Protein AF-A0A1F9MF76-F1 (afdb_monomer_lite)

Secondary structure (DSSP, 8-state):
---------------TT---------B-TT--B------------------S-----SS----SSSSSS-TTT-SSTTS--TT---SSSSSS-TTT--S--TT----SSSSSS-TTT-SSTTS--TT---SS-SSS-TTT-SSTTSSSS-TTT-SSTTS--TT---SSSSSS-TTTGGG--SS-------------S--S----------------------------S-S-S---TT-SS-TTTTPPP--HHHHEEEEE-----SSSEEPP-STT--PEEEES-EEEE-TTTSS-EEEEEESSS-EEEE---STT---S-EEEEEEEEEEE-TT-SS-EEEES-SSSSEEEEEETTTTEEEEEEEETTEEEEEEEE---TTS-EEEEEEE-SSEEEEEETTEEEEEEE--SPBP--SSPEEESS-TTS-B-EEEEEEEEEESS----

pLDDT: mean 73.62, std 24.61, range [24.95, 98.44]

Sequence (448 aa):
MYSTLFVLISLLVVVGCGDDRVPNDYFDRNGYASTVDTTPQGSTIADANGNGQGTTDNGAGSDRDGDGIVDSLDNCPATANPGQEDEDEDGVGDVCDSEGDDTDKTDRDGDGVFDDRDNCPGIMNPTQADNDHDGLGDVCDDDDDQDGIKDEDDNCPFVANPEQADRDGNGVGDACEENGNGNGNGNGNGNGNGCEPGDPNDECNDYNGYPDNGCDWGTPCVIDPCTATDPCDVVDPCDADDPCAGETPFDAEAHLKLYYRFNEGSGTVARDSSAAGNNGTIVNGQWWDCPEFGDRTILNFDGDTSFVKVENSESLRIRSEMTLEFNLRMKGFGDSNYPKILSKNDAYGYVVYYNVAQRMLYFKMVIGERIVEAPIGDIAMDRWASIAITYDGEYVRSYLNGMRTAQVAATGSIAINDEPLYIGGQEGETAFQGHIDEVRIYDAALVY

Radius of gyration: 29.01 Å; chains: 1; bounding box: 69×84×67 Å

Foldseek 3Di:
DDDDDAEDQPPPQPFLVDDPPQDPCDDFQHNDRDDDDDDDDDDDDDDDDPPPDDDDDDDDFDQACPLPDGLVQALDRNFRDVVQDDPPPPSHHPRNPPPDDPDFPDQPCPQPDGCVQALDSHFRDVPSAQLCPPSHHPRPDQQRNPLPDGPVRAQDSRFRDVVRADPPPPSHHPRCCVVPDPDDDDDDDDDDDDDDDDDPPDDDDDDDDDDDDDDDDDDDDDDDDDPDPDQAPDDDPPDPPRPNVDDGTDDQLVQWQFWFQQQPQDDFWTFGPGPNGQIWGWDPWHWDQDPVNPRGIFTFAAFPATKTWGADDPSVQFKAKKKKKKKWAAQDNRPDQWAWQKDQDQPFAKTWTAHNVVQWIKIWFCFPNDIDIWTQGHDDHRGMKIKMWIGAQFWIWIYISRHTRDITGDHHITGHDRGIMMGQHDHPGTGTGGTMGTIIMGSHGDHD

Structure (mmCIF, N/CA/C/O backbone):
data_AF-A0A1F9MF76-F1
#
_entry.id   AF-A0A1F9MF76-F1
#
loop_
_atom_site.group_PDB
_atom_site.id
_atom_site.type_symbol
_atom_site.label_atom_id
_atom_site.label_alt_id
_atom_site.label_comp_id
_atom_site.label_asym_id
_atom_site.label_entity_id
_atom_site.label_seq_id
_atom_site.pdbx_PDB_ins_code
_atom_site.Cartn_x
_atom_site.Cartn_y
_atom_site.Cartn_z
_atom_site.occupancy
_atom_site.B_iso_or_equiv
_atom_site.auth_seq_id
_atom_site.auth_comp_id
_atom_site.auth_asym_id
_atom_site.auth_atom_id
_atom_site.pdbx_PDB_model_num
ATOM 1 N N . MET A 1 1 ? 3.627 -17.129 -27.763 1.00 29.03 1 MET A N 1
ATOM 2 C CA . MET A 1 1 ? 2.417 -16.721 -27.031 1.00 29.03 1 MET A CA 1
ATOM 3 C C . MET A 1 1 ? 2.757 -16.989 -25.589 1.00 29.03 1 MET A C 1
ATOM 5 O O . MET A 1 1 ? 3.210 -18.093 -25.320 1.00 29.03 1 MET A O 1
ATOM 9 N N . TYR A 1 2 ? 2.733 -15.958 -24.755 1.00 27.45 2 TYR A N 1
ATOM 10 C CA . TYR A 1 2 ? 2.965 -16.110 -23.324 1.00 27.45 2 TYR A CA 1
ATOM 11 C C . TYR A 1 2 ? 1.608 -16.443 -22.703 1.00 27.45 2 TYR A C 1
ATOM 13 O O . TYR A 1 2 ? 0.645 -15.741 -23.008 1.00 27.45 2 TYR A O 1
ATOM 21 N N . SER A 1 3 ? 1.524 -17.520 -21.920 1.00 28.27 3 SER A N 1
ATOM 22 C CA . SER A 1 3 ? 0.393 -17.719 -21.010 1.00 28.27 3 SER A CA 1
ATOM 23 C C . SER A 1 3 ? 0.679 -16.907 -19.760 1.00 28.27 3 SER A C 1
ATOM 25 O O . SER A 1 3 ? 1.703 -17.119 -19.114 1.00 28.27 3 SER A O 1
ATOM 27 N N . THR A 1 4 ? -0.204 -15.971 -19.443 1.00 31.27 4 THR A N 1
ATOM 28 C CA . THR A 1 4 ? -0.255 -15.333 -18.129 1.00 31.27 4 THR A CA 1
ATOM 29 C C . THR A 1 4 ? -0.964 -16.288 -17.181 1.00 31.27 4 THR A C 1
ATOM 31 O O . THR A 1 4 ? -2.177 -16.457 -17.282 1.00 31.27 4 THR A O 1
ATOM 34 N N . LEU A 1 5 ? -0.195 -16.937 -16.308 1.00 29.52 5 LEU A N 1
ATOM 35 C CA . LEU A 1 5 ? -0.731 -17.727 -15.205 1.00 29.52 5 LEU A CA 1
ATOM 36 C C . LEU A 1 5 ? -1.331 -16.758 -14.175 1.00 29.52 5 LEU A C 1
ATOM 38 O O . LEU A 1 5 ? -0.657 -15.810 -13.771 1.00 29.52 5 LEU A O 1
ATOM 42 N N . PHE A 1 6 ? -2.583 -16.973 -13.782 1.00 28.75 6 PHE A N 1
ATOM 43 C CA . PHE A 1 6 ? -3.202 -16.230 -12.685 1.00 28.75 6 PHE A CA 1
ATOM 44 C C . PHE A 1 6 ? -2.808 -16.873 -11.351 1.00 28.75 6 PHE A C 1
ATOM 46 O O . PHE A 1 6 ? -2.659 -18.089 -11.268 1.00 28.75 6 PHE A O 1
ATOM 53 N N . VAL A 1 7 ? -2.630 -16.053 -10.316 1.00 28.48 7 VAL A N 1
ATOM 54 C CA . VAL A 1 7 ? -2.410 -16.495 -8.933 1.00 28.48 7 VAL A CA 1
ATOM 55 C C . VAL A 1 7 ? -3.235 -15.572 -8.045 1.00 28.48 7 VAL A C 1
ATOM 57 O O . VAL A 1 7 ? -2.991 -14.369 -8.022 1.00 28.48 7 VAL A O 1
ATOM 60 N N . LEU A 1 8 ? -4.219 -16.114 -7.334 1.00 27.62 8 LEU A N 1
ATOM 61 C CA . LEU A 1 8 ? -4.975 -15.364 -6.334 1.00 27.62 8 LEU A CA 1
ATOM 62 C C . LEU A 1 8 ? -4.219 -15.423 -5.006 1.00 27.62 8 LEU A C 1
ATOM 64 O O . LEU A 1 8 ? -4.336 -16.392 -4.260 1.00 27.62 8 LEU A O 1
ATOM 68 N N . ILE A 1 9 ? -3.439 -14.386 -4.691 1.00 36.00 9 ILE A N 1
ATOM 69 C CA . ILE A 1 9 ? -3.000 -14.182 -3.308 1.00 36.00 9 ILE A CA 1
ATOM 70 C C . ILE A 1 9 ? -4.192 -13.605 -2.551 1.00 36.00 9 ILE A C 1
ATOM 72 O O . ILE A 1 9 ? -4.501 -12.421 -2.692 1.00 36.00 9 ILE A O 1
ATOM 76 N N . SER A 1 10 ? -4.849 -14.430 -1.729 1.00 33.12 10 SER A N 1
ATOM 77 C CA . SER A 1 10 ? -5.844 -13.952 -0.768 1.00 33.12 10 SER A CA 1
ATOM 78 C C . SER A 1 10 ? -5.235 -12.823 0.055 1.00 33.12 10 SER A C 1
ATOM 80 O O . SER A 1 10 ? -4.335 -13.051 0.869 1.00 33.12 10 SER A O 1
ATOM 82 N N . LEU A 1 11 ? -5.714 -11.594 -0.155 1.00 38.41 11 LEU A N 1
ATOM 83 C CA . LEU A 1 11 ? -5.221 -10.445 0.586 1.00 38.41 11 LEU A CA 1
ATOM 84 C C . LEU A 1 11 ? -5.765 -10.506 2.012 1.00 38.41 11 LEU A C 1
ATOM 86 O O . LEU A 1 11 ? -6.773 -9.883 2.348 1.00 38.41 11 LEU A O 1
ATOM 90 N N . LEU A 1 12 ? -5.062 -11.255 2.863 1.00 37.03 12 LEU A N 1
ATOM 91 C CA . LEU A 1 12 ? -5.223 -11.181 4.303 1.00 37.03 12 LEU A CA 1
ATOM 92 C C . LEU A 1 12 ? -5.088 -9.703 4.675 1.00 37.03 12 LEU A C 1
ATOM 94 O O . LEU A 1 12 ? -4.021 -9.111 4.498 1.00 37.03 12 LEU A O 1
ATOM 98 N N . VAL A 1 13 ? -6.180 -9.082 5.126 1.00 36.00 13 VAL A N 1
ATOM 99 C CA . VAL A 1 13 ? -6.192 -7.647 5.416 1.00 36.00 13 VAL A CA 1
ATOM 100 C C . VAL A 1 13 ? -5.372 -7.420 6.679 1.00 36.00 13 VAL A C 1
ATOM 102 O O . VAL A 1 13 ? -5.901 -7.368 7.791 1.00 36.00 13 VAL A O 1
ATOM 105 N N . VAL A 1 14 ? -4.058 -7.264 6.511 1.00 42.12 14 VAL A N 1
ATOM 106 C CA . VAL A 1 14 ? -3.148 -6.845 7.573 1.00 42.12 14 VAL A CA 1
ATOM 107 C C . VAL A 1 14 ? -3.403 -5.363 7.838 1.00 42.12 14 VAL A C 1
ATOM 109 O O . VAL A 1 14 ? -2.626 -4.484 7.484 1.00 42.12 14 VAL A O 1
ATOM 112 N N . VAL A 1 15 ? -4.537 -5.068 8.480 1.00 45.22 15 VAL A N 1
ATOM 113 C CA . VAL A 1 15 ? -4.753 -3.818 9.211 1.00 45.22 15 VAL A CA 1
ATOM 114 C C . VAL A 1 15 ? -3.495 -3.608 10.054 1.00 45.22 15 VAL A C 1
ATOM 116 O O . VAL A 1 15 ? -3.107 -4.527 10.764 1.00 45.22 15 VAL A O 1
ATOM 119 N N . GLY A 1 16 ? -2.819 -2.462 9.942 1.00 47.19 16 GLY A N 1
ATOM 120 C CA . GLY A 1 16 ? -1.383 -2.325 10.258 1.00 47.19 16 GLY A CA 1
ATOM 121 C C . GLY A 1 16 ? -0.932 -2.414 11.727 1.00 47.19 16 GLY A C 1
ATOM 122 O O . GLY A 1 16 ? 0.019 -1.739 12.093 1.00 47.19 16 GLY A O 1
ATOM 123 N N . CYS A 1 17 ? -1.604 -3.207 12.561 1.00 53.19 17 CYS A N 1
ATOM 124 C CA . CYS A 1 17 ? -1.045 -3.835 13.765 1.00 53.19 17 CYS A CA 1
ATOM 125 C C . CYS A 1 17 ? -1.517 -5.312 13.914 1.00 53.19 17 CYS A C 1
ATOM 127 O O . CYS A 1 17 ? -1.553 -5.832 15.028 1.00 53.19 17 CYS A O 1
ATOM 129 N N . GLY A 1 18 ? -1.937 -5.958 12.816 1.00 38.31 18 GLY A N 1
ATOM 130 C CA . GLY A 1 18 ? -2.496 -7.315 12.751 1.00 38.31 18 GLY A CA 1
ATOM 131 C C . GLY A 1 18 ? -1.475 -8.446 12.936 1.00 38.31 18 GLY A C 1
ATOM 132 O O . GLY A 1 18 ? -0.286 -8.195 13.131 1.00 38.31 18 GLY A O 1
ATOM 133 N N . ASP A 1 19 ? -1.975 -9.688 12.932 1.00 39.00 19 ASP A N 1
ATOM 134 C CA . ASP A 1 19 ? -1.323 -10.852 13.553 1.00 39.00 19 ASP A CA 1
ATOM 135 C C . ASP A 1 19 ? 0.058 -11.233 12.968 1.00 39.00 19 ASP A C 1
ATOM 137 O O . ASP A 1 19 ? 0.243 -11.353 11.761 1.00 39.00 19 ASP A O 1
ATOM 141 N N . ASP A 1 20 ? 1.014 -11.494 13.865 1.00 41.91 20 ASP A N 1
ATOM 142 C CA . ASP A 1 20 ? 2.403 -11.910 13.591 1.00 41.91 20 ASP A CA 1
ATOM 143 C C . ASP A 1 20 ? 2.523 -13.463 13.521 1.00 41.91 20 ASP A C 1
ATOM 145 O O . ASP A 1 20 ? 3.618 -14.013 13.383 1.00 41.91 20 ASP A O 1
ATOM 149 N N . ARG A 1 21 ? 1.400 -14.196 13.661 1.00 34.53 21 ARG A N 1
ATOM 150 C CA . ARG A 1 21 ? 1.319 -15.674 13.764 1.00 34.53 21 ARG A CA 1
ATOM 151 C C . ARG A 1 21 ? 1.344 -16.463 12.455 1.00 34.53 21 ARG A C 1
ATOM 153 O O . ARG A 1 21 ? 1.258 -17.688 12.518 1.00 34.53 21 ARG A O 1
ATOM 160 N N . VAL A 1 22 ? 1.505 -15.816 11.305 1.00 30.41 22 VAL A N 1
ATOM 161 C CA . VAL A 1 22 ? 1.849 -16.511 10.056 1.00 30.41 22 VAL A CA 1
ATOM 162 C C . VAL A 1 22 ? 3.340 -16.278 9.774 1.00 30.41 22 VAL A C 1
ATOM 164 O O . VAL A 1 22 ? 3.718 -15.223 9.257 1.00 30.41 22 VAL A O 1
ATOM 167 N N . PRO A 1 23 ? 4.235 -17.219 10.138 1.00 27.94 23 PRO A N 1
ATOM 168 C CA . PRO A 1 23 ? 5.548 -17.298 9.511 1.00 27.94 23 PRO A CA 1
ATOM 169 C C . PRO A 1 23 ? 5.361 -17.443 8.000 1.00 27.94 23 PRO A C 1
ATOM 171 O O . PRO A 1 23 ? 4.515 -18.218 7.568 1.00 27.94 23 PRO A O 1
ATOM 174 N N . ASN A 1 24 ? 6.181 -16.764 7.199 1.00 37.16 24 ASN A N 1
ATOM 175 C CA . ASN A 1 24 ? 6.155 -16.896 5.735 1.00 37.16 24 ASN A CA 1
ATOM 176 C C . ASN A 1 24 ? 6.827 -18.207 5.251 1.00 37.16 24 ASN A C 1
ATOM 178 O O . ASN A 1 24 ? 7.289 -18.294 4.116 1.00 37.16 24 ASN A O 1
ATOM 182 N N . ASP A 1 25 ? 6.948 -19.202 6.137 1.00 30.22 25 ASP A N 1
ATOM 183 C CA . ASP A 1 25 ? 7.501 -20.518 5.828 1.00 30.22 25 ASP A CA 1
ATOM 184 C C . ASP A 1 25 ? 6.447 -21.317 5.058 1.00 30.22 25 ASP A C 1
ATOM 186 O O . ASP A 1 25 ? 5.366 -21.584 5.577 1.00 30.22 25 ASP A O 1
ATOM 190 N N . TYR A 1 26 ? 6.806 -21.700 3.829 1.00 28.73 26 TYR A N 1
ATOM 191 C CA . TYR A 1 26 ? 5.921 -22.222 2.784 1.00 28.73 26 TYR A CA 1
ATOM 192 C C . TYR A 1 26 ? 4.753 -21.309 2.404 1.00 28.73 26 TYR A C 1
ATOM 194 O O . TYR A 1 26 ? 3.712 -21.313 3.049 1.00 28.73 26 TYR A O 1
ATOM 202 N N . PHE A 1 27 ? 4.868 -20.723 1.217 1.00 35.38 27 PHE A N 1
ATOM 203 C CA . PHE A 1 27 ? 3.741 -20.601 0.301 1.00 35.38 27 PHE A CA 1
ATOM 204 C C . PHE A 1 27 ? 4.084 -21.397 -0.961 1.00 35.38 27 PHE A C 1
ATOM 206 O O . PHE A 1 27 ? 5.203 -21.288 -1.469 1.00 35.38 27 PHE A O 1
ATOM 213 N N . ASP A 1 28 ? 3.169 -22.248 -1.425 1.00 32.97 28 ASP A N 1
ATOM 214 C CA . ASP A 1 28 ? 3.296 -22.898 -2.732 1.00 32.97 28 ASP A CA 1
ATOM 215 C C . ASP A 1 28 ? 2.668 -22.039 -3.847 1.00 32.97 28 ASP A C 1
ATOM 217 O O . ASP A 1 28 ? 2.376 -20.856 -3.654 1.00 32.97 28 ASP A O 1
ATOM 221 N N . ARG A 1 29 ? 2.506 -22.609 -5.049 1.00 30.95 29 ARG A N 1
ATOM 222 C CA . ARG A 1 29 ? 2.067 -21.862 -6.238 1.00 30.95 29 ARG A CA 1
ATOM 223 C C . ARG A 1 29 ? 0.645 -21.290 -6.110 1.00 30.95 29 ARG A C 1
ATOM 225 O O . ARG A 1 29 ? 0.324 -20.380 -6.870 1.00 30.95 29 ARG A O 1
ATOM 232 N N . ASN A 1 30 ? -0.151 -21.782 -5.155 1.00 28.70 30 ASN A N 1
ATOM 233 C CA . ASN A 1 30 ? -1.567 -21.452 -4.992 1.00 28.70 30 ASN A CA 1
ATOM 234 C C . ASN A 1 30 ? -1.847 -20.644 -3.708 1.00 28.70 30 ASN A C 1
ATOM 236 O O . ASN A 1 30 ? -3.002 -20.461 -3.342 1.00 28.70 30 ASN A O 1
ATOM 240 N N . GLY A 1 31 ? -0.814 -20.148 -3.015 1.00 32.88 31 GLY A N 1
ATOM 241 C CA . GLY A 1 31 ? -1.001 -19.238 -1.878 1.00 32.88 31 GLY A CA 1
ATOM 242 C C . GLY A 1 31 ? -1.385 -19.904 -0.549 1.00 32.88 31 GLY A C 1
ATOM 243 O O . GLY A 1 31 ? -1.778 -19.200 0.381 1.00 32.88 31 GLY A O 1
ATOM 244 N N . TYR A 1 32 ? -1.212 -21.222 -0.404 1.00 28.27 32 TYR A N 1
ATOM 245 C CA . TYR A 1 32 ? -1.445 -21.923 0.864 1.00 28.27 32 TYR A CA 1
ATOM 246 C C . TYR A 1 32 ? -0.208 -21.955 1.772 1.00 28.27 32 TYR A C 1
ATOM 248 O O . TYR A 1 32 ? 0.886 -22.330 1.347 1.00 28.27 32 TYR A O 1
ATOM 256 N N . ALA A 1 33 ? -0.410 -21.627 3.053 1.00 30.03 33 ALA A N 1
ATOM 257 C CA . ALA A 1 33 ? 0.610 -21.722 4.095 1.00 30.03 33 ALA A CA 1
ATOM 258 C C . ALA A 1 33 ? 0.851 -23.189 4.505 1.00 30.03 33 ALA A C 1
ATOM 260 O O . ALA A 1 33 ? -0.052 -23.823 5.056 1.00 30.03 33 ALA A O 1
ATOM 261 N N . SER A 1 34 ? 2.051 -23.745 4.278 1.00 32.12 34 SER A N 1
ATOM 262 C CA . SER A 1 34 ? 2.337 -25.163 4.593 1.00 32.12 34 SER A CA 1
ATOM 263 C C . SER A 1 34 ? 3.125 -25.382 5.893 1.00 32.12 34 SER A C 1
ATOM 265 O O . SER A 1 34 ? 4.095 -24.704 6.224 1.00 32.12 34 SER A O 1
ATOM 267 N N . THR A 1 35 ? 2.715 -26.395 6.652 1.00 30.61 35 THR A N 1
ATOM 268 C CA . THR A 1 35 ? 3.091 -26.597 8.055 1.00 30.61 35 THR A CA 1
ATOM 269 C C . THR A 1 35 ? 4.246 -27.589 8.236 1.00 30.61 35 THR A C 1
ATOM 271 O O . THR A 1 35 ? 4.080 -28.683 8.777 1.00 30.61 35 THR A O 1
ATOM 274 N N . VAL A 1 36 ? 5.462 -27.206 7.828 1.00 32.38 36 VAL A N 1
ATOM 275 C CA . VAL A 1 36 ? 6.665 -28.049 8.007 1.00 32.38 36 VAL A CA 1
ATOM 276 C C . VAL A 1 36 ? 7.448 -27.685 9.277 1.00 32.38 36 VAL A C 1
ATOM 278 O O . VAL A 1 36 ? 8.369 -26.870 9.267 1.00 32.38 36 VAL A O 1
ATOM 281 N N . ASP A 1 37 ? 7.106 -28.358 10.381 1.00 29.17 37 ASP A N 1
ATOM 282 C CA . ASP A 1 37 ? 7.894 -28.364 11.624 1.00 29.17 37 ASP A CA 1
ATOM 283 C C . ASP A 1 37 ? 9.338 -28.852 11.382 1.00 29.17 37 ASP A C 1
ATOM 285 O O . ASP A 1 37 ? 9.584 -29.883 10.749 1.00 29.17 37 ASP A O 1
ATOM 289 N N . THR A 1 38 ? 10.318 -28.129 11.930 1.00 32.50 38 THR A N 1
ATOM 290 C CA . THR A 1 38 ? 11.750 -28.383 11.723 1.00 32.50 38 THR A CA 1
ATOM 291 C C . THR A 1 38 ? 12.409 -29.084 12.914 1.00 32.50 38 THR A C 1
ATOM 293 O O . THR A 1 38 ? 13.320 -28.554 13.556 1.00 32.50 38 THR A O 1
ATOM 296 N N . THR A 1 39 ? 12.041 -30.348 13.163 1.00 24.95 39 THR A N 1
ATOM 297 C CA . THR A 1 39 ? 12.814 -31.237 14.057 1.00 24.95 39 THR A CA 1
ATOM 298 C C . THR A 1 39 ? 13.365 -32.496 13.349 1.00 24.95 39 THR A C 1
ATOM 300 O O . THR A 1 39 ? 12.726 -33.043 12.452 1.00 24.95 39 THR A O 1
ATOM 303 N N . PRO A 1 40 ? 14.606 -32.950 13.658 1.00 39.41 40 PRO A N 1
ATOM 304 C CA . PRO A 1 40 ? 15.328 -33.894 12.797 1.00 39.41 40 PRO A CA 1
ATOM 305 C C . PRO A 1 40 ? 15.291 -35.367 13.249 1.00 39.41 40 PRO A C 1
ATOM 307 O O . PRO A 1 40 ? 15.199 -35.675 14.433 1.00 39.41 40 PRO A O 1
ATOM 310 N N . GLN A 1 41 ? 15.616 -36.246 12.288 1.00 27.52 41 GLN A N 1
ATOM 311 C CA . GLN A 1 41 ? 15.763 -37.714 12.376 1.00 27.52 41 GLN A CA 1
ATOM 312 C C . GLN A 1 41 ? 14.444 -38.495 12.341 1.00 27.52 41 GLN A C 1
ATOM 314 O O . GLN A 1 41 ? 13.706 -38.571 13.314 1.00 27.52 41 GLN A O 1
ATOM 319 N N . GLY A 1 42 ? 14.194 -39.159 11.210 1.00 36.62 42 GLY A N 1
ATOM 320 C CA . GLY A 1 42 ? 13.019 -40.006 11.042 1.00 36.62 42 GLY A CA 1
ATOM 321 C C . GLY A 1 42 ? 13.152 -41.377 11.706 1.00 36.62 42 GLY A C 1
ATOM 322 O O . GLY A 1 42 ? 14.211 -42.009 11.688 1.00 36.62 42 GLY A O 1
ATOM 323 N N . SER A 1 43 ? 12.019 -41.881 12.184 1.00 30.95 43 SER A N 1
ATOM 324 C CA . SER A 1 43 ? 11.770 -43.307 12.381 1.00 30.95 43 SER A CA 1
ATOM 325 C C . SER A 1 43 ? 10.394 -43.636 11.812 1.00 30.95 43 SER A C 1
ATOM 327 O O . SER A 1 43 ? 9.391 -43.101 12.272 1.00 30.95 43 SER A O 1
ATOM 329 N N . THR A 1 44 ? 10.344 -44.517 10.818 1.00 39.34 44 THR A N 1
ATOM 330 C CA . THR A 1 44 ? 9.096 -44.996 10.216 1.00 39.34 44 THR A CA 1
ATOM 331 C C . THR A 1 44 ? 8.251 -45.783 11.213 1.00 39.34 44 THR A C 1
ATOM 333 O O . THR A 1 44 ? 8.755 -46.740 11.808 1.00 39.34 44 THR A O 1
ATOM 336 N N . ILE A 1 45 ? 6.952 -45.501 11.263 1.00 26.73 45 ILE A N 1
ATOM 337 C CA . ILE A 1 45 ? 5.936 -46.530 11.495 1.00 26.73 45 ILE A CA 1
ATOM 338 C C . ILE A 1 45 ? 4.956 -46.439 10.330 1.00 26.73 45 ILE A C 1
ATOM 340 O O . ILE A 1 45 ? 4.388 -45.383 10.079 1.00 26.73 45 ILE A O 1
ATOM 344 N N . ALA A 1 46 ? 4.798 -47.544 9.612 1.00 31.45 46 ALA A N 1
ATOM 345 C CA . ALA A 1 46 ? 3.744 -47.736 8.634 1.00 31.45 46 ALA A CA 1
ATOM 346 C C . ALA A 1 46 ? 3.013 -49.019 9.019 1.00 31.45 46 ALA A C 1
ATOM 348 O O . ALA A 1 46 ? 3.665 -50.053 9.164 1.00 31.45 46 ALA A O 1
ATOM 349 N N . ASP A 1 47 ? 1.698 -48.930 9.198 1.00 29.98 47 ASP A N 1
ATOM 350 C CA . ASP A 1 47 ? 0.757 -50.048 9.103 1.00 29.98 47 ASP A CA 1
ATOM 351 C C . ASP A 1 47 ? -0.676 -49.471 9.047 1.00 29.98 47 ASP A C 1
ATOM 353 O O . ASP A 1 47 ? -0.910 -48.408 9.616 1.00 29.98 47 ASP A O 1
ATOM 357 N N . ALA A 1 48 ? -1.696 -50.122 8.486 1.00 34.22 48 ALA A N 1
ATOM 358 C CA . ALA A 1 48 ? -1.803 -50.749 7.160 1.00 34.22 48 ALA A CA 1
ATOM 359 C C . ALA A 1 48 ? -3.235 -51.288 7.017 1.00 34.22 48 ALA A C 1
ATOM 361 O O . ALA A 1 48 ? -3.507 -52.466 7.259 1.00 34.22 48 ALA A O 1
ATOM 362 N N . ASN A 1 49 ? -4.169 -50.447 6.589 1.00 31.23 49 ASN A N 1
ATOM 363 C CA . ASN A 1 49 ? -5.529 -50.886 6.306 1.00 31.23 49 ASN A CA 1
ATOM 364 C C . ASN A 1 49 ? -6.065 -50.135 5.087 1.00 31.23 49 ASN A C 1
ATOM 366 O O . ASN A 1 49 ? -6.393 -48.959 5.141 1.00 31.23 49 ASN A O 1
ATOM 370 N N . GLY A 1 50 ? -6.108 -50.848 3.956 1.00 40.31 50 GLY A N 1
ATOM 371 C CA . GLY A 1 50 ? -6.538 -50.341 2.649 1.00 40.31 50 GLY A CA 1
ATOM 372 C C . GLY A 1 50 ? -8.054 -50.189 2.512 1.00 40.31 50 GLY A C 1
ATOM 373 O O . GLY A 1 50 ? -8.610 -50.555 1.480 1.00 40.31 50 GLY A O 1
ATOM 374 N N . ASN A 1 51 ? -8.726 -49.693 3.551 1.00 37.88 51 ASN A N 1
ATOM 375 C CA . ASN A 1 51 ? -10.053 -49.104 3.430 1.00 37.88 51 ASN A CA 1
ATOM 376 C C . ASN A 1 51 ? -9.863 -47.605 3.155 1.00 37.88 51 ASN A C 1
ATOM 378 O O . ASN A 1 51 ? -9.203 -46.924 3.932 1.00 37.88 51 ASN A O 1
ATOM 382 N N . GLY A 1 52 ? -10.405 -47.105 2.040 1.00 46.47 52 GLY A N 1
ATOM 383 C CA . GLY A 1 52 ? -10.177 -45.743 1.531 1.00 46.47 52 GLY A CA 1
ATOM 384 C C . GLY A 1 52 ? -10.874 -44.630 2.320 1.00 46.47 52 GLY A C 1
ATOM 385 O O . GLY A 1 52 ? -11.582 -43.828 1.730 1.00 46.47 52 GLY A O 1
ATOM 386 N N . GLN A 1 53 ? -10.704 -44.610 3.642 1.00 51.94 53 GLN A N 1
ATOM 387 C CA . GLN A 1 53 ? -11.114 -43.536 4.543 1.00 51.94 53 GLN A CA 1
ATOM 388 C C . GLN A 1 53 ? -10.061 -43.407 5.655 1.00 51.94 53 GLN A C 1
ATOM 390 O O . GLN A 1 53 ? -10.194 -44.022 6.713 1.00 51.94 53 GLN A O 1
ATOM 395 N N . GLY A 1 54 ? -9.010 -42.625 5.394 1.00 35.56 54 GLY A N 1
ATOM 396 C CA . GLY A 1 54 ? -8.234 -41.954 6.440 1.00 35.56 54 GLY A CA 1
ATOM 397 C C . GLY A 1 54 ? -8.804 -40.543 6.586 1.00 35.56 54 GLY A C 1
ATOM 398 O O . GLY A 1 54 ? -8.576 -39.714 5.720 1.00 35.56 54 GLY A O 1
ATOM 399 N N . THR A 1 55 ? -9.784 -40.324 7.462 1.00 32.81 55 THR A N 1
ATOM 400 C CA . THR A 1 55 ? -9.576 -39.916 8.866 1.00 32.81 55 THR A CA 1
ATOM 401 C C . THR A 1 55 ? -8.910 -38.545 9.020 1.00 32.81 55 THR A C 1
ATOM 403 O O . THR A 1 55 ? -7.717 -38.467 9.290 1.00 32.81 55 THR A O 1
ATOM 406 N N . THR A 1 56 ? -9.756 -37.514 8.926 1.00 37.62 56 THR A N 1
ATOM 407 C CA . THR A 1 56 ? -9.904 -36.412 9.902 1.00 37.62 56 THR A CA 1
ATOM 408 C C . THR A 1 56 ? -8.687 -35.589 10.342 1.00 37.62 56 THR A C 1
ATOM 410 O O . THR A 1 56 ? -7.787 -36.108 10.999 1.00 37.62 56 THR A O 1
ATOM 413 N N . ASP A 1 57 ? -8.865 -34.270 10.208 1.00 50.69 57 ASP A N 1
ATOM 414 C CA . ASP A 1 57 ? -8.227 -33.178 10.960 1.00 50.69 57 ASP A CA 1
ATOM 415 C C . ASP A 1 57 ? -6.729 -32.892 10.694 1.00 50.69 57 ASP A C 1
ATOM 417 O O . ASP A 1 57 ? -5.896 -33.782 10.561 1.00 50.69 57 ASP A O 1
ATOM 421 N N . ASN A 1 58 ? -6.292 -31.626 10.654 1.00 35.72 58 ASN A N 1
ATOM 422 C CA . ASN A 1 58 ? -6.885 -30.444 11.301 1.00 35.72 58 ASN A CA 1
ATOM 423 C C . ASN A 1 58 ? -6.964 -29.242 10.340 1.00 35.72 58 ASN A C 1
ATOM 425 O O . ASN A 1 58 ? -5.947 -28.877 9.756 1.00 35.72 58 ASN A O 1
ATOM 429 N N . GLY A 1 59 ? -8.133 -28.594 10.258 1.00 37.81 59 GLY A N 1
ATOM 430 C CA . GLY A 1 59 ? -8.378 -27.398 9.431 1.00 37.81 59 GLY A CA 1
ATOM 431 C C . GLY A 1 59 ? -9.542 -27.618 8.464 1.00 37.81 59 GLY A C 1
ATOM 432 O O . GLY A 1 59 ? -9.331 -28.076 7.348 1.00 37.81 59 GLY A O 1
ATOM 433 N N . ALA A 1 60 ? -10.771 -27.372 8.923 1.00 44.81 60 ALA A N 1
ATOM 434 C CA . ALA A 1 60 ? -11.981 -27.869 8.268 1.00 44.81 60 ALA A CA 1
ATOM 435 C C . ALA A 1 60 ? -12.749 -26.802 7.469 1.00 44.81 60 ALA A C 1
ATOM 437 O O . ALA A 1 60 ? -13.014 -25.713 7.973 1.00 44.81 60 ALA A O 1
ATOM 438 N N . GLY A 1 61 ? -13.195 -27.203 6.279 1.00 52.94 61 GLY A N 1
ATOM 439 C CA . GLY A 1 61 ? -14.356 -26.676 5.561 1.00 52.94 61 GLY A CA 1
ATOM 440 C C . GLY A 1 61 ? -15.230 -27.855 5.110 1.00 52.94 61 GLY A C 1
ATOM 441 O O . GLY A 1 61 ? -14.767 -29.000 5.118 1.00 52.94 61 GLY A O 1
ATOM 442 N N . SER A 1 62 ? -16.490 -27.596 4.764 1.00 78.44 62 SER A N 1
ATOM 443 C CA . SER A 1 62 ? -17.301 -28.553 3.996 1.00 78.44 62 SER A CA 1
ATOM 444 C C . SER A 1 62 ? -16.937 -28.439 2.513 1.00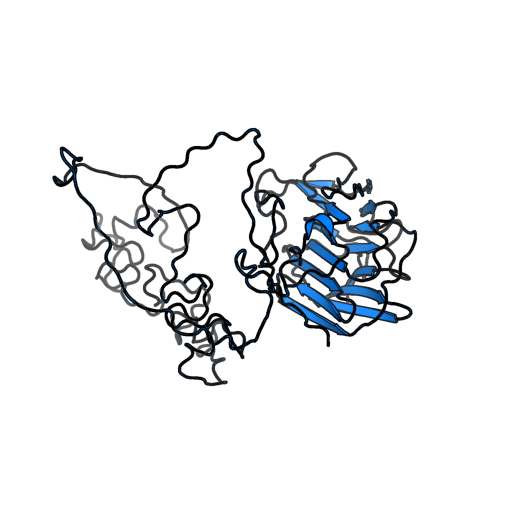 78.44 62 SER A C 1
ATOM 446 O O . SER A 1 62 ? -16.484 -27.383 2.097 1.00 78.44 62 SER A O 1
ATOM 448 N N . ASP A 1 63 ? -17.131 -29.510 1.750 1.00 81.88 63 ASP A N 1
ATOM 449 C CA . ASP A 1 63 ? -17.234 -29.522 0.285 1.00 81.88 63 ASP A CA 1
ATOM 450 C C . ASP A 1 63 ? -18.462 -30.403 -0.008 1.00 81.88 63 ASP A C 1
ATOM 452 O O . ASP A 1 63 ? -18.538 -31.552 0.458 1.00 81.88 63 ASP A O 1
ATOM 456 N N . ARG A 1 64 ? -19.490 -29.819 -0.636 1.00 87.69 64 ARG A N 1
ATOM 457 C CA . ARG A 1 64 ? -20.862 -30.355 -0.639 1.00 87.69 64 ARG A CA 1
ATOM 458 C C . ARG A 1 64 ? -21.230 -31.113 -1.906 1.00 87.69 64 ARG A C 1
ATOM 460 O O . ARG A 1 64 ? -22.009 -32.069 -1.830 1.00 87.69 64 ARG A O 1
ATOM 467 N N . ASP A 1 65 ? -20.711 -30.692 -3.051 1.00 79.50 65 ASP A N 1
ATOM 468 C CA . ASP A 1 65 ? -20.965 -31.312 -4.353 1.00 79.50 65 ASP A CA 1
ATOM 469 C C . ASP A 1 65 ? -19.731 -32.015 -4.948 1.00 79.50 65 ASP A C 1
ATOM 471 O O . ASP A 1 65 ? -19.899 -32.873 -5.824 1.00 79.50 65 ASP A O 1
ATOM 475 N N . GLY A 1 66 ? -18.539 -31.794 -4.381 1.00 85.56 66 GLY A N 1
ATOM 476 C CA . GLY A 1 66 ? -17.309 -32.506 -4.707 1.00 85.56 66 GLY A CA 1
ATOM 477 C C . GLY A 1 66 ? -16.538 -31.918 -5.884 1.00 85.56 66 GLY A C 1
ATOM 478 O O . GLY A 1 66 ? -15.880 -32.684 -6.596 1.00 85.56 66 GLY A O 1
ATOM 479 N N . ASP A 1 67 ? -16.656 -30.613 -6.136 1.00 83.50 67 ASP A N 1
ATOM 480 C CA . ASP A 1 67 ? -15.986 -29.938 -7.252 1.00 83.50 67 ASP A CA 1
ATOM 481 C C . ASP A 1 67 ? -14.499 -29.617 -6.980 1.00 83.50 67 ASP A C 1
ATOM 483 O O . ASP A 1 67 ? -13.689 -29.623 -7.913 1.00 83.50 67 ASP A O 1
ATOM 487 N N . GLY A 1 68 ? -14.129 -29.469 -5.702 1.00 79.56 68 GLY A N 1
ATOM 488 C CA . GLY A 1 68 ? -12.775 -29.179 -5.227 1.00 79.56 68 GLY A CA 1
ATOM 489 C C . GLY A 1 68 ? -12.641 -27.881 -4.421 1.00 79.56 68 GLY A C 1
ATOM 490 O O . GLY A 1 68 ? -11.627 -27.712 -3.736 1.00 79.56 68 GLY A O 1
ATOM 491 N N . ILE A 1 69 ? -13.635 -26.993 -4.462 1.00 76.94 69 ILE A N 1
ATOM 492 C CA . ILE A 1 69 ? -13.740 -25.811 -3.605 1.00 76.94 69 ILE A CA 1
ATOM 493 C C . ILE A 1 69 ? -14.550 -26.168 -2.344 1.00 76.94 69 ILE A C 1
ATOM 495 O O . ILE A 1 69 ? -15.377 -27.076 -2.333 1.00 76.94 69 ILE A O 1
ATOM 499 N N . VAL A 1 70 ? -14.269 -25.494 -1.227 1.00 84.38 70 VAL A N 1
ATOM 500 C CA . VAL A 1 70 ? -15.025 -25.674 0.025 1.00 84.38 70 VAL A CA 1
ATOM 501 C C . VAL A 1 70 ? -16.214 -24.714 0.085 1.00 84.38 70 VAL A C 1
ATOM 503 O O . VAL A 1 70 ? -16.059 -23.561 -0.302 1.00 84.38 70 VAL A O 1
ATOM 506 N N . ASP A 1 71 ? -17.342 -25.129 0.681 1.00 78.38 71 ASP A N 1
ATOM 507 C CA . ASP A 1 71 ? -18.615 -24.384 0.823 1.00 78.38 71 ASP A CA 1
ATOM 508 C C . ASP A 1 71 ? -18.473 -22.906 1.267 1.00 78.38 71 ASP A C 1
ATOM 510 O O . ASP A 1 71 ? -19.404 -22.121 1.115 1.00 78.38 71 ASP A O 1
ATOM 514 N N . SER A 1 72 ? -17.359 -22.542 1.913 1.00 79.19 72 SER A N 1
ATOM 515 C CA . SER A 1 72 ? -17.058 -21.204 2.442 1.00 79.19 72 SER A CA 1
ATOM 516 C C . SER A 1 72 ? -16.171 -20.332 1.539 1.00 79.19 72 SER A C 1
ATOM 518 O O . SER A 1 72 ? -15.810 -19.226 1.938 1.00 79.19 72 SER A O 1
ATOM 520 N N . LEU A 1 73 ? -15.730 -20.859 0.397 1.00 81.44 73 LEU A N 1
ATOM 521 C CA . LEU A 1 73 ? -14.921 -20.191 -0.634 1.00 81.44 73 LEU A CA 1
ATOM 522 C C . LEU A 1 73 ? -15.490 -20.401 -2.049 1.00 81.44 73 LEU A C 1
ATOM 524 O O . LEU A 1 73 ? -14.936 -19.863 -3.000 1.00 81.44 73 LEU A O 1
ATOM 528 N N . ASP A 1 74 ? -16.546 -21.203 -2.161 1.00 85.00 74 ASP A N 1
ATOM 529 C CA . ASP A 1 74 ? -17.236 -21.565 -3.390 1.00 85.00 74 ASP A CA 1
ATOM 530 C C . ASP A 1 74 ? -18.362 -20.558 -3.679 1.00 85.00 74 ASP A C 1
ATOM 532 O O . ASP A 1 74 ? -19.193 -20.301 -2.804 1.00 85.00 74 ASP A O 1
ATOM 536 N N . ASN A 1 75 ? -18.402 -19.988 -4.887 1.00 84.62 75 ASN A N 1
ATOM 537 C CA . ASN A 1 75 ? -19.494 -19.119 -5.332 1.00 84.62 75 ASN A CA 1
ATOM 538 C C . ASN A 1 75 ? -20.746 -19.888 -5.805 1.00 84.62 75 ASN A C 1
ATOM 540 O O . ASN A 1 75 ? -21.782 -19.266 -6.043 1.00 84.62 75 ASN A O 1
ATOM 544 N N . CYS A 1 76 ? -20.708 -21.228 -5.847 1.00 90.81 76 CYS A N 1
ATOM 545 C CA . CYS A 1 76 ? -21.873 -22.101 -6.010 1.00 90.81 76 CYS A CA 1
ATOM 546 C C . CYS A 1 76 ? -21.884 -23.358 -5.093 1.00 90.81 76 CYS A C 1
ATOM 548 O O . CYS A 1 76 ? -21.952 -24.458 -5.648 1.00 90.81 76 CYS A O 1
ATOM 550 N N . PRO A 1 77 ? -22.009 -23.242 -3.738 1.00 89.31 77 PRO A N 1
ATOM 551 C CA . PRO A 1 77 ? -21.908 -24.323 -2.712 1.00 89.31 77 PRO A CA 1
ATOM 552 C C . PRO A 1 77 ? -22.871 -25.533 -2.762 1.00 89.31 77 PRO A C 1
ATOM 554 O O . PRO A 1 77 ? -23.224 -26.105 -1.722 1.00 89.31 77 PRO A O 1
ATOM 557 N N . ALA A 1 78 ? -23.409 -25.876 -3.927 1.00 87.50 78 ALA A N 1
ATOM 558 C CA . ALA A 1 78 ? -24.233 -27.043 -4.230 1.00 87.50 78 ALA A CA 1
ATOM 559 C C . ALA A 1 78 ? -24.331 -27.347 -5.751 1.00 87.50 78 ALA A C 1
ATOM 561 O O . ALA A 1 78 ? -25.129 -28.215 -6.128 1.00 87.50 78 ALA A O 1
ATOM 562 N N . THR A 1 79 ? -23.629 -26.606 -6.627 1.00 87.69 79 THR A N 1
ATOM 563 C CA . THR A 1 79 ? -23.678 -26.745 -8.099 1.00 87.69 79 THR A CA 1
ATOM 564 C C . THR A 1 79 ? -22.301 -26.597 -8.779 1.00 87.69 79 THR A C 1
ATOM 566 O O . THR A 1 79 ? -22.185 -25.896 -9.779 1.00 87.69 79 THR A O 1
ATOM 569 N N . ALA A 1 80 ? -21.294 -27.310 -8.275 1.00 90.06 80 ALA A N 1
ATOM 570 C CA . ALA A 1 80 ? -20.026 -27.690 -8.910 1.00 90.06 80 ALA A CA 1
ATOM 571 C C . ALA A 1 80 ? -19.610 -26.908 -10.177 1.00 90.06 80 ALA A C 1
ATOM 573 O O . ALA A 1 80 ? -19.915 -27.308 -11.313 1.00 90.06 80 ALA A O 1
ATOM 574 N N . ASN A 1 81 ? -18.836 -25.845 -9.974 1.00 87.50 81 ASN A N 1
ATOM 575 C CA . ASN A 1 81 ? -18.239 -24.984 -10.989 1.00 87.50 81 ASN A CA 1
ATOM 576 C C . ASN A 1 81 ? -16.750 -24.696 -10.664 1.00 87.50 81 ASN A C 1
ATOM 578 O O . ASN A 1 81 ? -16.405 -23.578 -10.279 1.00 87.50 81 ASN A O 1
ATOM 582 N N . PRO A 1 82 ? -15.811 -25.634 -10.922 1.00 87.12 82 PRO A N 1
ATOM 583 C CA . PRO A 1 82 ? -14.410 -25.471 -10.504 1.00 87.12 82 PRO A CA 1
ATOM 584 C C . PRO A 1 82 ? -13.645 -24.309 -11.162 1.00 87.12 82 PRO A C 1
ATOM 586 O O . PRO A 1 82 ? -12.498 -24.047 -10.804 1.00 87.12 82 PRO A O 1
ATOM 589 N N . GLY A 1 83 ? -14.231 -23.654 -12.171 1.00 80.88 83 GLY A N 1
ATOM 590 C CA . GLY A 1 83 ? -13.706 -22.425 -12.772 1.00 80.88 83 GLY A CA 1
ATOM 591 C C . GLY A 1 83 ? -14.106 -21.147 -12.024 1.00 80.88 83 GLY A C 1
ATOM 592 O O . GLY A 1 83 ? -13.465 -20.118 -12.238 1.00 80.88 83 GLY A O 1
ATOM 593 N N . GLN A 1 84 ? -15.106 -21.230 -11.134 1.00 89.06 84 GLN A N 1
ATOM 594 C CA . GLN A 1 84 ? -15.648 -20.143 -10.309 1.00 89.06 84 GLN A CA 1
ATOM 595 C C . GLN A 1 84 ? -15.993 -18.888 -11.130 1.00 89.06 84 GLN A C 1
ATOM 597 O O . GLN A 1 84 ? -15.814 -17.763 -10.668 1.00 89.06 84 GLN A O 1
ATOM 602 N N . GLU A 1 85 ? -16.457 -19.074 -12.372 1.00 83.88 85 GLU A N 1
ATOM 603 C CA . GLU A 1 85 ? -16.834 -17.972 -13.256 1.00 83.88 85 GLU A CA 1
ATOM 604 C C . GLU A 1 85 ? -17.980 -17.126 -12.667 1.00 83.88 85 GLU A C 1
ATOM 606 O O . GLU A 1 85 ? -18.953 -17.674 -12.155 1.00 83.88 85 GLU A O 1
ATOM 611 N N . ASP A 1 86 ? -17.810 -15.805 -12.733 1.00 72.88 86 ASP A N 1
ATOM 612 C CA . ASP A 1 86 ? -18.651 -14.729 -12.187 1.00 72.88 86 ASP A CA 1
ATOM 613 C C . ASP A 1 86 ? -18.397 -13.510 -13.109 1.00 72.88 86 ASP A C 1
ATOM 615 O O . ASP A 1 86 ? -17.317 -12.906 -13.060 1.00 72.88 86 ASP A O 1
ATOM 619 N N . GLU A 1 87 ? -19.284 -13.245 -14.087 1.00 75.56 87 GLU A N 1
ATOM 620 C CA . GLU A 1 87 ? -19.054 -12.200 -15.115 1.00 75.56 87 GLU A CA 1
ATOM 621 C C . GLU A 1 87 ? -19.350 -10.757 -14.627 1.00 75.56 87 GLU A C 1
ATOM 623 O O . GLU A 1 87 ? -18.876 -9.807 -15.268 1.00 75.56 87 GLU A O 1
ATOM 628 N N . ASP A 1 88 ? -20.061 -10.545 -13.507 1.00 61.91 88 ASP A N 1
ATOM 629 C CA . ASP A 1 88 ? -20.423 -9.199 -13.011 1.00 61.91 88 ASP A CA 1
ATOM 630 C C . ASP A 1 88 ? -19.907 -8.798 -11.606 1.00 61.91 88 ASP A C 1
ATOM 632 O O . ASP A 1 88 ? -20.113 -7.649 -11.186 1.00 61.91 88 ASP A O 1
ATOM 636 N N . GLU A 1 89 ? -19.078 -9.653 -10.995 1.00 71.31 89 GLU A N 1
ATOM 637 C CA . GLU A 1 89 ? -18.318 -9.476 -9.746 1.00 71.31 89 GLU A CA 1
ATOM 638 C C . GLU A 1 89 ? -19.209 -9.360 -8.479 1.00 71.31 89 GLU A C 1
ATOM 640 O O . GLU A 1 89 ? -18.928 -8.533 -7.600 1.00 71.31 89 GLU A O 1
ATOM 645 N N . ASP A 1 90 ? -20.283 -10.162 -8.376 1.00 65.00 90 ASP A N 1
ATOM 646 C CA . ASP A 1 90 ? -21.244 -10.136 -7.249 1.00 65.00 90 ASP A CA 1
ATOM 647 C C . ASP A 1 90 ? -20.961 -11.159 -6.121 1.00 65.00 90 ASP A C 1
ATOM 649 O O . ASP A 1 90 ? -21.237 -10.865 -4.949 1.00 65.00 90 ASP A O 1
ATOM 653 N N . GLY A 1 91 ? -20.299 -12.283 -6.431 1.00 73.62 91 GLY A N 1
ATOM 654 C CA . GLY A 1 91 ? -19.986 -13.364 -5.490 1.00 73.62 91 GLY A CA 1
ATOM 655 C C . GLY A 1 91 ? -20.828 -14.644 -5.621 1.00 73.62 91 GLY A C 1
ATOM 656 O O . GLY A 1 91 ? -20.622 -15.564 -4.825 1.00 73.62 91 GLY A O 1
ATOM 657 N N . VAL A 1 92 ? -21.727 -14.734 -6.603 1.00 81.56 92 VAL A N 1
ATOM 658 C CA . VAL A 1 92 ? -22.460 -15.939 -7.025 1.00 81.56 92 VAL A CA 1
ATOM 659 C C . VAL A 1 92 ? -21.960 -16.365 -8.410 1.00 81.56 92 VAL A C 1
ATOM 661 O O . VAL A 1 92 ? -21.760 -15.539 -9.292 1.00 81.56 92 VAL A O 1
ATOM 664 N N . GLY A 1 93 ? -21.723 -17.660 -8.626 1.00 85.50 93 GLY A N 1
ATOM 665 C CA . GLY A 1 93 ? -21.153 -18.123 -9.897 1.00 85.50 93 GLY A CA 1
ATOM 666 C C . GLY A 1 93 ? -22.172 -18.273 -11.036 1.00 85.50 93 GLY A C 1
ATOM 667 O O . GLY A 1 93 ? -23.278 -18.772 -10.818 1.00 85.50 93 GLY A O 1
ATOM 668 N N . ASP A 1 94 ? -21.745 -17.995 -12.276 1.00 79.81 94 ASP A N 1
ATOM 669 C CA . ASP A 1 94 ? -22.472 -18.104 -13.566 1.00 79.81 94 ASP A CA 1
ATOM 670 C C . ASP A 1 94 ? -23.287 -19.413 -13.757 1.00 79.81 94 ASP A C 1
ATOM 672 O O . ASP A 1 94 ? -24.139 -19.529 -14.642 1.00 79.81 94 ASP A O 1
ATOM 676 N N . VAL A 1 95 ? -22.946 -20.463 -13.004 1.00 80.81 95 VAL A N 1
ATOM 677 C CA . VAL A 1 95 ? -23.496 -21.824 -13.115 1.00 80.81 95 VAL A CA 1
ATOM 678 C C . VAL A 1 95 ? -24.647 -22.074 -12.129 1.00 80.81 95 VAL A C 1
ATOM 680 O O . VAL A 1 95 ? -25.509 -22.917 -12.405 1.00 80.81 95 VAL A O 1
ATOM 683 N N . CYS A 1 96 ? -24.684 -21.350 -11.006 1.00 82.19 96 CYS A N 1
ATOM 684 C CA . CYS A 1 96 ? -25.765 -21.391 -10.019 1.00 82.19 96 CYS A CA 1
ATOM 685 C C . CYS A 1 96 ? -26.610 -20.112 -9.975 1.00 82.19 96 CYS A C 1
ATOM 687 O O . CYS A 1 96 ? -27.756 -20.198 -9.515 1.00 82.19 96 CYS A O 1
ATOM 689 N N . ASP A 1 97 ? -26.128 -18.988 -10.523 1.00 77.50 97 ASP A N 1
ATOM 690 C CA . ASP A 1 97 ? -27.024 -17.946 -11.019 1.00 77.50 97 ASP A CA 1
ATOM 691 C C . ASP A 1 97 ? -27.926 -18.564 -12.096 1.00 77.50 97 ASP A C 1
ATOM 693 O O . ASP A 1 97 ? -27.561 -18.816 -13.246 1.00 77.50 97 ASP A O 1
ATOM 697 N N . SER A 1 98 ? -29.143 -18.875 -11.668 1.00 60.38 98 SER A N 1
ATOM 698 C CA . SER A 1 98 ? -30.163 -19.506 -12.495 1.00 60.38 98 SER A CA 1
ATOM 699 C C . SER A 1 98 ? -31.207 -18.512 -13.008 1.00 60.38 98 SER A C 1
ATOM 701 O O . SER A 1 98 ? -32.148 -18.943 -13.682 1.00 60.38 98 SER A O 1
ATOM 703 N N . GLU A 1 99 ? -31.024 -17.210 -12.753 1.00 51.56 99 GLU A N 1
ATOM 704 C CA . GLU A 1 99 ? -31.882 -16.130 -13.257 1.00 51.56 99 GLU A CA 1
ATOM 705 C C . GLU A 1 99 ? -31.186 -15.291 -14.352 1.00 51.56 99 GLU A C 1
ATOM 707 O O . GLU A 1 99 ? -31.839 -14.995 -15.357 1.00 51.56 99 GLU A O 1
ATOM 712 N N . GLY A 1 100 ? -29.876 -15.013 -14.268 1.00 51.88 100 GLY A N 1
ATOM 713 C CA . GLY A 1 100 ? -29.075 -14.520 -15.401 1.00 51.88 100 GLY A CA 1
ATOM 714 C C . GLY A 1 100 ? -29.481 -13.147 -15.946 1.00 51.88 100 GLY A C 1
ATOM 715 O O . GLY A 1 100 ? -29.700 -13.013 -17.159 1.00 51.88 100 GLY A O 1
ATOM 716 N N . ASP A 1 101 ? -29.617 -12.135 -15.079 1.00 46.62 101 ASP A N 1
ATOM 717 C CA . ASP A 1 101 ? -30.133 -10.800 -15.431 1.00 46.62 101 ASP A CA 1
ATOM 718 C C . ASP A 1 101 ? -29.198 -9.646 -14.992 1.00 46.62 101 ASP A C 1
ATOM 720 O O . ASP A 1 101 ? -29.167 -9.252 -13.828 1.00 46.62 101 ASP A O 1
ATOM 724 N N . ASP A 1 102 ? -28.502 -9.058 -15.979 1.00 52.09 102 ASP A N 1
ATOM 725 C CA . ASP A 1 102 ? -27.703 -7.806 -15.972 1.00 52.09 102 ASP A CA 1
ATOM 726 C C . ASP A 1 102 ? -28.548 -6.564 -15.580 1.00 52.09 102 ASP A C 1
ATOM 728 O O . ASP A 1 102 ? -28.673 -5.592 -16.336 1.00 52.09 102 ASP A O 1
ATOM 732 N N . THR A 1 103 ? -29.195 -6.584 -14.406 1.00 50.81 103 THR A N 1
ATOM 733 C CA . THR A 1 103 ? -29.965 -5.444 -13.884 1.00 50.81 103 THR A CA 1
ATOM 734 C C . THR A 1 103 ? -29.973 -5.222 -12.369 1.00 50.81 103 THR A C 1
ATOM 736 O O . THR A 1 103 ? -30.242 -4.069 -11.999 1.00 50.81 103 THR A O 1
ATOM 739 N N . ASP A 1 104 ? -29.688 -6.193 -11.485 1.00 57.34 104 ASP A N 1
ATOM 740 C CA . ASP A 1 104 ? -29.894 -5.953 -10.043 1.00 57.34 104 ASP A CA 1
ATOM 741 C C . ASP A 1 104 ? -28.771 -5.151 -9.364 1.00 57.34 104 ASP A C 1
ATOM 743 O O . ASP A 1 104 ? -27.804 -5.648 -8.794 1.00 57.34 104 ASP A O 1
ATOM 747 N N . LYS A 1 105 ? -28.932 -3.830 -9.438 1.00 60.03 105 LYS A N 1
ATOM 748 C CA . LYS A 1 105 ? -28.361 -2.873 -8.486 1.00 60.03 105 LYS A CA 1
ATOM 749 C C . LYS A 1 105 ? -29.502 -2.043 -7.906 1.00 60.03 105 LYS A C 1
ATOM 751 O O . LYS A 1 105 ? -29.515 -0.811 -8.018 1.00 60.03 105 LYS A O 1
ATOM 756 N N . THR A 1 106 ? -30.511 -2.737 -7.374 1.00 72.19 106 THR A N 1
ATOM 757 C CA . THR A 1 106 ? -31.611 -2.130 -6.630 1.00 72.19 106 THR A CA 1
ATOM 758 C C . THR A 1 106 ? -31.286 -2.041 -5.138 1.00 72.19 106 THR A C 1
ATOM 760 O O . THR A 1 106 ? -31.028 -3.023 -4.463 1.00 72.19 106 THR A O 1
ATOM 763 N N . ASP A 1 107 ? -31.253 -0.797 -4.664 1.00 80.12 107 ASP A N 1
ATOM 764 C CA . ASP A 1 107 ? -31.389 -0.377 -3.267 1.00 80.12 107 ASP A CA 1
ATOM 765 C C . ASP A 1 107 ? -32.805 0.215 -3.198 1.00 80.12 107 ASP A C 1
ATOM 767 O O . ASP A 1 107 ? -33.057 1.317 -3.713 1.00 80.12 107 ASP A O 1
ATOM 771 N N . ARG A 1 108 ? -33.782 -0.588 -2.763 1.00 87.94 108 ARG A N 1
ATOM 772 C CA . ARG A 1 108 ? -35.213 -0.293 -2.963 1.00 87.94 108 ARG A CA 1
ATOM 773 C C . ARG A 1 108 ? -35.763 0.772 -2.030 1.00 87.94 108 ARG A C 1
ATOM 775 O O . ARG A 1 108 ? -36.727 1.453 -2.408 1.00 87.94 108 ARG A O 1
ATOM 782 N N . ASP A 1 109 ? -35.185 0.933 -0.847 1.00 81.75 109 ASP A N 1
ATOM 783 C CA . ASP A 1 109 ? -35.625 1.913 0.148 1.00 81.75 109 ASP A CA 1
ATOM 784 C C . ASP A 1 109 ? -34.600 3.022 0.458 1.00 81.75 109 ASP A C 1
ATOM 786 O O . ASP A 1 109 ? -35.009 4.103 0.904 1.00 81.75 109 ASP A O 1
ATOM 790 N N . GLY A 1 110 ? -33.333 2.855 0.065 1.00 85.44 110 GLY A N 1
ATOM 791 C CA . GLY A 1 110 ? -32.299 3.890 0.042 1.00 85.44 110 GLY A CA 1
ATOM 792 C C . GLY A 1 110 ? -31.319 3.843 1.215 1.00 85.44 110 GLY A C 1
ATOM 793 O O . GLY A 1 110 ? -30.859 4.913 1.640 1.00 85.44 110 GLY A O 1
ATOM 794 N N . ASP A 1 111 ? -31.080 2.672 1.803 1.00 80.94 111 ASP A N 1
ATOM 795 C CA . ASP A 1 111 ? -30.369 2.511 3.076 1.00 80.94 111 ASP A CA 1
ATOM 796 C C . ASP A 1 111 ? -28.832 2.416 2.932 1.00 80.94 111 ASP A C 1
ATOM 798 O O . ASP A 1 111 ? -28.101 2.941 3.786 1.00 80.94 111 ASP A O 1
ATOM 802 N N . GLY A 1 112 ? -28.347 1.892 1.800 1.00 79.06 112 GLY A N 1
ATOM 803 C CA . GLY A 1 112 ? -26.927 1.701 1.479 1.00 79.06 112 GLY A CA 1
ATOM 804 C C . GLY A 1 112 ? -26.472 0.244 1.312 1.00 79.06 112 GLY A C 1
ATOM 805 O O . GLY A 1 112 ? -25.326 0.031 0.902 1.00 79.06 112 GLY A O 1
ATOM 806 N N . VAL A 1 113 ? -27.338 -0.723 1.599 1.00 79.81 113 VAL A N 1
ATOM 807 C CA . VAL A 1 113 ? -27.268 -2.135 1.197 1.00 79.81 113 VAL A CA 1
ATOM 808 C C . VAL A 1 113 ? -28.027 -2.293 -0.141 1.00 79.81 113 VAL A C 1
ATOM 810 O O . VAL A 1 113 ? -28.594 -1.330 -0.660 1.00 79.81 113 VAL A O 1
ATOM 813 N N . PHE A 1 114 ? -27.952 -3.461 -0.778 1.00 81.06 114 PHE A N 1
ATOM 814 C CA . PHE A 1 114 ? -28.698 -3.793 -2.000 1.00 81.06 114 PHE A CA 1
ATOM 815 C C . PHE A 1 114 ? -29.677 -4.938 -1.690 1.00 81.06 114 PHE A C 1
ATOM 817 O O . PHE A 1 114 ? -29.412 -5.738 -0.795 1.00 81.06 114 PHE A O 1
ATOM 824 N N . ASP A 1 115 ? -30.786 -5.015 -2.431 1.00 81.56 115 ASP A N 1
ATOM 825 C CA . ASP A 1 115 ? -31.924 -5.929 -2.219 1.00 81.56 115 ASP A CA 1
ATOM 826 C C . ASP A 1 115 ? -31.554 -7.436 -2.169 1.00 81.56 115 ASP A C 1
ATOM 828 O O . ASP A 1 115 ? -32.383 -8.253 -1.766 1.00 81.56 115 ASP A O 1
ATOM 832 N N . ASP A 1 116 ? -30.345 -7.796 -2.612 1.00 79.88 116 ASP A N 1
ATOM 833 C CA . ASP A 1 116 ? -29.747 -9.138 -2.659 1.00 79.88 116 ASP A CA 1
ATOM 834 C C . ASP A 1 116 ? -29.080 -9.569 -1.338 1.00 79.88 116 ASP A C 1
ATOM 836 O O . ASP A 1 116 ? -29.022 -10.757 -1.020 1.00 79.88 116 ASP A O 1
ATOM 840 N N . ARG A 1 117 ? -28.554 -8.599 -0.582 1.00 86.00 117 ARG A N 1
ATOM 841 C CA . ARG A 1 117 ? -27.770 -8.777 0.656 1.00 86.00 117 ARG A CA 1
ATOM 842 C C . ARG A 1 117 ? -28.326 -7.954 1.821 1.00 86.00 117 ARG A C 1
ATOM 844 O O . ARG A 1 117 ? -27.651 -7.788 2.834 1.00 86.00 117 ARG A O 1
ATOM 851 N N . ASP A 1 118 ? -29.529 -7.426 1.640 1.00 89.81 118 ASP A N 1
ATOM 852 C CA . ASP A 1 118 ? -30.353 -6.783 2.652 1.00 89.81 118 ASP A CA 1
ATOM 853 C C . ASP A 1 118 ? -31.289 -7.835 3.273 1.00 89.81 118 ASP A C 1
ATOM 855 O O . ASP A 1 118 ? -32.039 -8.500 2.558 1.00 89.81 118 ASP A O 1
ATOM 859 N N . ASN A 1 119 ? -31.257 -8.000 4.596 1.00 94.25 119 ASN A N 1
ATOM 860 C CA . ASN A 1 119 ? -32.173 -8.886 5.315 1.00 94.25 119 ASN A CA 1
ATOM 861 C C . ASN A 1 119 ? -33.586 -8.292 5.491 1.00 94.25 119 ASN A C 1
ATOM 863 O O . ASN A 1 119 ? -34.512 -9.017 5.854 1.00 94.25 119 ASN A O 1
ATOM 867 N N . CYS A 1 120 ? -33.800 -7.017 5.136 1.00 95.81 120 CYS A N 1
ATOM 868 C CA . CYS A 1 120 ? -35.114 -6.375 5.067 1.00 95.81 120 CYS A CA 1
ATOM 869 C C . CYS A 1 120 ? -35.374 -5.543 3.773 1.00 95.81 120 CYS A C 1
ATOM 871 O O . CYS A 1 120 ? -35.721 -4.369 3.918 1.00 95.81 120 CYS A O 1
ATOM 873 N N . PRO A 1 121 ? -35.379 -6.120 2.534 1.00 93.56 121 PRO A N 1
ATOM 874 C CA . PRO A 1 121 ? -35.443 -5.422 1.218 1.00 93.56 121 PRO A CA 1
ATOM 875 C C . PRO A 1 121 ? -36.650 -4.493 0.947 1.00 93.56 121 PRO A C 1
ATOM 877 O O . PRO A 1 121 ? -37.505 -4.755 0.081 1.00 93.56 121 PRO A O 1
ATOM 880 N N . GLY A 1 122 ? -36.765 -3.392 1.686 1.00 93.19 122 GLY A N 1
ATOM 881 C CA . GLY A 1 122 ? -37.931 -2.509 1.739 1.00 93.19 122 GLY A CA 1
ATOM 882 C C . GLY A 1 122 ? -38.247 -1.883 3.111 1.00 93.19 122 GLY A C 1
ATOM 883 O O . GLY A 1 122 ? -39.245 -1.151 3.191 1.00 93.19 122 GLY A O 1
ATOM 884 N N . ILE A 1 123 ? -37.464 -2.154 4.166 1.00 92.25 123 ILE A N 1
ATOM 885 C CA . ILE A 1 123 ? -37.494 -1.468 5.469 1.00 92.25 123 ILE A CA 1
ATOM 886 C C . ILE A 1 123 ? -36.063 -1.112 5.948 1.00 92.25 123 ILE A C 1
ATOM 888 O O . ILE A 1 123 ? -35.539 -1.745 6.852 1.00 92.25 123 ILE A O 1
ATOM 892 N N . MET A 1 124 ? -35.492 -0.033 5.398 1.00 91.50 124 MET A N 1
ATOM 893 C CA . MET A 1 124 ? -34.193 0.585 5.744 1.00 91.50 124 MET A CA 1
ATOM 894 C C . MET A 1 124 ? -33.595 0.210 7.118 1.00 91.50 124 MET A C 1
ATOM 896 O O . MET A 1 124 ? -33.974 0.787 8.150 1.00 91.50 124 MET A O 1
ATOM 900 N N . ASN A 1 125 ? -32.559 -0.625 7.123 1.00 91.88 125 ASN A N 1
ATOM 901 C CA . ASN A 1 125 ? -31.797 -1.034 8.303 1.00 91.88 125 ASN A CA 1
ATOM 902 C C . ASN A 1 125 ? -30.275 -1.118 8.021 1.00 91.88 125 ASN A C 1
ATOM 904 O O . ASN A 1 125 ? -29.705 -2.210 8.050 1.00 91.88 125 ASN A O 1
ATOM 908 N N . PRO A 1 126 ? -29.544 0.022 7.914 1.00 87.44 126 PRO A N 1
ATOM 909 C CA . PRO A 1 126 ? -28.140 0.043 7.448 1.00 87.44 126 PRO A CA 1
ATOM 910 C C . PRO A 1 126 ? -27.115 -0.604 8.393 1.00 87.44 126 PRO A C 1
ATOM 912 O O . PRO A 1 126 ? -25.903 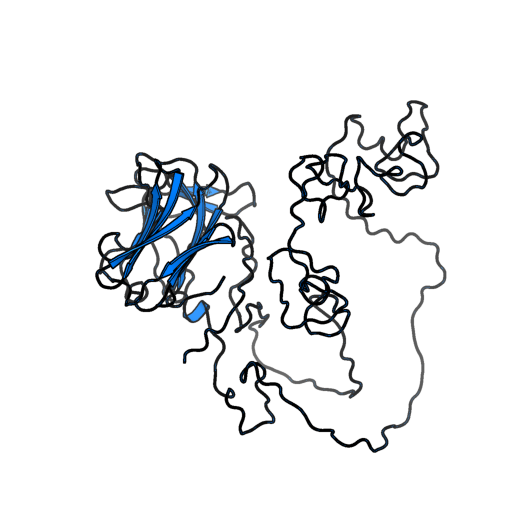-0.447 8.231 1.00 87.44 126 PRO A O 1
ATOM 915 N N . THR A 1 127 ? -27.601 -1.230 9.460 1.00 90.75 127 THR A N 1
ATOM 916 C CA . THR A 1 127 ? -26.846 -2.026 10.421 1.00 90.75 127 THR A CA 1
ATOM 917 C C . THR A 1 127 ? -26.941 -3.525 10.164 1.00 90.75 127 THR A C 1
ATOM 919 O O . THR A 1 127 ? -26.115 -4.220 10.745 1.00 90.75 127 THR A O 1
ATOM 922 N N . GLN A 1 128 ? -27.898 -3.989 9.343 1.00 93.50 128 GLN A N 1
ATOM 923 C CA . GLN A 1 128 ? -28.141 -5.402 9.013 1.00 93.50 128 GLN A CA 1
ATOM 924 C C . GLN A 1 128 ? -28.098 -6.267 10.276 1.00 93.50 128 GLN A C 1
ATOM 926 O O . GLN A 1 128 ? -27.228 -7.115 10.465 1.00 93.50 128 GLN A O 1
ATOM 931 N N . ALA A 1 129 ? -28.971 -5.898 11.215 1.00 91.56 129 ALA A N 1
ATOM 932 C CA . ALA A 1 129 ? -29.118 -6.599 12.475 1.00 91.56 129 ALA A CA 1
ATOM 933 C C . ALA A 1 129 ? -30.067 -7.782 12.263 1.00 91.56 129 ALA A C 1
ATOM 935 O O . ALA A 1 129 ? -31.058 -7.648 11.541 1.00 91.56 129 ALA A O 1
ATOM 936 N N . ASP A 1 130 ? -29.666 -8.912 12.826 1.00 92.00 130 ASP A N 1
ATOM 937 C CA . ASP A 1 130 ? -30.290 -10.226 12.757 1.00 92.00 130 ASP A CA 1
ATOM 938 C C . ASP A 1 130 ? -29.892 -10.916 14.072 1.00 92.00 130 ASP A C 1
ATOM 940 O O . ASP A 1 130 ? -28.715 -11.241 14.288 1.00 92.00 130 ASP A O 1
ATOM 944 N N . ASN A 1 131 ? -30.814 -10.976 15.032 1.00 90.06 131 ASN A N 1
ATOM 945 C CA . ASN A 1 131 ? -30.495 -11.397 16.395 1.00 90.06 131 ASN A CA 1
ATOM 946 C C . ASN A 1 131 ? -30.498 -12.931 16.565 1.00 90.06 131 ASN A C 1
ATOM 948 O O . ASN A 1 131 ? -29.674 -13.454 17.323 1.00 90.06 131 ASN A O 1
ATOM 952 N N . ASP A 1 132 ? -31.332 -13.662 15.820 1.00 89.00 132 ASP A N 1
ATOM 953 C CA . ASP A 1 132 ? -31.480 -15.123 15.907 1.00 89.00 132 ASP A CA 1
ATOM 954 C C . ASP A 1 132 ? -30.789 -15.903 14.767 1.00 89.00 132 ASP A C 1
ATOM 956 O O . ASP A 1 132 ? -30.462 -17.083 14.941 1.00 89.00 132 ASP A O 1
ATOM 960 N N . HIS A 1 133 ? -30.432 -15.208 13.682 1.00 90.31 133 HIS A N 1
ATOM 961 C CA . HIS A 1 133 ? -29.769 -15.704 12.475 1.00 90.31 133 HIS A CA 1
ATOM 962 C C . HIS A 1 133 ? -30.696 -16.540 11.563 1.00 90.31 133 HIS A C 1
ATOM 964 O O . HIS A 1 133 ? -30.239 -17.490 10.914 1.00 90.31 133 HIS A O 1
ATOM 970 N N . ASP A 1 134 ? -31.991 -16.187 11.507 1.00 90.00 134 ASP A N 1
ATOM 971 C CA . ASP A 1 134 ? -32.982 -16.663 10.521 1.00 90.00 134 ASP A CA 1
ATOM 972 C C . ASP A 1 134 ? -32.658 -16.204 9.084 1.00 90.00 134 ASP A C 1
ATOM 974 O O . ASP A 1 134 ? -32.773 -16.992 8.136 1.00 90.00 134 ASP A O 1
ATOM 978 N N . GLY A 1 135 ? -32.195 -14.958 8.928 1.00 88.75 135 GLY A N 1
ATOM 979 C CA . GLY A 1 135 ? -31.982 -14.292 7.638 1.00 88.75 135 GLY A CA 1
ATOM 980 C C . GLY A 1 135 ? -33.016 -13.210 7.294 1.00 88.75 135 GLY A C 1
ATOM 981 O O . GLY A 1 135 ? -32.854 -12.525 6.281 1.00 88.75 135 GLY A O 1
ATOM 982 N N . LEU A 1 136 ? -34.043 -13.023 8.125 1.00 94.06 136 LEU A N 1
ATOM 983 C CA . LEU A 1 136 ? -34.730 -11.739 8.304 1.00 94.06 136 LEU A CA 1
ATOM 984 C C . LEU A 1 136 ? -33.892 -10.815 9.218 1.00 94.06 136 LEU A C 1
ATOM 986 O O . LEU A 1 136 ? -32.755 -11.127 9.571 1.00 94.06 136 LEU A O 1
ATOM 990 N N . GLY A 1 137 ? -34.397 -9.626 9.552 1.00 96.06 137 GLY A N 1
ATOM 991 C CA . GLY A 1 137 ? -33.706 -8.707 10.462 1.00 96.06 137 GLY A CA 1
ATOM 992 C C . GLY A 1 137 ? -34.631 -7.972 11.420 1.00 96.06 137 GLY A C 1
ATOM 993 O O . GLY A 1 137 ? -35.818 -7.831 11.119 1.00 96.06 137 GLY A O 1
ATOM 994 N N . ASP A 1 138 ? -34.050 -7.410 12.494 1.00 93.56 138 ASP A N 1
ATOM 995 C CA . ASP A 1 138 ? -34.675 -6.747 13.671 1.00 93.56 138 ASP A CA 1
ATOM 996 C C . ASP A 1 138 ? -35.710 -5.616 13.377 1.00 93.56 138 ASP A C 1
ATOM 998 O O . ASP A 1 138 ? -36.123 -4.855 14.258 1.00 93.56 138 ASP A O 1
ATOM 1002 N N . VAL A 1 139 ? -36.051 -5.359 12.110 1.00 93.62 139 VAL A N 1
ATOM 1003 C CA . VAL A 1 139 ? -37.046 -4.356 11.686 1.00 93.62 139 VAL A CA 1
ATOM 1004 C C . VAL A 1 139 ? -38.129 -4.908 10.753 1.00 93.62 139 VAL A C 1
ATOM 1006 O O . VAL A 1 139 ? -39.042 -4.160 10.380 1.00 93.62 139 VAL A O 1
ATOM 1009 N N . CYS A 1 140 ? -38.010 -6.167 10.331 1.00 95.69 140 CYS A N 1
ATOM 1010 C CA . CYS A 1 140 ? -38.926 -6.835 9.412 1.00 95.69 140 CYS A CA 1
ATOM 1011 C C . CYS A 1 140 ? -39.275 -8.281 9.796 1.00 95.69 140 CYS A C 1
ATOM 1013 O O . CYS A 1 140 ? -40.205 -8.822 9.185 1.00 95.69 140 CYS A O 1
ATOM 1015 N N . ASP A 1 141 ? -38.601 -8.867 10.791 1.00 96.12 141 ASP A N 1
ATOM 1016 C CA . ASP A 1 141 ? -39.151 -9.990 11.548 1.00 96.12 141 ASP A CA 1
ATOM 1017 C C . ASP A 1 141 ? -40.267 -9.524 12.517 1.00 96.12 141 ASP A C 1
ATOM 1019 O O . ASP A 1 141 ? -40.791 -8.405 12.432 1.00 96.12 141 ASP A O 1
ATOM 1023 N N . ASP A 1 142 ? -40.727 -10.468 13.325 1.00 96.44 142 ASP A N 1
ATOM 1024 C CA . ASP A 1 142 ? -42.009 -10.526 14.009 1.00 96.44 142 ASP A CA 1
ATOM 1025 C C . ASP A 1 142 ? -41.884 -11.404 15.307 1.00 96.44 142 ASP A C 1
ATOM 1027 O O . ASP A 1 142 ? -42.910 -11.625 15.970 1.00 96.44 142 ASP A O 1
ATOM 1031 N N . ASP A 1 143 ? -40.691 -11.969 15.597 1.00 95.38 143 ASP A N 1
ATOM 1032 C CA . ASP A 1 143 ? -40.284 -12.926 16.669 1.00 95.38 143 ASP A CA 1
ATOM 1033 C C . ASP A 1 143 ? -38.720 -12.936 16.797 1.00 95.38 143 ASP A C 1
ATOM 1035 O O . ASP A 1 143 ? -38.082 -13.968 16.596 1.00 95.38 143 ASP A O 1
ATOM 1039 N N . ASP A 1 144 ? -38.094 -11.777 17.081 1.00 95.56 144 ASP A N 1
ATOM 1040 C CA . ASP A 1 144 ? -36.641 -11.438 16.970 1.00 95.56 144 ASP A CA 1
ATOM 1041 C C . ASP A 1 144 ? -35.632 -12.359 17.734 1.00 95.56 144 ASP A C 1
ATOM 1043 O O . ASP A 1 144 ? -34.413 -12.144 17.692 1.00 95.56 144 ASP A O 1
ATOM 1047 N N . ASP A 1 145 ? -36.081 -13.377 18.476 1.00 94.56 145 ASP A N 1
ATOM 1048 C CA . ASP A 1 145 ? -35.213 -14.372 19.133 1.00 94.56 145 ASP A CA 1
ATOM 1049 C C . ASP A 1 145 ? -35.668 -15.846 19.012 1.00 94.56 145 ASP A C 1
ATOM 1051 O O . ASP A 1 145 ? -35.060 -16.740 19.619 1.00 94.56 145 ASP A O 1
ATOM 1055 N N . GLN A 1 146 ? -36.680 -16.115 18.179 1.00 95.56 146 GLN A N 1
ATOM 1056 C CA . GLN A 1 146 ? -37.219 -17.445 17.864 1.00 95.56 146 GLN A CA 1
ATOM 1057 C C . GLN A 1 146 ? -37.761 -18.256 19.069 1.00 95.56 146 GLN A C 1
ATOM 1059 O O . GLN A 1 146 ? -37.887 -19.489 19.014 1.00 95.56 146 GLN A O 1
ATOM 1064 N N . ASP A 1 147 ? -38.124 -17.579 20.163 1.00 95.75 147 ASP A N 1
ATOM 1065 C CA . ASP A 1 147 ? -38.856 -18.102 21.328 1.00 95.75 147 ASP A CA 1
ATOM 1066 C C . ASP A 1 147 ? -40.211 -18.736 20.939 1.00 95.75 147 ASP A C 1
ATOM 1068 O O . ASP A 1 147 ? -40.599 -19.794 21.468 1.00 95.75 147 ASP A O 1
ATOM 1072 N N . GLY A 1 148 ? -40.901 -18.128 19.965 1.00 95.31 148 GLY A N 1
ATOM 1073 C CA . GLY A 1 148 ? -42.288 -18.427 19.609 1.00 95.31 148 GLY A CA 1
ATOM 1074 C C . GLY A 1 148 ? -43.310 -17.465 20.231 1.00 95.31 148 GLY A C 1
ATOM 1075 O O . GLY A 1 148 ? -44.514 -17.777 20.257 1.00 95.31 148 GLY A O 1
ATOM 1076 N N . ILE A 1 149 ? -42.843 -16.325 20.745 1.00 96.19 149 ILE A N 1
ATOM 1077 C CA . ILE A 1 149 ? -43.623 -15.182 21.216 1.00 96.19 149 ILE A CA 1
ATOM 1078 C C . ILE A 1 149 ? -43.166 -13.957 20.412 1.00 96.19 149 ILE A C 1
ATOM 1080 O O . ILE A 1 149 ? -41.994 -13.752 20.148 1.00 96.19 149 ILE A O 1
ATOM 1084 N N . LYS A 1 150 ? -44.131 -13.139 19.992 1.00 96.00 150 LYS A N 1
ATOM 1085 C CA . LYS A 1 150 ? -43.895 -12.005 19.092 1.00 96.00 150 LYS A CA 1
ATOM 1086 C C . LYS A 1 150 ? -43.426 -10.781 19.866 1.00 96.00 150 LYS A C 1
ATOM 1088 O O . LYS A 1 150 ? -44.034 -10.486 20.892 1.00 96.00 150 LYS A O 1
ATOM 1093 N N . ASP A 1 151 ? -42.531 -9.972 19.312 1.00 94.44 151 ASP A N 1
ATOM 1094 C CA . ASP A 1 151 ? -41.958 -8.759 19.942 1.00 94.44 151 ASP A CA 1
ATOM 1095 C C . ASP A 1 151 ? -43.005 -7.767 20.490 1.00 94.44 151 ASP A C 1
ATOM 1097 O O . ASP A 1 151 ? -42.744 -7.031 21.443 1.00 94.44 151 ASP A O 1
ATOM 1101 N N . GLU A 1 152 ? -44.211 -7.720 19.900 1.00 95.56 152 GLU A N 1
ATOM 1102 C CA . GLU A 1 152 ? -45.313 -6.868 20.383 1.00 95.56 152 GLU A CA 1
ATOM 1103 C C . GLU A 1 152 ? -46.018 -7.385 21.657 1.00 95.56 152 GLU A C 1
ATOM 1105 O O . GLU A 1 152 ? -46.687 -6.603 22.342 1.00 95.56 152 GLU A O 1
ATOM 1110 N N . ASP A 1 153 ? -45.864 -8.674 21.973 1.00 96.25 153 ASP A N 1
ATOM 1111 C CA . ASP A 1 153 ? -46.361 -9.370 23.170 1.00 96.25 153 ASP A CA 1
ATOM 1112 C C . ASP A 1 153 ? -45.213 -9.841 24.110 1.00 96.25 153 ASP A C 1
ATOM 1114 O O . ASP A 1 153 ? -45.499 -10.220 25.252 1.00 96.25 153 ASP A O 1
ATOM 1118 N N . ASP A 1 154 ? -43.947 -9.798 23.671 1.00 95.81 154 ASP A N 1
ATOM 1119 C CA . ASP A 1 154 ? -42.766 -10.276 24.407 1.00 95.81 154 ASP A CA 1
ATOM 1120 C C . ASP A 1 154 ? -42.225 -9.274 25.455 1.00 95.81 154 ASP A C 1
ATOM 1122 O O . ASP A 1 154 ? -42.307 -8.051 25.302 1.00 95.81 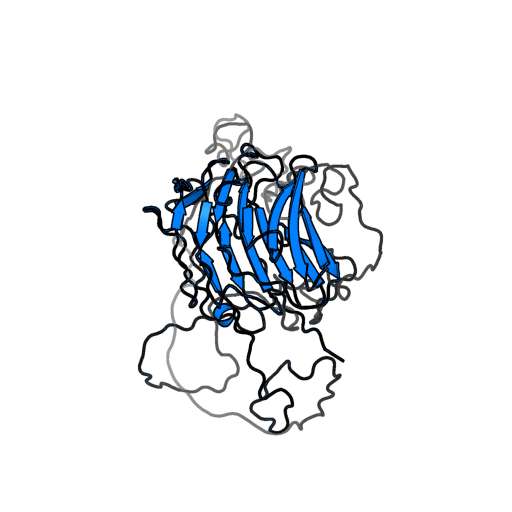154 ASP A O 1
ATOM 1126 N N . ASN A 1 155 ? -41.652 -9.788 26.548 1.00 95.25 155 ASN A N 1
ATOM 1127 C CA . ASN A 1 155 ? -40.985 -9.008 27.594 1.00 95.25 155 ASN A CA 1
ATOM 1128 C C . ASN A 1 155 ? -39.441 -9.022 27.532 1.00 95.25 155 ASN A C 1
ATOM 1130 O O . ASN A 1 155 ? -38.807 -8.261 28.269 1.00 95.25 155 ASN A O 1
ATOM 1134 N N . CYS A 1 156 ? -38.842 -9.821 26.652 1.00 95.44 156 CYS A N 1
ATOM 1135 C CA . CYS A 1 156 ? -37.425 -9.851 26.308 1.00 95.44 156 CYS A CA 1
ATOM 1136 C C . CYS A 1 156 ? -37.175 -10.104 24.799 1.00 95.44 156 CYS A C 1
ATOM 1138 O O . CYS A 1 156 ? -36.454 -11.051 24.522 1.00 95.44 156 CYS A O 1
ATOM 1140 N N . PRO A 1 157 ? -37.615 -9.240 23.850 1.00 95.00 157 PRO A N 1
ATOM 1141 C CA . PRO A 1 157 ? -37.553 -9.483 22.387 1.00 95.00 157 PRO A CA 1
ATOM 1142 C C . PRO A 1 157 ? -36.186 -9.760 21.714 1.00 95.00 157 PRO A C 1
ATOM 1144 O O . PRO A 1 157 ? -36.077 -9.642 20.509 1.00 95.00 157 PRO A O 1
ATOM 1147 N N . PHE A 1 158 ? -35.110 -10.001 22.459 1.00 93.25 158 PHE A N 1
ATOM 1148 C CA . PHE A 1 158 ? -33.788 -10.341 21.921 1.00 93.25 158 PHE A CA 1
ATOM 1149 C C . PHE A 1 158 ? -33.087 -11.431 22.767 1.00 93.25 158 PHE A C 1
ATOM 1151 O O . PHE A 1 158 ? -31.872 -11.618 22.658 1.00 93.25 158 PHE A O 1
ATOM 1158 N N . VAL A 1 159 ? -33.790 -12.070 23.714 1.00 93.44 159 VAL A N 1
ATOM 1159 C CA . VAL A 1 159 ? -33.243 -13.003 24.718 1.00 93.44 159 VAL A CA 1
ATOM 1160 C C . VAL A 1 159 ? -34.276 -14.088 25.084 1.00 93.44 159 VAL A C 1
ATOM 1162 O O . VAL A 1 159 ? -34.813 -14.090 26.198 1.00 93.44 159 VAL A O 1
ATOM 1165 N N . ALA A 1 160 ? -34.458 -15.043 24.167 1.00 94.19 160 ALA A N 1
ATOM 1166 C CA . ALA A 1 160 ? -35.486 -16.087 24.182 1.00 94.19 160 ALA A CA 1
ATOM 1167 C C . ALA A 1 160 ? -35.817 -16.665 25.569 1.00 94.19 160 ALA A C 1
ATOM 1169 O O . ALA A 1 160 ? -34.969 -17.261 26.254 1.00 94.19 160 ALA A O 1
ATOM 1170 N N . ASN A 1 161 ? -37.079 -16.542 25.982 1.00 93.75 161 ASN A N 1
ATOM 1171 C CA . ASN A 1 161 ? -37.561 -16.937 27.300 1.00 93.75 161 ASN A CA 1
ATOM 1172 C C . ASN A 1 161 ? -39.018 -17.479 27.311 1.00 93.75 161 ASN A C 1
ATOM 1174 O O . ASN A 1 161 ? -39.828 -16.941 28.074 1.00 93.75 161 ASN A O 1
ATOM 1178 N N . PRO A 1 162 ? -39.353 -18.630 26.667 1.00 95.75 162 PRO A N 1
ATOM 1179 C CA . PRO A 1 162 ? -40.744 -19.004 26.302 1.00 95.75 162 PRO A CA 1
ATOM 1180 C C . PRO A 1 162 ? -41.749 -19.253 27.441 1.00 95.75 162 PRO A C 1
ATOM 1182 O O . PRO A 1 162 ? -42.916 -19.587 27.221 1.00 95.75 162 PRO A O 1
ATOM 1185 N N . GLU A 1 163 ? -41.311 -19.137 28.695 1.00 95.75 163 GLU A N 1
ATOM 1186 C CA . GLU A 1 163 ? -42.187 -19.090 29.870 1.00 95.75 163 GLU A CA 1
ATOM 1187 C C . GLU A 1 163 ? -42.650 -17.656 30.222 1.00 95.75 163 GLU A C 1
ATOM 1189 O O . GLU A 1 163 ? -43.453 -17.496 31.146 1.00 95.75 163 GLU A O 1
ATOM 1194 N N . GLN A 1 164 ? -42.163 -16.632 29.503 1.00 95.75 164 GLN A N 1
ATOM 1195 C CA . GLN A 1 164 ? -42.471 -15.200 29.628 1.00 95.75 164 GLN A CA 1
ATOM 1196 C C . GLN A 1 164 ? -42.454 -14.710 31.086 1.00 95.75 164 GLN A C 1
ATOM 1198 O O . GLN A 1 164 ? -43.387 -14.089 31.606 1.00 95.75 164 GLN A O 1
ATOM 1203 N N . ALA A 1 165 ? -41.367 -15.042 31.783 1.00 94.88 165 ALA A N 1
ATOM 1204 C CA . ALA A 1 165 ? -41.230 -14.848 33.218 1.00 94.88 165 ALA A CA 1
ATOM 1205 C C . ALA A 1 165 ? -40.857 -13.399 33.591 1.00 94.88 165 ALA A C 1
ATOM 1207 O O . ALA A 1 165 ? -39.684 -13.056 33.636 1.00 94.88 165 ALA A O 1
ATOM 1208 N N . ASP A 1 166 ? -41.846 -12.580 33.955 1.00 94.12 166 ASP A N 1
ATOM 1209 C CA . ASP A 1 166 ? -41.660 -11.316 34.692 1.00 94.12 166 ASP A CA 1
ATOM 1210 C C . ASP A 1 166 ? -42.048 -11.529 36.171 1.00 94.12 166 ASP A C 1
ATOM 1212 O O . ASP A 1 166 ? -43.215 -11.786 36.504 1.00 94.12 166 ASP A O 1
ATOM 1216 N N . ARG A 1 167 ? -41.070 -11.472 37.089 1.00 93.38 167 ARG A N 1
ATOM 1217 C CA . ARG A 1 167 ? -41.310 -11.687 38.530 1.00 93.38 167 ARG A CA 1
ATOM 1218 C C . ARG A 1 167 ? -41.863 -10.465 39.268 1.00 93.38 167 ARG A C 1
ATOM 1220 O O . ARG A 1 167 ? -42.508 -10.649 40.310 1.00 93.38 167 ARG A O 1
ATOM 1227 N N . ASP A 1 168 ? -41.568 -9.248 38.823 1.00 90.06 168 ASP A N 1
ATOM 1228 C CA . ASP A 1 168 ? -41.826 -8.014 39.584 1.00 90.06 168 ASP A CA 1
ATOM 1229 C C . ASP A 1 168 ? -43.016 -7.196 39.033 1.00 90.06 168 ASP A C 1
ATOM 1231 O O . ASP A 1 168 ? -43.685 -6.483 39.796 1.00 90.06 168 ASP A O 1
ATOM 1235 N N . GLY A 1 169 ? -43.388 -7.445 37.776 1.00 93.06 169 GLY A N 1
ATOM 1236 C CA . GLY A 1 169 ? -44.535 -6.888 37.070 1.00 93.06 169 GLY A CA 1
ATOM 1237 C C . GLY A 1 169 ? -44.231 -5.593 36.319 1.00 93.06 169 GLY A C 1
ATOM 1238 O O . GLY A 1 169 ? -45.147 -4.771 36.178 1.00 93.06 169 GLY A O 1
ATOM 1239 N N . ASN A 1 170 ? -42.977 -5.356 35.913 1.00 87.62 170 ASN A N 1
ATOM 1240 C CA . ASN A 1 170 ? -42.576 -4.135 35.211 1.00 87.62 170 ASN A CA 1
ATOM 1241 C C . ASN A 1 170 ? -42.729 -4.190 33.679 1.00 87.62 170 ASN A C 1
ATOM 1243 O O . ASN A 1 170 ? -42.803 -3.119 33.070 1.00 87.62 170 ASN A O 1
ATOM 1247 N N . GLY A 1 171 ? -42.873 -5.379 33.083 1.00 89.81 171 GLY A N 1
ATOM 1248 C CA . GLY A 1 171 ? -42.968 -5.566 31.630 1.00 89.81 171 GLY A CA 1
ATOM 1249 C C . GLY A 1 171 ? -41.632 -5.808 30.919 1.00 89.81 171 GLY A C 1
ATOM 1250 O O . GLY A 1 171 ? -41.587 -5.700 29.700 1.00 89.81 171 GLY A O 1
ATOM 1251 N N . VAL A 1 172 ? -40.572 -6.121 31.667 1.00 92.62 172 VAL A N 1
ATOM 1252 C CA . VAL A 1 172 ? -39.303 -6.675 31.173 1.00 92.62 172 VAL A CA 1
ATOM 1253 C C . VAL A 1 172 ? -39.117 -8.044 31.830 1.00 92.62 172 VAL A C 1
ATOM 1255 O O . VAL A 1 172 ? -39.421 -8.202 33.013 1.00 92.62 172 VAL A O 1
ATOM 1258 N N . GLY A 1 173 ? -38.665 -9.043 31.078 1.00 93.81 173 GLY A N 1
ATOM 1259 C CA . GLY A 1 173 ? -38.504 -10.401 31.591 1.00 93.81 173 GLY A CA 1
ATOM 1260 C C . GLY A 1 173 ? -37.228 -10.619 32.400 1.00 93.81 173 GLY A C 1
ATOM 1261 O O . GLY A 1 173 ? -36.166 -10.060 32.123 1.00 93.81 173 GLY A O 1
ATOM 1262 N N . ASP A 1 174 ? -37.317 -11.552 33.348 1.00 89.31 174 ASP A N 1
ATOM 1263 C CA . ASP A 1 174 ? -36.218 -12.082 34.161 1.00 89.31 174 ASP A CA 1
ATOM 1264 C C . ASP A 1 174 ? -34.946 -12.424 33.352 1.00 89.31 174 ASP A C 1
ATOM 1266 O O . ASP A 1 174 ? -33.844 -12.362 33.896 1.00 89.31 174 ASP A O 1
ATOM 1270 N N . ALA A 1 175 ? -35.097 -12.832 32.085 1.00 90.31 175 ALA A N 1
ATOM 1271 C CA . ALA A 1 175 ? -34.004 -13.268 31.215 1.00 90.31 175 ALA A CA 1
ATOM 1272 C C . ALA A 1 175 ? -33.126 -12.103 30.724 1.00 90.31 175 ALA A C 1
ATOM 1274 O O . ALA A 1 175 ? -31.903 -12.224 30.677 1.00 90.31 175 ALA A O 1
ATOM 1275 N N . CYS A 1 176 ? -33.735 -10.957 30.411 1.00 90.56 176 CYS A N 1
ATOM 1276 C CA . CYS A 1 176 ? -33.049 -9.769 29.908 1.00 90.56 176 CYS A CA 1
ATOM 1277 C C . CYS A 1 176 ? -32.787 -8.707 30.999 1.00 90.56 176 CYS A C 1
ATOM 1279 O O . CYS A 1 176 ? -31.958 -7.814 30.794 1.00 90.56 176 CYS A O 1
ATOM 1281 N N . GLU A 1 177 ? -33.397 -8.824 32.189 1.00 85.75 177 GLU A N 1
ATOM 1282 C CA . GLU A 1 177 ? -33.150 -7.923 33.331 1.00 85.75 177 GLU A CA 1
ATOM 1283 C C . GLU A 1 177 ? -31.677 -7.872 33.797 1.00 85.75 177 GLU A C 1
ATOM 1285 O O . GLU A 1 177 ? -31.239 -6.830 34.299 1.00 85.75 177 GLU A O 1
ATOM 1290 N N . GLU A 1 178 ? -30.876 -8.937 33.628 1.00 66.06 178 GLU A N 1
ATOM 1291 C CA . GLU A 1 178 ? -29.470 -8.932 34.085 1.00 66.06 178 GLU A CA 1
ATOM 1292 C C . GLU A 1 178 ? -28.593 -7.905 33.334 1.00 66.06 178 GLU A C 1
ATOM 1294 O O . GLU A 1 178 ? -27.620 -7.397 33.899 1.00 66.06 178 GLU A O 1
ATOM 1299 N N . ASN A 1 179 ? -28.993 -7.488 32.126 1.00 52.59 179 ASN A N 1
ATOM 1300 C CA . ASN A 1 179 ? -28.349 -6.419 31.349 1.00 52.59 179 ASN A CA 1
ATOM 1301 C C . ASN A 1 179 ? -28.932 -5.017 31.641 1.00 52.59 179 ASN A C 1
ATOM 1303 O O . ASN A 1 179 ? -28.884 -4.124 30.795 1.00 52.59 179 ASN A O 1
ATOM 1307 N N . GLY A 1 180 ? -29.473 -4.808 32.848 1.00 50.59 180 GLY A N 1
ATOM 1308 C CA . GLY A 1 180 ? -30.306 -3.675 33.276 1.00 50.59 180 GLY A CA 1
ATOM 1309 C C . GLY A 1 180 ? -29.834 -2.241 32.970 1.00 50.59 180 GLY A C 1
ATOM 1310 O O . GLY A 1 180 ? -29.453 -1.490 33.870 1.00 50.59 180 GLY A O 1
ATOM 1311 N N . ASN A 1 181 ? -29.992 -1.817 31.715 1.00 43.03 181 ASN A N 1
ATOM 1312 C CA . ASN A 1 181 ? -30.230 -0.446 31.264 1.00 43.03 181 ASN A CA 1
ATOM 1313 C C . ASN A 1 181 ? -31.163 -0.513 30.045 1.00 43.03 181 ASN A C 1
ATOM 1315 O O . ASN A 1 181 ? -30.707 -0.801 28.943 1.00 43.03 181 ASN A O 1
ATOM 1319 N N . GLY A 1 182 ? -32.458 -0.233 30.228 1.00 49.94 182 GLY A N 1
ATOM 1320 C CA . GLY A 1 182 ? -33.468 -0.307 29.162 1.00 49.94 182 GLY A CA 1
ATOM 1321 C C . GLY A 1 182 ? -33.313 0.766 28.077 1.00 49.94 182 GLY A C 1
ATOM 1322 O O . GLY A 1 182 ? -34.050 1.750 28.078 1.00 49.94 182 GLY A O 1
ATOM 1323 N N . ASN A 1 183 ? -32.333 0.583 27.189 1.00 44.12 183 ASN A N 1
ATOM 1324 C CA . ASN A 1 183 ? -32.174 1.229 25.886 1.00 44.12 183 ASN A CA 1
ATOM 1325 C C . ASN A 1 183 ? -31.082 0.461 25.109 1.00 44.12 183 ASN A C 1
ATOM 1327 O O . ASN A 1 183 ? -29.896 0.694 25.349 1.00 44.12 183 ASN A O 1
ATOM 1331 N N . GLY A 1 184 ? -31.472 -0.469 24.233 1.00 53.62 184 GLY A N 1
ATOM 1332 C CA . GLY A 1 184 ? -30.576 -1.494 23.682 1.00 53.62 184 GLY A CA 1
ATOM 1333 C C . GLY A 1 184 ? -29.350 -0.966 22.926 1.00 53.62 184 GLY A C 1
ATOM 1334 O O . GLY A 1 184 ? -29.485 -0.114 22.049 1.00 53.62 184 GLY A O 1
ATOM 1335 N N . ASN A 1 185 ? -28.167 -1.484 23.291 1.00 52.12 185 ASN A N 1
ATOM 1336 C CA . ASN A 1 185 ? -27.052 -1.872 22.408 1.00 52.12 185 ASN A CA 1
ATOM 1337 C C . ASN A 1 185 ? -25.902 -2.483 23.253 1.00 52.12 185 ASN A C 1
ATOM 1339 O O . ASN A 1 185 ? -25.429 -1.824 24.182 1.00 52.12 185 ASN A O 1
ATOM 1343 N N . GLY A 1 186 ? -25.393 -3.670 22.889 1.00 35.34 186 GLY A N 1
ATOM 1344 C CA . GLY A 1 186 ? -23.982 -4.025 23.131 1.00 35.34 186 GLY A CA 1
ATOM 1345 C C . GLY A 1 186 ? -23.639 -5.283 23.955 1.00 35.34 186 GLY A C 1
ATOM 1346 O O . GLY A 1 186 ? -23.448 -5.193 25.162 1.00 35.34 186 GLY A O 1
ATOM 1347 N N . ASN A 1 187 ? -23.336 -6.376 23.236 1.00 44.62 187 ASN A N 1
ATOM 1348 C CA . ASN A 1 187 ? -22.055 -7.120 23.284 1.00 44.62 187 ASN A CA 1
ATOM 1349 C C . ASN A 1 187 ? -21.533 -7.665 24.647 1.00 44.62 187 ASN A C 1
ATOM 1351 O O . ASN A 1 187 ? -21.033 -6.900 25.474 1.00 44.62 187 ASN A O 1
ATOM 1355 N N . GLY A 1 188 ? -21.483 -9.003 24.818 1.00 35.69 188 GLY A N 1
ATOM 1356 C CA . GLY A 1 188 ? -20.971 -9.618 26.060 1.00 35.69 188 GLY A CA 1
ATOM 1357 C C . GLY A 1 188 ? -20.635 -11.127 26.096 1.00 35.69 188 GLY A C 1
ATOM 1358 O O . GLY A 1 188 ? -21.099 -11.806 27.000 1.00 35.69 188 GLY A O 1
ATOM 1359 N N . ASN A 1 189 ? -19.797 -11.637 25.180 1.00 47.44 189 ASN A N 1
ATOM 1360 C CA . ASN A 1 189 ? -18.955 -12.863 25.292 1.00 47.44 189 ASN A CA 1
ATOM 1361 C C . ASN A 1 189 ? -19.064 -13.729 26.591 1.00 47.44 189 ASN A C 1
ATOM 1363 O O . ASN A 1 189 ? -18.571 -13.316 27.645 1.00 47.44 189 ASN A O 1
ATOM 1367 N N . GLY A 1 190 ? -19.563 -14.977 26.492 1.00 34.56 190 GLY A N 1
ATOM 1368 C CA . GLY A 1 190 ? -19.715 -15.906 27.632 1.00 34.56 190 GLY A CA 1
ATOM 1369 C C . GLY A 1 190 ? -19.422 -17.393 27.343 1.00 34.56 190 GLY A C 1
ATOM 1370 O O . GLY A 1 190 ? -20.313 -18.163 27.009 1.00 34.56 190 GLY A O 1
ATOM 1371 N N . ASN A 1 191 ? -18.175 -17.833 27.543 1.00 44.88 191 ASN A N 1
ATOM 1372 C CA . ASN A 1 191 ? -17.754 -19.245 27.432 1.00 44.88 191 ASN A CA 1
ATOM 1373 C C . ASN A 1 191 ? -18.303 -20.116 28.592 1.00 44.88 191 ASN A C 1
ATOM 1375 O O . ASN A 1 191 ? -18.008 -19.828 29.754 1.00 44.88 191 ASN A O 1
ATOM 1379 N N . GLY A 1 192 ? -19.038 -21.200 28.291 1.00 34.16 192 GLY A N 1
ATOM 1380 C CA . GLY A 1 192 ? -19.751 -22.008 29.297 1.00 34.16 192 GLY A CA 1
ATOM 1381 C C . GLY A 1 192 ? -19.865 -23.515 29.013 1.00 34.16 192 GLY A C 1
ATOM 1382 O O . GLY A 1 192 ? -20.931 -24.007 28.662 1.00 34.16 192 GLY A O 1
ATOM 1383 N N . ASN A 1 193 ? -18.798 -24.286 29.255 1.00 45.78 193 ASN A N 1
ATOM 1384 C CA . ASN A 1 193 ? -18.882 -25.756 29.336 1.00 45.78 193 ASN A CA 1
ATOM 1385 C C . ASN A 1 193 ? -19.791 -26.202 30.504 1.00 45.78 193 ASN A C 1
ATOM 1387 O O . ASN A 1 193 ? -19.472 -25.915 31.660 1.00 45.78 193 ASN A O 1
ATOM 1391 N N . GLY A 1 194 ? -20.862 -26.962 30.227 1.00 32.66 194 GLY A N 1
ATOM 1392 C CA . GLY A 1 194 ? -21.890 -27.303 31.226 1.00 32.66 194 GLY A CA 1
ATOM 1393 C C . GLY A 1 194 ? -22.573 -28.665 31.046 1.00 32.66 194 GLY A C 1
ATOM 1394 O O . GLY A 1 194 ? -23.776 -28.728 30.821 1.00 32.66 194 GLY A O 1
ATOM 1395 N N . CYS A 1 195 ? -21.836 -29.772 31.184 1.00 37.34 195 CYS A N 1
ATOM 1396 C CA . CYS A 1 195 ? -22.449 -31.104 31.299 1.00 37.34 195 CYS A CA 1
ATOM 1397 C C . CYS A 1 195 ? -23.085 -31.296 32.693 1.00 37.34 195 CYS A C 1
ATOM 1399 O O . CYS A 1 195 ? -22.373 -31.596 33.654 1.00 37.34 195 CYS A O 1
ATOM 1401 N N . GLU A 1 196 ? -24.408 -31.156 32.807 1.00 35.09 196 GLU A N 1
ATOM 1402 C CA . GLU A 1 196 ? -25.180 -31.486 34.020 1.00 35.09 196 GLU A CA 1
ATOM 1403 C C . GLU A 1 196 ? -25.816 -32.900 33.941 1.00 35.09 196 GLU A C 1
ATOM 1405 O O . GLU A 1 196 ? -26.023 -33.431 32.847 1.00 35.09 196 GLU A O 1
ATOM 1410 N N . PRO A 1 197 ? -26.091 -33.579 35.077 1.00 34.91 197 PRO A N 1
ATOM 1411 C CA . PRO A 1 197 ? -26.191 -35.042 35.087 1.00 34.91 197 PRO A CA 1
ATOM 1412 C C . PRO A 1 197 ? -27.633 -35.559 34.928 1.00 34.91 197 PRO A C 1
ATOM 1414 O O . PRO A 1 197 ? -28.455 -35.376 35.830 1.00 34.91 197 PRO A O 1
ATOM 1417 N N . GLY A 1 198 ? -27.930 -36.295 33.845 1.00 42.72 198 GLY A N 1
ATOM 1418 C CA . GLY A 1 198 ? -29.275 -36.866 33.643 1.00 42.72 198 GLY A CA 1
ATOM 1419 C C . GLY A 1 198 ? -29.465 -37.996 32.616 1.00 42.72 198 GLY A C 1
ATOM 1420 O O . GLY A 1 198 ? -30.338 -38.836 32.844 1.00 42.72 198 GLY A O 1
ATOM 1421 N N . ASP A 1 199 ? -28.700 -38.058 31.519 1.00 42.94 199 ASP A N 1
ATOM 1422 C CA . ASP A 1 199 ? -28.958 -39.027 30.433 1.00 42.94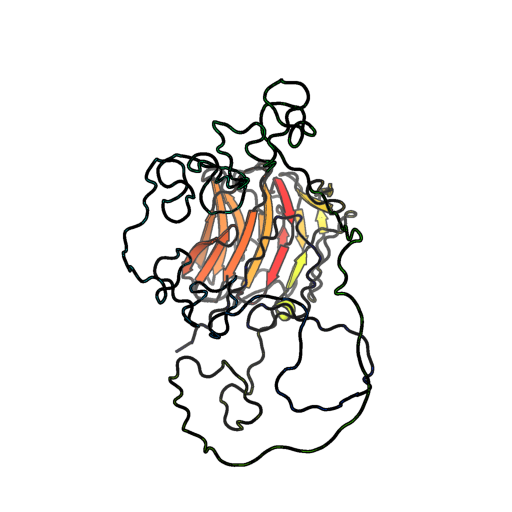 199 ASP A CA 1
ATOM 1423 C C . ASP A 1 199 ? -28.321 -40.420 30.683 1.00 42.94 199 ASP A C 1
ATOM 1425 O O . ASP A 1 199 ? -27.169 -40.493 31.115 1.00 42.94 199 ASP A O 1
ATOM 1429 N N . PRO A 1 200 ? -29.038 -41.538 30.433 1.00 41.06 200 PRO A N 1
ATOM 1430 C CA . PRO A 1 200 ? -28.534 -42.897 30.642 1.00 41.06 200 PRO A CA 1
ATOM 1431 C C . PRO A 1 200 ? -27.853 -43.566 29.423 1.00 41.06 200 PRO A C 1
ATOM 1433 O O . PRO A 1 200 ? -27.640 -44.778 29.480 1.00 41.06 200 PRO A O 1
ATOM 1436 N N . ASN A 1 201 ? -27.558 -42.858 28.322 1.00 42.75 201 ASN A N 1
ATOM 1437 C CA . ASN A 1 201 ? -26.994 -43.455 27.093 1.00 42.75 201 ASN A CA 1
ATOM 1438 C C . ASN A 1 201 ? -25.463 -43.326 26.916 1.00 42.75 201 ASN A C 1
ATOM 1440 O O . ASN A 1 201 ? -24.949 -43.697 25.860 1.00 42.75 201 ASN A O 1
ATOM 1444 N N . ASP A 1 202 ? -24.722 -42.859 27.923 1.00 45.78 202 ASP A N 1
ATOM 1445 C CA . ASP A 1 202 ? -23.251 -42.918 27.936 1.00 45.78 202 ASP A CA 1
ATOM 1446 C C . ASP A 1 202 ? -22.748 -44.222 28.595 1.00 45.78 202 ASP A C 1
ATOM 1448 O O . ASP A 1 202 ? -22.989 -44.428 29.783 1.00 45.78 202 ASP A O 1
ATOM 1452 N N . GLU A 1 203 ? -22.089 -45.109 27.824 1.00 40.50 203 GLU A N 1
ATOM 1453 C CA . GLU A 1 203 ? -20.854 -45.831 28.228 1.00 40.50 203 GLU A CA 1
ATOM 1454 C C . GLU A 1 203 ? -20.311 -46.822 27.150 1.00 40.50 203 GLU A C 1
ATOM 1456 O O . GLU A 1 203 ? -20.884 -47.871 26.858 1.00 40.50 203 GLU A O 1
ATOM 1461 N N . CYS A 1 204 ? -19.119 -46.520 26.621 1.00 36.28 204 CYS A N 1
ATOM 1462 C CA . CYS A 1 204 ? -17.933 -47.399 26.487 1.00 36.28 204 CYS A CA 1
ATOM 1463 C C . CYS A 1 204 ? -18.006 -48.917 26.083 1.00 36.28 204 CYS A C 1
ATOM 1465 O O . CYS A 1 204 ? -18.017 -49.800 26.934 1.00 36.28 204 CYS A O 1
ATOM 1467 N N . ASN A 1 205 ? -17.797 -49.199 24.783 1.00 37.31 205 ASN A N 1
ATOM 1468 C CA . ASN A 1 205 ? -16.896 -50.195 24.118 1.00 37.31 205 ASN A CA 1
ATOM 1469 C C . ASN A 1 205 ? -16.672 -51.704 24.519 1.00 37.31 205 ASN A C 1
ATOM 1471 O O . ASN A 1 205 ? -16.315 -52.039 25.642 1.00 37.31 205 ASN A O 1
ATOM 1475 N N . ASP A 1 206 ? -16.610 -52.539 23.452 1.00 43.09 206 ASP A N 1
ATOM 1476 C CA . ASP A 1 206 ? -15.779 -53.760 23.164 1.00 43.09 206 ASP A CA 1
ATOM 1477 C C . ASP A 1 206 ? -15.953 -55.131 23.903 1.00 43.09 206 ASP A C 1
ATOM 1479 O O . ASP A 1 206 ? -16.014 -55.189 25.126 1.00 43.09 206 ASP A O 1
ATOM 1483 N N . TYR A 1 207 ? -15.955 -56.259 23.137 1.00 31.45 207 TYR A N 1
ATOM 1484 C CA . TYR A 1 207 ? -14.978 -57.395 23.222 1.00 31.45 207 TYR A CA 1
ATOM 1485 C C . TYR A 1 207 ? -15.215 -58.564 22.202 1.00 31.45 207 TYR A C 1
ATOM 1487 O O . TYR A 1 207 ? -16.265 -59.210 22.228 1.00 31.45 207 TYR A O 1
ATOM 1495 N N . ASN A 1 208 ? -14.153 -58.975 21.471 1.00 29.06 208 ASN A N 1
ATOM 1496 C CA . ASN A 1 208 ? -13.887 -60.260 20.735 1.00 29.06 208 ASN A CA 1
ATOM 1497 C C . ASN A 1 208 ? -14.248 -60.457 19.220 1.00 29.06 208 ASN A C 1
ATOM 1499 O O . ASN A 1 208 ? -15.382 -60.789 18.889 1.00 29.06 208 ASN A O 1
ATOM 1503 N N . GLY A 1 209 ? -13.217 -60.623 18.361 1.00 30.89 209 GLY A N 1
ATOM 1504 C CA . GLY A 1 209 ? -13.056 -61.856 17.537 1.00 30.89 209 GLY A CA 1
ATOM 1505 C C . GLY A 1 209 ? -13.273 -61.857 15.997 1.00 30.89 209 GLY A C 1
ATOM 1506 O O . GLY A 1 209 ? -14.337 -62.246 15.529 1.00 30.89 209 GLY A O 1
ATOM 1507 N N . TYR A 1 210 ? -12.211 -61.591 15.217 1.00 34.69 210 TYR A N 1
ATOM 1508 C CA . TYR A 1 210 ? -12.049 -61.820 13.749 1.00 34.69 210 TYR A CA 1
ATOM 1509 C C . TYR A 1 210 ? -12.006 -63.324 13.330 1.00 34.69 210 TYR A C 1
ATOM 1511 O O . TYR A 1 210 ? -11.887 -64.151 14.243 1.00 34.69 210 TYR A O 1
ATOM 1519 N N . PRO A 1 211 ? -11.999 -63.744 12.023 1.00 47.09 211 PRO A N 1
ATOM 1520 C CA . PRO A 1 211 ? -11.777 -63.027 10.732 1.00 47.09 211 PRO A CA 1
ATOM 1521 C C . PRO A 1 211 ? -12.917 -63.305 9.675 1.00 47.09 211 PRO A C 1
ATOM 1523 O O . PRO A 1 211 ? -14.030 -63.566 10.117 1.00 47.09 211 PRO A O 1
ATOM 1526 N N . ASP A 1 212 ? -12.837 -63.260 8.321 1.00 39.25 212 ASP A N 1
ATOM 1527 C CA . ASP A 1 212 ? -11.731 -63.289 7.326 1.00 39.25 212 ASP A CA 1
ATOM 1528 C C . ASP A 1 212 ? -12.136 -62.842 5.879 1.00 39.25 212 ASP A C 1
ATOM 1530 O O . ASP A 1 212 ? -13.126 -63.344 5.358 1.00 39.25 212 ASP A O 1
ATOM 1534 N N . ASN A 1 213 ? -11.309 -61.989 5.238 1.00 36.28 213 ASN A N 1
ATOM 1535 C CA . ASN A 1 213 ? -11.049 -61.750 3.784 1.00 36.28 213 ASN A CA 1
ATOM 1536 C C . ASN A 1 213 ? -12.165 -61.442 2.731 1.00 36.28 213 ASN A C 1
ATOM 1538 O O . ASN A 1 213 ? -13.322 -61.820 2.866 1.00 36.28 213 ASN A O 1
ATOM 1542 N N . GLY A 1 214 ? -11.783 -6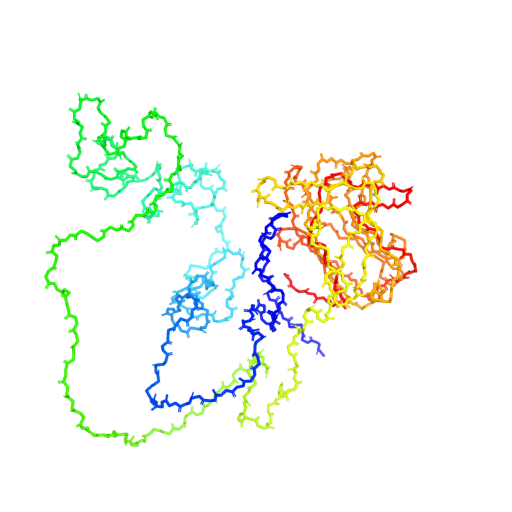0.716 1.652 1.00 32.84 214 GLY A N 1
ATOM 1543 C CA . GLY A 1 214 ? -12.711 -59.932 0.800 1.00 32.84 214 GLY A CA 1
ATOM 1544 C C . GLY A 1 214 ? -12.592 -60.005 -0.744 1.00 32.84 214 GLY A C 1
ATOM 1545 O O . GLY A 1 214 ? -13.341 -60.746 -1.369 1.00 32.84 214 GLY A O 1
ATOM 1546 N N . CYS A 1 215 ? -11.771 -59.140 -1.363 1.00 42.12 215 CYS A N 1
ATOM 1547 C CA . CYS A 1 215 ? -11.957 -58.607 -2.734 1.00 42.12 215 CYS A CA 1
ATOM 1548 C C . CYS A 1 215 ? -12.182 -59.618 -3.887 1.00 42.12 215 CYS A C 1
ATOM 1550 O O . CYS A 1 215 ? -11.459 -60.607 -4.002 1.00 42.12 215 CYS A O 1
ATOM 1552 N N . ASP A 1 216 ? -13.083 -59.272 -4.822 1.00 34.56 216 ASP A N 1
ATOM 1553 C CA . ASP A 1 216 ? -13.306 -59.978 -6.100 1.00 34.56 216 ASP A CA 1
ATOM 1554 C C . ASP A 1 216 ? -13.282 -59.016 -7.319 1.00 34.56 216 ASP A C 1
ATOM 1556 O O . ASP A 1 216 ? -13.202 -57.797 -7.166 1.00 34.56 216 ASP A O 1
ATOM 1560 N N . TRP A 1 217 ? -13.261 -59.567 -8.536 1.00 30.39 217 TRP A N 1
ATOM 1561 C CA . TRP A 1 217 ? -12.751 -58.927 -9.754 1.00 30.39 217 TRP A CA 1
ATOM 1562 C C . TRP A 1 217 ? -13.830 -58.324 -10.676 1.00 30.39 217 TRP A C 1
ATOM 1564 O O . TRP A 1 217 ? -14.822 -58.980 -10.990 1.00 30.39 217 TRP A O 1
ATOM 1574 N N . GLY A 1 218 ? -13.504 -57.193 -11.322 1.00 37.62 218 GLY A N 1
ATOM 1575 C CA . GLY A 1 218 ? -13.778 -57.039 -12.762 1.00 37.62 218 GLY A CA 1
ATOM 1576 C C . GLY A 1 218 ? -14.629 -55.857 -13.245 1.00 37.62 218 GLY A C 1
ATOM 1577 O O . GLY A 1 218 ? -15.729 -56.073 -13.750 1.00 37.62 218 GLY A O 1
ATOM 1578 N N . THR A 1 219 ? -14.042 -54.657 -13.289 1.00 34.50 219 THR A N 1
ATOM 1579 C CA . THR A 1 219 ? -14.512 -53.537 -14.134 1.00 34.50 219 THR A CA 1
ATOM 1580 C C . THR A 1 219 ? -13.311 -52.955 -14.904 1.00 34.50 219 THR A C 1
ATOM 1582 O O . THR A 1 219 ? -12.261 -52.775 -14.288 1.00 34.50 219 THR A O 1
ATOM 1585 N N . PRO A 1 220 ? -13.385 -52.721 -16.231 1.00 35.75 220 PRO A N 1
ATOM 1586 C CA . PRO A 1 220 ? -12.246 -52.242 -17.023 1.00 35.75 220 PRO A CA 1
ATOM 1587 C C . PRO A 1 220 ? -12.153 -50.709 -17.068 1.00 35.75 220 PRO A C 1
ATOM 1589 O O . PRO A 1 220 ? -13.168 -50.023 -16.966 1.00 35.75 220 PRO A O 1
ATOM 1592 N N . CYS A 1 221 ? -10.950 -50.180 -17.312 1.00 41.19 221 CYS A N 1
ATOM 1593 C CA . CYS A 1 221 ? -10.724 -48.749 -17.527 1.00 41.19 221 CYS A CA 1
ATOM 1594 C C . CYS A 1 221 ? -11.539 -48.225 -18.722 1.00 41.19 221 CYS A C 1
ATOM 1596 O O . CYS A 1 221 ? -11.511 -48.825 -19.802 1.00 41.19 221 CYS A O 1
ATOM 1598 N N . VAL A 1 222 ? -12.198 -47.077 -18.553 1.00 31.61 222 VAL A N 1
ATOM 1599 C CA . VAL A 1 222 ? -12.877 -46.351 -19.633 1.00 31.61 222 VAL A CA 1
ATOM 1600 C C . VAL A 1 222 ? -12.254 -44.966 -19.765 1.00 31.61 222 VAL A C 1
ATOM 1602 O O . VAL A 1 222 ? -12.612 -44.059 -19.033 1.00 31.61 222 VAL A O 1
ATOM 1605 N N . ILE A 1 223 ? -11.308 -44.882 -20.703 1.00 30.28 223 ILE A N 1
ATOM 1606 C CA . ILE A 1 223 ? -10.936 -43.721 -21.530 1.00 30.28 223 ILE A CA 1
ATOM 1607 C C . ILE A 1 223 ? -11.184 -42.340 -20.893 1.00 30.28 223 ILE A C 1
ATOM 1609 O O . ILE A 1 223 ? -12.283 -41.796 -20.979 1.00 30.28 223 ILE A O 1
ATOM 1613 N N . ASP A 1 224 ? -10.099 -41.767 -20.376 1.00 36.28 224 ASP A N 1
ATOM 1614 C CA . ASP A 1 224 ? -9.907 -40.328 -20.185 1.00 36.28 224 ASP A CA 1
ATOM 1615 C C . ASP A 1 224 ? -10.256 -39.513 -21.460 1.00 36.28 224 ASP A C 1
ATOM 1617 O O . ASP A 1 224 ? -9.876 -39.911 -22.571 1.00 36.28 224 ASP A O 1
ATOM 1621 N N . PRO A 1 225 ? -10.961 -38.376 -21.313 1.00 32.22 225 PRO A N 1
ATOM 1622 C CA . PRO A 1 225 ? -11.077 -37.354 -22.339 1.00 32.22 225 PRO A CA 1
ATOM 1623 C C . PRO A 1 225 ? -10.604 -35.962 -21.853 1.00 32.22 225 PRO A C 1
ATOM 1625 O O . PRO A 1 225 ? -11.437 -35.065 -21.727 1.00 32.22 225 PRO A O 1
ATOM 1628 N N . CYS A 1 226 ? -9.297 -35.739 -21.651 1.00 31.80 226 CYS A N 1
ATOM 1629 C CA . CYS A 1 226 ? -8.733 -34.405 -21.382 1.00 31.80 226 CYS A CA 1
ATOM 1630 C C . CYS A 1 226 ? -9.253 -33.327 -22.362 1.00 31.80 226 CYS A C 1
ATOM 1632 O O . CYS A 1 226 ? -8.791 -33.215 -23.505 1.00 31.80 226 CYS A O 1
ATOM 1634 N N . THR A 1 227 ? -10.172 -32.475 -21.907 1.00 34.84 227 THR A N 1
ATOM 1635 C CA . THR A 1 227 ? -10.532 -31.218 -22.573 1.00 34.84 227 THR A CA 1
ATOM 1636 C C . THR A 1 227 ? -9.557 -30.138 -22.119 1.00 34.84 227 THR A C 1
ATOM 1638 O O . THR A 1 227 ? -9.745 -29.523 -21.080 1.00 34.84 227 THR A O 1
ATOM 1641 N N . ALA A 1 228 ? -8.472 -29.966 -22.873 1.00 39.59 228 ALA A N 1
ATOM 1642 C CA . ALA A 1 228 ? -7.316 -29.189 -22.432 1.00 39.59 228 ALA A CA 1
ATOM 1643 C C . ALA A 1 228 ? -7.573 -27.671 -22.327 1.00 39.59 228 ALA A C 1
ATOM 1645 O O . ALA A 1 228 ? -7.701 -27.001 -23.358 1.00 39.59 228 ALA A O 1
ATOM 1646 N N . THR A 1 229 ? -7.517 -27.140 -21.101 1.00 36.41 229 THR A N 1
ATOM 1647 C CA . THR A 1 229 ? -7.383 -25.697 -20.810 1.00 36.41 229 THR A CA 1
ATOM 1648 C C . THR A 1 229 ? -6.242 -25.314 -19.854 1.00 36.41 229 THR A C 1
ATOM 1650 O O . THR A 1 229 ? -5.890 -24.141 -19.860 1.00 36.41 229 THR A O 1
ATOM 1653 N N . ASP A 1 230 ? -5.546 -26.252 -19.195 1.00 37.88 230 ASP A N 1
ATOM 1654 C CA . ASP A 1 230 ? -4.128 -26.077 -18.815 1.00 37.88 230 ASP A CA 1
ATOM 1655 C C . ASP A 1 230 ? -3.387 -27.438 -18.782 1.00 37.88 230 ASP A C 1
ATOM 1657 O O . ASP A 1 230 ? -3.990 -28.440 -18.394 1.00 37.88 230 ASP A O 1
ATOM 1661 N N . PRO A 1 231 ? -2.124 -27.539 -19.248 1.00 41.56 231 PRO A N 1
ATOM 1662 C CA . PRO A 1 231 ? -1.340 -28.775 -19.188 1.00 41.56 231 PRO A CA 1
ATOM 1663 C C . PRO A 1 231 ? -0.545 -29.012 -17.884 1.00 41.56 231 PRO A C 1
ATOM 1665 O O . PRO A 1 231 ? 0.118 -30.043 -17.819 1.00 41.56 231 PRO A O 1
ATOM 1668 N N . CYS A 1 232 ? -0.537 -28.100 -16.902 1.00 47.03 232 CYS A N 1
ATOM 1669 C CA . CYS A 1 232 ? 0.407 -28.124 -15.768 1.00 47.03 232 CYS A CA 1
ATOM 1670 C C . CYS A 1 232 ? -0.189 -28.329 -14.361 1.00 47.03 232 CYS A C 1
ATOM 1672 O O . CYS A 1 232 ? 0.558 -28.227 -13.386 1.00 47.03 232 CYS A O 1
ATOM 1674 N N . ASP A 1 233 ? -1.486 -28.606 -14.223 1.00 45.28 233 ASP A N 1
ATOM 1675 C CA . ASP A 1 233 ? -2.170 -28.536 -12.917 1.00 45.28 233 ASP A CA 1
ATOM 1676 C C . ASP A 1 233 ? -1.982 -29.770 -12.004 1.00 45.28 233 ASP A C 1
ATOM 1678 O O . ASP A 1 233 ? -2.285 -29.742 -10.814 1.00 45.28 233 ASP A O 1
ATOM 1682 N N . VAL A 1 234 ? -1.420 -30.870 -12.522 1.00 45.09 234 VAL A N 1
ATOM 1683 C CA . VAL A 1 234 ? -1.062 -32.046 -11.707 1.00 45.09 234 VAL A CA 1
ATOM 1684 C C . VAL A 1 234 ? 0.228 -32.685 -12.202 1.00 45.09 234 VAL A C 1
ATOM 1686 O O . VAL A 1 234 ? 0.285 -33.203 -13.314 1.00 45.09 234 VAL A O 1
ATOM 1689 N N . VAL A 1 235 ? 1.251 -32.712 -11.343 1.00 41.88 235 VAL A N 1
ATOM 1690 C CA . VAL A 1 235 ? 2.475 -33.493 -11.578 1.00 41.88 235 VAL A CA 1
ATOM 1691 C C . VAL A 1 235 ? 2.168 -34.961 -11.274 1.00 41.88 235 VAL A C 1
ATOM 1693 O O . VAL A 1 235 ? 2.254 -35.381 -10.118 1.00 41.88 235 VAL A O 1
ATOM 1696 N N . ASP A 1 236 ? 1.787 -35.747 -12.285 1.00 45.00 236 ASP A N 1
ATOM 1697 C CA . ASP A 1 236 ? 1.538 -37.183 -12.106 1.00 45.00 236 ASP A CA 1
ATOM 1698 C C . ASP A 1 236 ? 2.874 -37.941 -11.953 1.00 45.00 236 ASP A C 1
ATOM 1700 O O . ASP A 1 236 ? 3.622 -38.076 -12.924 1.00 45.00 236 ASP A O 1
ATOM 1704 N N . PRO A 1 237 ? 3.194 -38.527 -10.779 1.00 42.75 237 PRO A N 1
ATOM 1705 C CA . PRO A 1 237 ? 4.403 -39.334 -10.608 1.00 42.75 237 PRO A CA 1
ATOM 1706 C C . PRO A 1 237 ? 4.392 -40.649 -11.416 1.00 42.75 237 PRO A C 1
ATOM 1708 O O . PRO A 1 237 ? 5.367 -41.407 -11.349 1.00 42.75 237 PRO A O 1
ATOM 1711 N N . CYS A 1 238 ? 3.301 -40.961 -12.125 1.00 41.12 238 CYS A N 1
ATOM 1712 C CA . CYS A 1 238 ? 3.147 -42.132 -12.983 1.00 41.12 238 CYS A CA 1
ATOM 1713 C C . CYS A 1 238 ? 3.270 -41.846 -14.491 1.00 41.12 238 CYS A C 1
ATOM 1715 O O . CYS A 1 238 ? 3.540 -42.808 -15.223 1.00 41.12 238 CYS A O 1
ATOM 1717 N N . ASP A 1 239 ? 3.140 -40.599 -14.963 1.00 48.06 239 ASP A N 1
ATOM 1718 C CA . ASP A 1 239 ? 3.407 -40.258 -16.367 1.00 48.06 239 ASP A CA 1
ATOM 1719 C C . ASP A 1 239 ? 4.871 -39.822 -16.552 1.00 48.06 239 ASP A C 1
ATOM 1721 O O . ASP A 1 239 ? 5.399 -38.947 -15.870 1.00 48.06 239 ASP A O 1
ATOM 1725 N N . ALA A 1 240 ? 5.563 -40.480 -17.481 1.00 48.34 240 ALA A N 1
ATOM 1726 C CA . ALA A 1 240 ? 6.960 -40.203 -17.805 1.00 48.34 240 ALA A CA 1
ATOM 1727 C C . ALA A 1 240 ? 7.125 -39.223 -18.983 1.00 48.34 240 ALA A C 1
ATOM 1729 O O . ALA A 1 240 ? 8.262 -38.872 -19.308 1.00 48.34 240 ALA A O 1
ATOM 1730 N N . ASP A 1 241 ? 6.020 -38.819 -19.617 1.00 48.88 241 ASP A N 1
ATOM 1731 C CA . ASP A 1 241 ? 5.951 -37.859 -20.722 1.00 48.88 241 ASP A CA 1
ATOM 1732 C C . ASP A 1 241 ? 5.138 -36.582 -20.345 1.00 48.88 241 ASP A C 1
ATOM 1734 O O . ASP A 1 241 ? 4.853 -35.764 -21.225 1.00 48.88 241 ASP A O 1
ATOM 1738 N N . ASP A 1 242 ? 4.819 -36.374 -19.053 1.00 48.88 242 ASP A N 1
ATOM 1739 C CA . ASP A 1 242 ? 4.220 -35.140 -18.497 1.00 48.88 242 ASP A CA 1
ATOM 1740 C C . ASP A 1 242 ? 5.054 -33.890 -18.888 1.00 48.88 242 ASP A C 1
ATOM 1742 O O . ASP A 1 242 ? 6.251 -33.821 -18.577 1.00 48.88 242 ASP A O 1
ATOM 1746 N N . PRO A 1 243 ? 4.462 -32.884 -19.571 1.00 47.25 243 PRO A N 1
ATOM 1747 C CA . PRO A 1 243 ? 5.175 -31.683 -20.006 1.00 47.25 243 PRO A CA 1
ATOM 1748 C C . PRO A 1 243 ? 5.612 -30.751 -18.864 1.00 47.25 243 PRO A C 1
ATOM 1750 O O . PRO A 1 243 ? 6.477 -29.904 -19.100 1.00 47.25 243 PRO A O 1
ATOM 1753 N N . CYS A 1 244 ? 5.031 -30.877 -17.669 1.00 48.91 244 CYS A N 1
ATOM 1754 C CA . CYS A 1 244 ? 5.222 -29.972 -16.535 1.00 48.91 244 CYS A CA 1
ATOM 1755 C C . CYS A 1 244 ? 5.970 -30.619 -15.352 1.00 48.91 244 CYS A C 1
ATOM 1757 O O . CYS A 1 244 ? 6.286 -29.924 -14.381 1.00 48.91 244 CYS A O 1
ATOM 1759 N N . ALA A 1 245 ? 6.386 -31.888 -15.486 1.00 41.53 245 ALA A N 1
ATOM 1760 C CA . ALA A 1 245 ? 7.323 -32.610 -14.615 1.00 41.53 245 ALA A CA 1
ATOM 1761 C C . ALA A 1 245 ? 8.750 -32.001 -14.615 1.00 41.53 245 ALA A C 1
ATOM 1763 O O . ALA A 1 245 ? 9.741 -32.613 -15.029 1.00 41.53 245 ALA A O 1
ATOM 1764 N N . GLY A 1 246 ? 8.865 -30.761 -14.140 1.00 45.72 246 GLY A N 1
ATOM 1765 C CA . GLY A 1 246 ? 10.096 -29.972 -14.116 1.00 45.72 246 GLY A CA 1
ATOM 1766 C C . GLY A 1 246 ? 9.927 -28.510 -13.687 1.00 45.72 246 GLY A C 1
ATOM 1767 O O . GLY A 1 246 ? 10.931 -27.880 -13.354 1.00 45.72 246 GLY A O 1
ATOM 1768 N N . GLU A 1 247 ? 8.702 -27.977 -13.660 1.00 41.56 247 GLU A N 1
ATOM 1769 C CA . GLU A 1 247 ? 8.421 -26.621 -13.176 1.00 41.56 247 GLU A CA 1
ATOM 1770 C C . GLU A 1 247 ? 8.394 -26.583 -11.638 1.00 41.56 247 GLU A C 1
ATOM 1772 O O . GLU A 1 247 ? 7.711 -27.375 -10.990 1.00 41.56 247 GLU A O 1
ATOM 1777 N N . THR A 1 248 ? 9.140 -25.660 -11.030 1.00 50.34 248 THR A N 1
ATOM 1778 C CA . THR A 1 248 ? 9.113 -25.440 -9.574 1.00 50.34 248 THR A CA 1
ATOM 1779 C C . THR A 1 248 ? 8.027 -24.429 -9.193 1.00 50.34 248 THR A C 1
ATOM 1781 O O . THR A 1 248 ? 7.868 -23.441 -9.916 1.00 50.34 248 THR A O 1
ATOM 1784 N N . PRO A 1 249 ? 7.338 -24.592 -8.044 1.00 53.75 249 PRO A N 1
ATOM 1785 C CA . PRO A 1 249 ? 6.489 -23.546 -7.471 1.00 53.75 249 PRO A CA 1
ATOM 1786 C C . PRO A 1 249 ? 7.221 -22.204 -7.346 1.00 53.75 249 PRO A C 1
ATOM 1788 O O . PRO A 1 249 ? 8.446 -22.161 -7.198 1.00 53.75 249 PRO A O 1
ATOM 1791 N N . PHE A 1 250 ? 6.469 -21.106 -7.416 1.00 63.38 250 PHE A N 1
ATOM 1792 C CA . PHE A 1 250 ? 7.028 -19.764 -7.303 1.00 63.38 250 PHE A CA 1
ATOM 1793 C C . PHE A 1 250 ? 7.312 -19.427 -5.830 1.00 63.38 250 PHE A C 1
ATOM 1795 O O . PHE A 1 250 ? 6.397 -19.246 -5.036 1.00 63.38 250 PHE A O 1
ATOM 1802 N N . ASP A 1 251 ? 8.594 -19.343 -5.476 1.00 72.88 251 ASP A N 1
ATOM 1803 C CA . ASP A 1 251 ? 9.059 -19.028 -4.123 1.00 72.88 251 ASP A CA 1
ATOM 1804 C C . ASP A 1 251 ? 9.112 -17.504 -3.907 1.00 72.88 251 ASP A C 1
ATOM 1806 O O . ASP A 1 251 ? 10.103 -16.834 -4.221 1.00 72.88 251 ASP A O 1
ATOM 1810 N N . ALA A 1 252 ? 8.025 -16.942 -3.372 1.00 75.19 252 ALA A N 1
ATOM 1811 C CA . ALA A 1 252 ? 7.927 -15.512 -3.080 1.00 75.19 252 ALA A CA 1
ATOM 1812 C C . ALA A 1 252 ? 8.976 -15.030 -2.053 1.00 75.19 252 ALA A C 1
ATOM 1814 O O . ALA A 1 252 ? 9.435 -13.890 -2.140 1.00 75.19 252 ALA A O 1
ATOM 1815 N N . GLU A 1 253 ? 9.408 -15.882 -1.117 1.00 78.31 253 GLU A N 1
ATOM 1816 C CA . GLU A 1 253 ? 10.407 -15.538 -0.095 1.00 78.31 253 GLU A CA 1
ATOM 1817 C C . GLU A 1 253 ? 11.818 -15.454 -0.705 1.00 78.31 253 GLU A C 1
ATOM 1819 O O . GLU A 1 253 ? 12.573 -14.527 -0.405 1.00 78.31 253 GLU A O 1
ATOM 1824 N N . ALA A 1 254 ? 12.159 -16.317 -1.670 1.00 79.88 254 ALA A N 1
ATOM 1825 C CA . ALA A 1 254 ? 13.370 -16.153 -2.483 1.00 79.88 254 ALA A CA 1
ATOM 1826 C C . ALA A 1 254 ? 13.368 -14.837 -3.288 1.00 79.88 254 ALA A C 1
ATOM 1828 O O . ALA A 1 254 ? 14.433 -14.263 -3.567 1.00 79.88 254 ALA A O 1
ATOM 1829 N N . HIS A 1 255 ? 12.186 -14.319 -3.633 1.00 88.12 255 HIS A N 1
ATOM 1830 C CA . HIS A 1 255 ? 12.011 -13.032 -4.305 1.00 88.12 255 HIS A CA 1
ATOM 1831 C C . HIS A 1 255 ? 11.984 -11.814 -3.359 1.00 88.12 255 HIS A C 1
ATOM 1833 O O . HIS A 1 255 ? 12.226 -10.698 -3.825 1.00 88.12 255 HIS A O 1
ATOM 1839 N N . LEU A 1 256 ? 11.827 -11.998 -2.044 1.00 92.19 256 LEU A N 1
ATOM 1840 C CA . LEU A 1 256 ? 11.797 -10.930 -1.037 1.00 92.19 256 LEU A CA 1
ATOM 1841 C C . LEU A 1 256 ? 13.188 -10.306 -0.793 1.00 92.19 256 LEU A C 1
ATOM 1843 O O . LEU A 1 256 ? 14.149 -10.985 -0.425 1.00 92.19 256 LEU A O 1
ATOM 1847 N N . LYS A 1 257 ? 13.315 -8.987 -1.000 1.00 95.81 257 LYS A N 1
ATOM 1848 C CA . LYS A 1 257 ? 14.579 -8.216 -0.886 1.00 95.81 257 LYS A CA 1
ATOM 1849 C C . LYS A 1 257 ? 14.585 -7.168 0.224 1.00 95.81 257 LYS A C 1
ATOM 1851 O O . LYS A 1 257 ? 15.614 -6.521 0.440 1.00 95.81 257 LYS A O 1
ATOM 1856 N N . LEU A 1 258 ? 13.448 -6.946 0.869 1.00 97.06 258 LEU A N 1
ATOM 1857 C CA . LEU A 1 258 ? 13.308 -6.092 2.039 1.00 97.06 258 LEU A CA 1
ATOM 1858 C C . LEU A 1 258 ? 12.053 -6.513 2.795 1.00 97.06 258 LEU A C 1
ATOM 1860 O O . LEU A 1 258 ? 11.010 -6.646 2.162 1.00 97.06 258 LEU A O 1
ATOM 1864 N N . TYR A 1 259 ? 12.133 -6.650 4.117 1.00 95.19 259 TYR A N 1
ATOM 1865 C CA . TYR A 1 259 ? 10.959 -6.799 4.975 1.00 95.19 259 TYR A CA 1
ATOM 1866 C C . TYR A 1 259 ? 11.170 -6.137 6.340 1.00 95.19 259 TYR A C 1
ATOM 1868 O O . TYR A 1 259 ? 11.952 -6.628 7.157 1.00 95.19 259 TYR A O 1
ATOM 1876 N N . TYR A 1 260 ? 10.456 -5.039 6.603 1.00 93.69 260 TYR A N 1
ATOM 1877 C CA . TYR A 1 260 ? 10.409 -4.376 7.910 1.00 93.69 260 TYR A CA 1
ATOM 1878 C C . TYR A 1 260 ? 9.044 -4.580 8.588 1.00 93.69 260 TYR A C 1
ATOM 1880 O O . TYR A 1 260 ? 8.047 -4.015 8.144 1.00 93.69 260 TYR A O 1
ATOM 1888 N N . ARG A 1 261 ? 9.033 -5.327 9.703 1.00 87.12 261 ARG A N 1
ATOM 1889 C CA . ARG A 1 261 ? 7.880 -5.489 10.622 1.00 87.12 261 ARG A CA 1
ATOM 1890 C C . ARG A 1 261 ? 7.743 -4.360 11.658 1.00 87.12 261 ARG A C 1
ATOM 1892 O O . ARG A 1 261 ? 6.830 -4.383 12.469 1.00 87.12 261 ARG A O 1
ATOM 1899 N N . PHE A 1 262 ? 8.732 -3.458 11.722 1.00 88.81 262 PHE A N 1
ATOM 1900 C CA . PHE A 1 262 ? 8.865 -2.367 12.704 1.00 88.81 262 PHE A CA 1
ATOM 1901 C C . PHE A 1 262 ? 8.490 -2.725 14.165 1.00 88.81 262 PHE A C 1
ATOM 1903 O O . PHE A 1 262 ? 8.008 -1.872 14.909 1.00 88.81 262 PHE A O 1
ATOM 1910 N N . ASN A 1 263 ? 8.744 -3.965 14.597 1.00 86.56 263 ASN A N 1
ATOM 1911 C CA . ASN A 1 263 ? 8.343 -4.492 15.903 1.00 86.56 263 ASN A CA 1
ATOM 1912 C C . ASN A 1 263 ? 9.485 -4.493 16.948 1.00 86.56 263 ASN A C 1
ATOM 1914 O O . ASN A 1 263 ? 9.355 -5.084 18.020 1.00 86.56 263 ASN A O 1
ATOM 1918 N N . GLU A 1 264 ? 10.611 -3.816 16.682 1.00 86.94 264 GLU A N 1
ATOM 1919 C CA . GLU A 1 264 ? 11.788 -3.800 17.568 1.00 86.94 264 GLU A CA 1
ATOM 1920 C C . GLU A 1 264 ? 11.636 -2.936 18.834 1.00 86.94 264 GLU A C 1
ATOM 1922 O O . GLU A 1 264 ? 12.436 -3.072 19.769 1.00 86.94 264 GLU A O 1
ATOM 1927 N N . GLY A 1 265 ? 10.673 -2.008 18.845 1.00 85.62 265 GLY A N 1
ATOM 1928 C CA . GLY A 1 265 ? 10.283 -1.154 19.978 1.00 85.62 265 GLY A CA 1
ATOM 1929 C C . GLY A 1 265 ? 11.358 -0.236 20.571 1.00 85.62 265 GLY A C 1
ATOM 1930 O O . GLY A 1 265 ? 11.095 0.496 21.526 1.00 85.62 265 GLY A O 1
ATOM 1931 N N . SER A 1 266 ? 12.594 -0.274 20.069 1.00 90.00 266 SER A N 1
ATOM 1932 C CA . SER A 1 266 ? 13.711 0.482 20.632 1.00 90.00 266 SER A CA 1
ATOM 1933 C C . SER A 1 266 ? 14.906 0.609 19.683 1.00 90.00 266 SER A C 1
ATOM 1935 O O . SER A 1 266 ? 15.168 -0.234 18.829 1.00 90.00 266 SER A O 1
ATOM 1937 N N . GLY A 1 267 ? 15.698 1.666 19.882 1.00 93.75 267 GLY A N 1
ATOM 1938 C CA . GLY A 1 267 ? 16.906 1.925 19.096 1.00 93.75 267 GLY A CA 1
ATOM 1939 C C . GLY A 1 267 ? 16.634 2.665 17.784 1.00 93.75 267 GLY A C 1
ATOM 1940 O O . GLY A 1 267 ? 15.593 3.294 17.621 1.00 93.75 267 GLY A O 1
ATOM 1941 N N . THR A 1 268 ? 17.618 2.642 16.881 1.00 96.25 268 THR A N 1
ATOM 1942 C CA . THR A 1 268 ? 17.650 3.455 15.648 1.00 96.25 268 THR A CA 1
ATOM 1943 C C . THR A 1 268 ? 17.944 2.617 14.397 1.00 96.25 268 THR A C 1
ATOM 1945 O O . THR A 1 268 ? 18.575 3.098 13.455 1.00 96.25 268 THR A O 1
ATOM 1948 N N . VAL A 1 269 ? 17.571 1.336 14.410 1.00 96.88 269 VAL A N 1
ATOM 1949 C CA . VAL A 1 269 ? 17.804 0.393 13.308 1.00 96.88 269 VAL A CA 1
ATOM 1950 C C . VAL A 1 269 ? 16.500 -0.333 13.019 1.00 96.88 269 VAL A C 1
ATOM 1952 O O . VAL A 1 269 ? 15.966 -0.960 13.926 1.00 96.88 269 VAL A O 1
ATOM 1955 N N . ALA A 1 270 ? 16.044 -0.253 11.771 1.00 96.31 270 ALA A N 1
ATOM 1956 C CA . ALA A 1 270 ? 15.002 -1.110 11.225 1.00 96.31 270 ALA A CA 1
ATOM 1957 C C . ALA A 1 270 ? 15.666 -2.367 10.653 1.00 96.31 270 ALA A C 1
ATOM 1959 O O . ALA A 1 270 ? 16.609 -2.278 9.855 1.00 96.31 270 ALA A O 1
ATOM 1960 N N . ARG A 1 271 ? 15.224 -3.536 11.097 1.00 93.69 271 ARG A N 1
ATOM 1961 C CA . ARG A 1 271 ? 15.808 -4.830 10.762 1.00 93.69 271 ARG A CA 1
ATOM 1962 C C . ARG A 1 271 ? 15.138 -5.394 9.531 1.00 93.69 271 ARG A C 1
ATOM 1964 O O . ARG A 1 271 ? 13.932 -5.610 9.521 1.00 93.69 271 ARG A O 1
ATOM 1971 N N . ASP A 1 272 ? 15.948 -5.684 8.521 1.00 96.06 272 ASP A N 1
ATOM 1972 C CA . ASP A 1 272 ? 15.479 -6.488 7.401 1.00 96.06 272 ASP A CA 1
ATOM 1973 C C . ASP A 1 272 ? 15.297 -7.931 7.873 1.00 96.06 272 ASP A C 1
ATOM 1975 O O . ASP A 1 272 ? 16.254 -8.558 8.335 1.00 96.06 272 ASP A O 1
ATOM 1979 N N . SER A 1 273 ? 14.062 -8.416 7.788 1.00 92.00 273 SER A N 1
ATOM 1980 C CA . SER A 1 273 ? 13.690 -9.798 8.095 1.00 92.00 273 SER A CA 1
ATOM 1981 C C . SER A 1 273 ? 13.937 -10.738 6.912 1.00 92.00 273 SER A C 1
ATOM 1983 O O . SER A 1 273 ? 13.980 -11.946 7.115 1.00 92.00 273 SER A O 1
ATOM 1985 N N . SER A 1 274 ? 14.122 -10.200 5.699 1.00 89.62 274 SER A N 1
ATOM 1986 C CA . SER A 1 274 ? 14.403 -10.990 4.499 1.00 89.62 274 SER A CA 1
ATOM 1987 C C . SER A 1 274 ? 15.856 -11.475 4.448 1.00 89.62 274 SER A C 1
ATOM 1989 O O . SER A 1 274 ? 16.763 -10.910 5.073 1.00 89.62 274 SER A O 1
ATOM 1991 N N . ALA A 1 275 ? 16.114 -12.478 3.607 1.00 89.25 275 ALA A N 1
ATOM 1992 C CA . ALA A 1 275 ? 17.459 -13.000 3.357 1.00 89.25 275 ALA A CA 1
ATOM 1993 C C . ALA A 1 275 ? 18.446 -11.968 2.755 1.00 89.25 275 ALA A C 1
ATOM 1995 O O . ALA A 1 275 ? 19.651 -12.234 2.699 1.00 89.25 275 ALA A O 1
ATOM 1996 N N . ALA A 1 276 ? 17.976 -10.795 2.309 1.00 92.19 276 ALA A N 1
ATOM 1997 C CA . ALA A 1 276 ? 18.813 -9.762 1.701 1.00 92.19 276 ALA A CA 1
ATOM 1998 C C . ALA A 1 276 ? 19.612 -8.915 2.715 1.00 92.19 276 ALA A C 1
ATOM 2000 O O . ALA A 1 276 ? 20.671 -8.387 2.360 1.00 92.19 276 ALA A O 1
ATOM 2001 N N . GLY A 1 277 ? 19.157 -8.802 3.968 1.00 94.00 277 GLY A N 1
ATOM 2002 C CA . GLY A 1 277 ? 19.886 -8.133 5.056 1.00 94.00 277 GLY A CA 1
ATOM 2003 C C . GLY A 1 277 ? 20.046 -6.608 4.919 1.00 94.00 277 GLY A C 1
ATOM 2004 O O . GLY A 1 277 ? 20.946 -6.024 5.537 1.00 94.00 277 GLY A O 1
ATOM 2005 N N . ASN A 1 278 ? 19.182 -5.956 4.140 1.00 97.06 278 ASN A N 1
ATOM 2006 C CA . ASN A 1 278 ? 19.111 -4.517 3.874 1.00 97.06 278 ASN A CA 1
ATOM 2007 C C . ASN A 1 278 ? 18.606 -3.721 5.101 1.00 97.06 278 ASN A C 1
ATOM 2009 O O . ASN A 1 278 ? 17.547 -3.097 5.086 1.00 97.06 278 ASN A O 1
ATOM 2013 N N . ASN A 1 279 ? 19.357 -3.753 6.203 1.00 97.94 279 ASN A N 1
ATOM 2014 C CA . ASN A 1 279 ? 19.008 -3.067 7.452 1.00 97.94 279 ASN A CA 1
ATOM 2015 C C . ASN A 1 279 ? 19.009 -1.534 7.282 1.00 97.94 279 ASN A C 1
ATOM 2017 O O . ASN A 1 279 ? 19.950 -0.959 6.731 1.00 97.94 279 ASN A O 1
ATOM 2021 N N . GLY A 1 280 ? 17.976 -0.873 7.802 1.00 98.06 280 GLY A N 1
ATOM 2022 C CA . GLY A 1 280 ? 17.757 0.566 7.681 1.00 98.06 280 GLY A CA 1
ATOM 2023 C C . GLY A 1 280 ? 18.179 1.336 8.930 1.00 98.06 280 GLY A C 1
ATOM 2024 O O . GLY A 1 280 ? 18.057 0.851 10.052 1.00 98.06 280 GLY A O 1
ATOM 2025 N N . THR A 1 281 ? 18.652 2.568 8.758 1.00 98.44 281 THR A N 1
ATOM 2026 C CA . THR A 1 281 ? 18.908 3.507 9.860 1.00 98.44 281 THR A CA 1
ATOM 2027 C C . THR A 1 281 ? 17.683 4.386 10.073 1.00 98.44 281 THR A C 1
ATOM 2029 O O . THR A 1 281 ? 17.295 5.125 9.170 1.00 98.44 281 THR A O 1
ATOM 2032 N N . ILE A 1 282 ? 17.092 4.334 11.265 1.00 98.06 282 ILE A N 1
ATOM 2033 C CA . ILE A 1 282 ? 15.970 5.196 11.651 1.00 98.06 282 ILE A CA 1
ATOM 2034 C C . ILE A 1 282 ? 16.535 6.552 12.084 1.00 98.06 282 ILE A C 1
ATOM 2036 O O . ILE A 1 282 ? 17.297 6.641 13.050 1.00 98.06 282 ILE A O 1
ATOM 2040 N N . VAL A 1 283 ? 16.146 7.610 11.377 1.00 97.56 283 VAL A N 1
ATOM 2041 C CA . VAL A 1 283 ? 16.449 9.004 11.708 1.00 97.56 283 VAL A CA 1
ATOM 2042 C C . VAL A 1 283 ? 15.167 9.653 12.212 1.00 97.56 283 VAL A C 1
ATOM 2044 O O . VAL A 1 283 ? 14.159 9.630 11.515 1.00 97.56 283 VAL A O 1
ATOM 2047 N N . ASN A 1 284 ? 15.212 10.206 13.427 1.00 94.81 284 ASN A N 1
ATOM 2048 C CA . ASN A 1 284 ? 14.163 10.960 14.137 1.00 94.81 284 ASN A CA 1
ATOM 2049 C C . ASN A 1 284 ? 12.776 10.303 14.325 1.00 94.81 284 ASN A C 1
ATOM 2051 O O . ASN A 1 284 ? 12.044 10.736 15.215 1.00 94.81 284 ASN A O 1
ATOM 2055 N N . GLY A 1 285 ? 12.433 9.241 13.591 1.00 92.69 285 GLY A N 1
ATOM 2056 C CA . GLY A 1 285 ? 11.240 8.425 13.823 1.00 92.69 285 GLY A CA 1
ATOM 2057 C C . GLY A 1 285 ? 11.206 7.874 15.249 1.00 92.69 285 GLY A C 1
ATOM 2058 O O . GLY A 1 285 ? 12.252 7.615 15.851 1.00 92.69 285 GLY A O 1
ATOM 2059 N N . GLN A 1 286 ? 10.005 7.752 15.807 1.00 92.69 286 GLN A N 1
ATOM 2060 C CA . GLN A 1 286 ? 9.782 7.320 17.188 1.00 92.69 286 GLN A CA 1
ATOM 2061 C C . GLN A 1 286 ? 9.008 6.006 17.203 1.00 92.69 286 GLN A C 1
ATOM 2063 O O . GLN A 1 286 ? 8.064 5.839 16.436 1.00 92.69 286 GLN A O 1
ATOM 2068 N N . TRP A 1 287 ? 9.372 5.100 18.105 1.00 90.88 287 TRP A N 1
ATOM 2069 C CA . TRP A 1 287 ? 8.564 3.917 18.384 1.00 90.88 287 TRP A CA 1
ATOM 2070 C C . TRP A 1 287 ? 7.258 4.336 19.062 1.00 90.88 287 TRP A C 1
ATOM 2072 O O . TRP A 1 287 ? 7.268 5.179 19.964 1.00 90.88 287 TRP A O 1
ATOM 2082 N N . TRP A 1 288 ? 6.148 3.768 18.604 1.00 86.38 288 TRP A N 1
ATOM 2083 C CA . TRP A 1 288 ? 4.815 3.979 19.154 1.00 86.38 288 TRP A CA 1
ATOM 2084 C C . TRP A 1 288 ? 4.211 2.621 19.508 1.00 86.38 288 TRP A C 1
ATOM 2086 O O . TRP A 1 288 ? 4.169 1.725 18.665 1.00 86.38 288 TRP A O 1
ATOM 2096 N N . ASP A 1 289 ? 3.776 2.468 20.756 1.00 84.69 289 ASP A N 1
ATOM 2097 C CA . ASP A 1 289 ? 3.002 1.308 21.202 1.00 84.69 289 ASP A CA 1
ATOM 2098 C C . ASP A 1 289 ? 1.634 1.348 20.495 1.00 84.69 289 ASP A C 1
ATOM 2100 O O . ASP A 1 289 ? 1.021 2.416 20.461 1.00 84.69 289 ASP A O 1
ATOM 2104 N N . CYS A 1 290 ? 1.148 0.233 19.934 1.00 72.31 290 CYS A N 1
ATOM 2105 C CA . CYS A 1 290 ? -0.137 0.168 19.226 1.00 72.31 290 CYS A CA 1
ATOM 2106 C C . CYS A 1 290 ? -1.255 -0.374 20.144 1.00 72.31 290 CYS A C 1
ATOM 2108 O O . CYS A 1 290 ? -1.529 -1.579 20.136 1.00 72.31 290 CYS A O 1
ATOM 2110 N N . PRO A 1 291 ? -1.932 0.480 20.945 1.00 66.94 291 PRO A N 1
ATOM 2111 C CA . PRO A 1 291 ? -2.875 0.035 21.971 1.00 66.94 291 PRO A CA 1
ATOM 2112 C C . PRO A 1 291 ? -4.100 -0.682 21.400 1.00 66.94 291 PRO A C 1
ATOM 2114 O O . PRO A 1 291 ? -4.759 -1.409 22.138 1.00 66.94 291 PRO A O 1
ATOM 2117 N N . GLU A 1 292 ? -4.418 -0.493 20.116 1.00 63.16 292 GLU A N 1
ATOM 2118 C CA . GLU A 1 292 ? -5.514 -1.201 19.458 1.00 63.16 292 GLU A CA 1
ATOM 2119 C C . GLU A 1 292 ? -5.276 -2.723 19.336 1.00 63.16 292 GLU A C 1
ATOM 2121 O O . GLU A 1 292 ? -6.252 -3.456 19.205 1.00 63.16 292 GLU A O 1
ATOM 2126 N N . PHE A 1 293 ? -4.024 -3.209 19.410 1.00 60.91 293 PHE A N 1
ATOM 2127 C CA . PHE A 1 293 ? -3.676 -4.632 19.213 1.00 60.91 293 PHE A CA 1
ATOM 2128 C C . PHE A 1 293 ? -2.658 -5.197 20.238 1.00 60.91 293 PHE A C 1
ATOM 2130 O O . PHE A 1 293 ? -2.120 -6.288 20.053 1.00 60.91 293 PHE A O 1
ATOM 2137 N N . GLY A 1 294 ? -2.422 -4.504 21.360 1.00 61.59 294 GLY A N 1
ATOM 2138 C CA . GLY A 1 294 ? -1.649 -5.019 22.503 1.00 61.59 294 GLY A CA 1
ATOM 2139 C C . GLY A 1 294 ? -0.186 -4.561 22.546 1.00 61.59 294 GLY A C 1
ATOM 2140 O O . GLY A 1 294 ? 0.106 -3.390 22.329 1.00 61.59 294 GLY A O 1
ATOM 2141 N N . ASP A 1 295 ? 0.737 -5.476 22.861 1.00 64.31 295 ASP A N 1
ATOM 2142 C CA . ASP A 1 295 ? 2.162 -5.173 23.109 1.00 64.31 295 ASP A CA 1
ATOM 2143 C C . ASP A 1 295 ? 2.996 -4.942 21.816 1.00 64.31 295 ASP A C 1
ATOM 2145 O O . ASP A 1 295 ? 4.228 -4.900 21.872 1.00 64.31 295 ASP A O 1
ATOM 2149 N N . ARG A 1 296 ? 2.362 -4.800 20.636 1.00 74.56 296 ARG A N 1
ATOM 2150 C CA . ARG A 1 296 ? 3.062 -4.494 19.370 1.00 74.56 296 ARG A CA 1
ATOM 2151 C C . ARG A 1 296 ? 3.511 -3.031 19.361 1.00 74.56 296 ARG A C 1
ATOM 2153 O O . ARG A 1 296 ? 2.743 -2.125 19.678 1.00 74.56 296 ARG A O 1
ATOM 2160 N N . THR A 1 297 ? 4.750 -2.801 18.935 1.00 82.62 297 THR A N 1
ATOM 2161 C CA . THR A 1 297 ? 5.251 -1.462 18.590 1.00 82.62 297 THR A CA 1
ATOM 2162 C C . THR A 1 297 ? 5.314 -1.311 17.077 1.00 82.62 297 THR A C 1
ATOM 2164 O O . THR A 1 297 ? 5.443 -2.309 16.374 1.00 82.62 297 THR A O 1
ATOM 2167 N N . ILE A 1 298 ? 5.206 -0.071 16.602 1.00 88.81 298 ILE A N 1
ATOM 2168 C CA . ILE A 1 298 ? 5.351 0.320 15.193 1.00 88.81 298 ILE A CA 1
ATOM 2169 C C . ILE A 1 298 ? 6.150 1.628 15.092 1.00 88.81 298 ILE A C 1
ATOM 2171 O O . ILE A 1 298 ? 6.411 2.292 16.104 1.00 88.81 298 ILE A O 1
ATOM 2175 N N . LEU A 1 299 ? 6.527 2.036 13.877 1.00 91.62 299 LEU A N 1
ATOM 2176 C CA . LEU A 1 299 ? 7.318 3.249 13.656 1.00 91.62 299 LEU A CA 1
ATOM 2177 C C . LEU A 1 299 ? 6.443 4.460 13.274 1.00 91.62 299 LEU A C 1
ATOM 2179 O O . LEU A 1 299 ? 5.770 4.472 12.241 1.00 91.62 299 LEU A O 1
ATOM 2183 N N . ASN A 1 300 ? 6.487 5.508 14.103 1.00 94.06 300 ASN A N 1
ATOM 2184 C CA . ASN A 1 300 ? 5.836 6.796 13.860 1.00 94.06 300 ASN A CA 1
ATOM 2185 C C . ASN A 1 300 ? 6.783 7.813 13.204 1.00 94.06 300 ASN A C 1
ATOM 2187 O O . ASN A 1 300 ? 7.881 8.086 13.707 1.00 94.06 300 ASN A O 1
ATOM 2191 N N . PHE A 1 301 ? 6.269 8.480 12.173 1.00 95.62 301 PHE A N 1
ATOM 2192 C CA . PHE A 1 301 ? 6.906 9.552 11.418 1.00 95.62 301 PHE A CA 1
ATOM 2193 C C . PHE A 1 301 ? 6.272 10.923 11.733 1.00 95.62 301 PHE A C 1
ATOM 2195 O O . PHE A 1 301 ? 5.057 11.061 11.891 1.00 95.62 301 PHE A O 1
ATOM 2202 N N . ASP A 1 302 ? 7.122 11.940 11.872 1.00 93.56 302 ASP A N 1
ATOM 2203 C CA . ASP A 1 302 ? 6.823 13.294 12.359 1.00 93.56 302 ASP A CA 1
ATOM 2204 C C . ASP A 1 302 ? 6.179 14.239 11.324 1.00 93.56 302 ASP A C 1
ATOM 2206 O O . ASP A 1 302 ? 5.469 15.167 11.721 1.00 93.56 302 ASP A O 1
ATOM 2210 N N . GLY A 1 303 ? 6.379 14.002 10.023 1.00 92.88 303 GLY A N 1
ATOM 2211 C CA . GLY A 1 303 ? 5.985 14.911 8.939 1.00 92.88 303 GLY A CA 1
ATOM 2212 C C . GLY A 1 303 ? 6.995 16.014 8.592 1.00 92.88 303 GLY A C 1
ATOM 2213 O O . GLY A 1 303 ? 6.649 16.915 7.828 1.00 92.88 303 GLY A O 1
ATOM 2214 N N . ASP A 1 304 ? 8.215 15.961 9.135 1.00 91.94 304 ASP A N 1
ATOM 2215 C CA . ASP A 1 304 ? 9.279 16.957 8.918 1.00 91.94 304 ASP A CA 1
ATOM 2216 C C . ASP A 1 304 ? 10.643 16.279 8.694 1.00 91.94 304 ASP A C 1
ATOM 2218 O O . ASP A 1 304 ? 11.161 16.257 7.578 1.00 91.94 304 ASP A O 1
ATOM 2222 N N . THR A 1 305 ? 11.215 15.668 9.737 1.00 92.38 305 THR A N 1
ATOM 2223 C CA . THR A 1 305 ? 12.622 15.233 9.745 1.00 92.38 305 THR A CA 1
ATOM 2224 C C . THR A 1 305 ? 12.840 13.725 9.796 1.00 92.38 305 THR A C 1
ATOM 2226 O O . THR A 1 305 ? 13.986 13.274 9.706 1.00 92.38 305 THR A O 1
ATOM 2229 N N . SER A 1 306 ? 11.781 12.944 9.993 1.00 95.25 306 SER A N 1
ATOM 2230 C CA . SER A 1 306 ? 11.883 11.502 10.198 1.00 95.25 306 SER A CA 1
ATOM 2231 C C . SER A 1 306 ? 11.881 10.698 8.900 1.00 95.25 306 SER A C 1
ATOM 2233 O O . SER A 1 306 ? 11.166 11.003 7.948 1.00 95.25 306 SER A O 1
ATOM 2235 N N . PHE A 1 307 ? 12.702 9.651 8.872 1.00 96.88 307 PHE A N 1
ATOM 2236 C CA . PHE A 1 307 ? 12.747 8.657 7.803 1.00 96.88 307 PHE A CA 1
ATOM 2237 C C . PHE A 1 307 ? 13.531 7.419 8.255 1.00 96.88 307 PHE A C 1
ATOM 2239 O O . PHE A 1 307 ? 14.390 7.491 9.137 1.00 96.88 307 PHE A O 1
ATOM 2246 N N . VAL A 1 308 ? 13.295 6.284 7.602 1.00 98.25 308 VAL A N 1
ATOM 2247 C CA . VAL A 1 308 ? 14.251 5.169 7.578 1.00 98.25 308 VAL A CA 1
ATOM 2248 C C . VAL A 1 308 ? 15.090 5.306 6.318 1.00 98.25 308 VAL A C 1
ATOM 2250 O O . VAL A 1 308 ? 14.534 5.439 5.232 1.00 98.25 308 VAL A O 1
ATOM 2253 N N . LYS A 1 309 ? 16.417 5.276 6.450 1.00 98.12 309 LYS A N 1
ATOM 2254 C CA . LYS A 1 309 ? 17.368 5.288 5.332 1.00 98.12 309 LYS A CA 1
ATOM 2255 C C . LYS A 1 309 ? 18.008 3.916 5.174 1.00 98.12 309 LYS A C 1
ATOM 2257 O O . LYS A 1 309 ? 18.661 3.439 6.101 1.00 98.12 309 LYS A O 1
ATOM 2262 N N . VAL A 1 310 ? 17.870 3.314 4.000 1.00 98.19 310 VAL A N 1
ATOM 2263 C CA . VAL A 1 310 ? 18.486 2.030 3.645 1.00 98.19 310 VAL A CA 1
ATOM 2264 C C . VAL A 1 310 ? 19.539 2.283 2.575 1.00 98.19 310 VAL A C 1
ATOM 2266 O O . VAL A 1 310 ? 19.230 2.764 1.485 1.00 98.19 310 VAL A O 1
ATOM 2269 N N . GLU A 1 311 ? 20.800 2.007 2.896 1.00 97.44 311 GLU A N 1
ATOM 2270 C CA . GLU A 1 311 ? 21.914 2.230 1.970 1.00 97.44 311 GLU A CA 1
ATOM 2271 C C . GLU A 1 311 ? 21.796 1.331 0.727 1.00 97.44 311 GLU A C 1
ATOM 2273 O O . GLU A 1 311 ? 21.323 0.197 0.801 1.00 97.44 311 GLU A O 1
ATOM 2278 N N . ASN A 1 312 ? 22.221 1.835 -0.435 1.00 95.69 312 ASN A N 1
ATOM 2279 C CA . ASN A 1 312 ? 22.011 1.139 -1.703 1.00 95.69 312 ASN A CA 1
ATOM 2280 C C . ASN A 1 312 ? 22.780 -0.195 -1.789 1.00 95.69 312 ASN A C 1
ATOM 2282 O O . ASN A 1 312 ? 24.014 -0.217 -1.770 1.00 95.69 312 ASN A O 1
ATOM 2286 N N . SER A 1 313 ? 22.053 -1.283 -2.045 1.00 95.56 313 SER A N 1
ATOM 2287 C CA . SER A 1 313 ? 22.578 -2.627 -2.310 1.00 95.56 313 SER A CA 1
ATOM 2288 C C . SER A 1 313 ? 22.262 -3.107 -3.736 1.00 95.56 313 SER A C 1
ATOM 2290 O O . SER A 1 313 ? 21.547 -2.443 -4.485 1.00 95.56 313 SER A O 1
ATOM 2292 N N . GLU A 1 314 ? 22.801 -4.265 -4.136 1.00 94.12 314 GLU A N 1
ATOM 2293 C CA . GLU A 1 314 ? 22.462 -4.876 -5.435 1.00 94.12 314 GLU A CA 1
ATOM 2294 C C . GLU A 1 314 ? 21.049 -5.481 -5.436 1.00 94.12 314 GLU A C 1
ATOM 2296 O O . GLU A 1 314 ? 20.355 -5.393 -6.442 1.00 94.12 314 GLU A O 1
ATOM 2301 N N . SER A 1 315 ? 20.580 -6.018 -4.304 1.00 94.62 315 SER A N 1
ATOM 2302 C CA . SER A 1 315 ? 19.225 -6.576 -4.169 1.00 94.62 315 SER A CA 1
ATOM 2303 C C . SER A 1 315 ? 18.122 -5.513 -4.262 1.00 94.62 315 SER A C 1
ATOM 2305 O O . SER A 1 315 ? 17.013 -5.833 -4.670 1.00 94.62 315 SER A O 1
ATOM 2307 N N . LEU A 1 316 ? 18.428 -4.241 -3.975 1.00 95.44 316 LEU A N 1
ATOM 2308 C CA . LEU A 1 316 ? 17.513 -3.106 -4.177 1.00 95.44 316 LEU A CA 1
ATOM 2309 C C . LEU A 1 316 ? 17.650 -2.431 -5.562 1.00 95.44 316 LEU A C 1
ATOM 2311 O O . LEU A 1 316 ? 16.983 -1.428 -5.825 1.00 95.44 316 LEU A O 1
ATOM 2315 N N . ARG A 1 317 ? 18.487 -2.958 -6.470 1.00 93.19 317 ARG A N 1
ATOM 2316 C CA . ARG A 1 317 ? 18.613 -2.506 -7.874 1.00 93.19 317 ARG A CA 1
ATOM 2317 C C . ARG A 1 317 ? 17.741 -3.355 -8.808 1.00 93.19 317 ARG A C 1
ATOM 2319 O O . ARG A 1 317 ? 18.216 -3.905 -9.801 1.00 93.19 317 ARG A O 1
ATOM 2326 N N . ILE A 1 318 ? 16.460 -3.453 -8.469 1.00 94.62 318 ILE A N 1
ATOM 2327 C CA . ILE A 1 318 ? 15.454 -4.248 -9.182 1.00 94.62 318 ILE A CA 1
ATOM 2328 C C . ILE A 1 318 ? 15.205 -3.662 -10.588 1.00 94.62 318 ILE A C 1
ATOM 2330 O O . ILE A 1 318 ? 15.260 -2.446 -10.772 1.00 94.62 318 ILE A O 1
ATOM 2334 N N . ARG A 1 319 ? 15.013 -4.521 -11.603 1.00 93.12 319 ARG A N 1
ATOM 2335 C CA . ARG A 1 319 ? 15.105 -4.140 -13.035 1.00 93.12 319 ARG A CA 1
ATOM 2336 C C . ARG A 1 319 ? 14.007 -4.652 -13.957 1.00 93.12 319 ARG A C 1
ATOM 2338 O O . ARG A 1 319 ? 13.743 -3.980 -14.953 1.00 93.12 319 ARG A O 1
ATOM 2345 N N . SER A 1 320 ? 13.477 -5.844 -13.709 1.00 90.19 320 SER A N 1
ATOM 2346 C CA . SER A 1 320 ? 12.562 -6.522 -14.637 1.00 90.19 320 SER A CA 1
ATOM 2347 C C . SER A 1 320 ? 11.129 -6.333 -14.174 1.00 90.19 320 SER A C 1
ATOM 2349 O O . SER A 1 320 ? 10.354 -5.653 -14.834 1.00 90.19 320 SER A O 1
ATOM 2351 N N . GLU A 1 321 ? 10.850 -6.865 -12.993 1.00 94.12 321 GLU A N 1
ATOM 2352 C CA . GLU A 1 321 ? 9.552 -6.929 -12.343 1.00 94.12 321 GLU A CA 1
ATOM 2353 C C . GLU A 1 321 ? 9.736 -6.500 -10.885 1.00 94.12 321 GLU A C 1
ATOM 2355 O O . GLU A 1 321 ? 10.861 -6.537 -10.378 1.00 94.12 321 GLU A O 1
ATOM 2360 N N . MET A 1 322 ? 8.672 -6.074 -10.210 1.00 95.19 322 MET A N 1
ATOM 2361 C CA . MET A 1 322 ? 8.711 -5.854 -8.762 1.00 95.19 322 MET A CA 1
ATOM 2362 C C . MET A 1 322 ? 7.326 -5.894 -8.130 1.00 95.19 322 MET A C 1
ATOM 2364 O O . MET A 1 322 ? 6.340 -5.531 -8.774 1.00 95.19 322 MET A O 1
ATOM 2368 N N . THR A 1 323 ? 7.303 -6.168 -6.830 1.00 96.31 323 THR A N 1
ATOM 2369 C CA . THR A 1 323 ? 6.178 -5.840 -5.955 1.00 96.31 323 THR A CA 1
ATOM 2370 C C . THR A 1 323 ? 6.656 -4.985 -4.786 1.00 96.31 323 THR A C 1
ATOM 2372 O O . THR A 1 323 ? 7.763 -5.168 -4.275 1.00 96.31 323 THR A O 1
ATOM 2375 N N . LEU A 1 324 ? 5.823 -4.032 -4.377 1.00 97.12 324 LEU A N 1
ATOM 2376 C CA . LEU A 1 324 ? 5.997 -3.202 -3.191 1.00 97.12 324 LEU A CA 1
ATOM 2377 C C . LEU A 1 324 ? 4.718 -3.259 -2.351 1.00 97.12 324 LEU A C 1
ATOM 2379 O O . LEU A 1 324 ? 3.658 -2.887 -2.848 1.00 97.12 324 LEU A O 1
ATOM 2383 N N . GLU A 1 325 ? 4.847 -3.643 -1.084 1.00 95.25 325 GLU A N 1
ATOM 2384 C CA . GLU A 1 325 ? 3.770 -3.647 -0.089 1.00 95.25 325 GLU A CA 1
ATOM 2385 C C . GLU A 1 325 ? 4.118 -2.747 1.097 1.00 95.25 325 GLU A C 1
ATOM 2387 O O . GLU A 1 325 ? 5.290 -2.617 1.465 1.00 95.25 325 GLU A O 1
ATOM 2392 N N . PHE A 1 326 ? 3.101 -2.149 1.715 1.00 94.31 326 PHE A N 1
ATOM 2393 C CA . PHE A 1 326 ? 3.169 -1.573 3.061 1.00 94.31 326 PHE A CA 1
ATOM 2394 C C . PHE A 1 326 ? 1.765 -1.251 3.580 1.00 94.31 326 PHE A C 1
ATOM 2396 O O . PHE A 1 326 ? 0.847 -0.932 2.820 1.00 94.31 326 PHE A O 1
ATOM 2403 N N . ASN A 1 327 ? 1.631 -1.219 4.900 1.00 90.06 327 ASN A N 1
ATOM 2404 C CA . ASN A 1 327 ? 0.475 -0.650 5.581 1.00 90.06 327 ASN A CA 1
ATOM 2405 C C . ASN A 1 327 ? 0.813 0.759 6.073 1.00 90.06 327 ASN A C 1
ATOM 2407 O O . ASN A 1 327 ? 1.930 1.010 6.525 1.00 90.06 327 ASN A O 1
ATOM 2411 N N . LEU A 1 328 ? -0.136 1.697 6.028 1.00 92.75 328 LEU A N 1
ATOM 2412 C CA . LEU A 1 328 ? 0.043 3.020 6.639 1.00 92.75 328 LEU A CA 1
ATOM 2413 C C . LEU A 1 328 ? -1.210 3.548 7.333 1.00 92.75 328 LEU A C 1
ATOM 2415 O O . LEU A 1 328 ? -2.335 3.162 7.020 1.00 92.75 328 LEU A O 1
ATOM 2419 N N . ARG A 1 329 ? -1.000 4.473 8.271 1.00 88.56 329 ARG A N 1
ATOM 2420 C CA . ARG A 1 329 ? -2.050 5.230 8.961 1.00 88.56 329 ARG A CA 1
ATOM 2421 C C . ARG A 1 329 ? -1.662 6.696 9.004 1.00 88.56 329 ARG A C 1
ATOM 2423 O O . ARG A 1 329 ? -0.912 7.131 9.878 1.00 88.56 329 ARG A O 1
ATOM 2430 N N . MET A 1 330 ? -2.146 7.453 8.021 1.00 89.06 330 MET A N 1
ATOM 2431 C CA . MET A 1 330 ? -1.839 8.875 7.882 1.00 89.06 330 MET A CA 1
ATOM 2432 C C . MET A 1 330 ? -2.514 9.679 9.001 1.00 89.06 330 MET A C 1
ATOM 2434 O O . MET A 1 330 ? -3.727 9.603 9.194 1.00 89.06 330 MET A O 1
ATOM 2438 N N . LYS A 1 331 ? -1.717 10.453 9.743 1.00 90.06 331 LYS A N 1
ATOM 2439 C CA . LYS A 1 331 ? -2.163 11.343 10.830 1.00 90.06 331 LYS A CA 1
ATOM 2440 C C . LYS A 1 331 ? -2.198 12.817 10.403 1.00 90.06 331 LYS A C 1
ATOM 2442 O O . LYS A 1 331 ? -2.830 13.633 11.069 1.00 90.06 331 LYS A O 1
ATOM 2447 N N . GLY A 1 332 ? -1.528 13.159 9.304 1.00 87.69 332 GLY A N 1
ATOM 2448 C CA . GLY A 1 332 ? -1.503 14.496 8.718 1.00 87.69 332 GLY A CA 1
ATOM 2449 C C . GLY A 1 332 ? -0.668 14.531 7.437 1.00 87.69 332 GLY A C 1
ATOM 2450 O O . GLY A 1 332 ? -0.280 13.490 6.914 1.00 87.69 332 GLY A O 1
ATOM 2451 N N . PHE A 1 333 ? -0.390 15.729 6.924 1.00 83.69 333 PHE A N 1
ATOM 2452 C CA . PHE A 1 333 ? 0.361 15.919 5.674 1.00 83.69 333 PHE A CA 1
ATOM 2453 C C . PHE A 1 333 ? 1.825 16.345 5.883 1.00 83.69 333 PHE A C 1
ATOM 2455 O O . PHE A 1 333 ? 2.558 16.504 4.906 1.00 83.69 333 PHE A O 1
ATOM 2462 N N . GLY A 1 334 ? 2.246 16.557 7.137 1.00 78.00 334 GLY A N 1
ATOM 2463 C CA . GLY A 1 334 ? 3.510 17.230 7.441 1.00 78.00 334 GLY A CA 1
ATOM 2464 C C . GLY A 1 334 ? 3.558 18.660 6.887 1.00 78.00 334 GLY A C 1
ATOM 2465 O O . GLY A 1 334 ? 2.524 19.260 6.582 1.00 78.00 334 GLY A O 1
ATOM 2466 N N . ASP A 1 335 ? 4.766 19.187 6.692 1.00 72.12 335 ASP A N 1
ATOM 2467 C CA . ASP A 1 335 ? 4.998 20.514 6.094 1.00 72.12 335 ASP A CA 1
ATOM 2468 C C . ASP A 1 335 ? 5.023 20.481 4.540 1.00 72.12 335 ASP A C 1
ATOM 2470 O O . ASP A 1 335 ? 5.657 21.313 3.882 1.00 72.12 335 ASP A O 1
ATOM 2474 N N . SER A 1 336 ? 4.325 19.521 3.913 1.00 82.25 336 SER A N 1
ATOM 2475 C CA . SER A 1 336 ? 4.407 19.246 2.470 1.00 82.25 336 SER A CA 1
ATOM 2476 C C . SER A 1 336 ? 3.054 19.161 1.749 1.00 82.25 336 SER A C 1
ATOM 2478 O O . SER A 1 336 ? 2.052 18.720 2.296 1.00 82.25 336 SER A O 1
ATOM 2480 N N . ASN A 1 337 ? 3.047 19.518 0.456 1.00 89.75 337 ASN A N 1
ATOM 2481 C CA . ASN A 1 337 ? 1.954 19.180 -0.476 1.00 89.75 337 ASN A CA 1
ATOM 2482 C C . ASN A 1 337 ? 2.144 17.801 -1.144 1.00 89.75 337 ASN A C 1
ATOM 2484 O O . ASN A 1 337 ? 1.216 17.290 -1.769 1.00 89.75 337 ASN A O 1
ATOM 2488 N N . TYR A 1 338 ? 3.355 17.244 -1.031 1.00 93.19 338 TYR A N 1
ATOM 2489 C CA . TYR A 1 338 ? 3.802 15.972 -1.599 1.00 93.19 338 TYR A CA 1
ATOM 2490 C C . TYR A 1 338 ? 4.665 15.204 -0.573 1.00 93.19 338 TYR A C 1
ATOM 2492 O O . TYR A 1 338 ? 5.880 15.078 -0.766 1.00 93.19 338 TYR A O 1
ATOM 2500 N N . PRO A 1 339 ? 4.123 14.791 0.589 1.00 93.44 339 PRO A N 1
ATOM 2501 C CA . PRO A 1 339 ? 4.855 13.942 1.530 1.00 93.44 339 PRO A CA 1
ATOM 2502 C C . PRO A 1 339 ? 5.210 12.601 0.866 1.00 93.44 339 PRO A C 1
ATOM 2504 O O . PRO A 1 339 ? 4.357 11.980 0.225 1.00 93.44 339 PRO A O 1
ATOM 2507 N N . LYS A 1 340 ? 6.471 12.166 0.993 1.00 94.06 340 LYS A N 1
ATOM 2508 C CA . LYS A 1 340 ? 6.953 10.880 0.463 1.00 94.06 340 LYS A CA 1
ATOM 2509 C C . LYS A 1 340 ? 6.735 9.782 1.502 1.00 94.06 340 LYS A C 1
ATOM 2511 O O . LYS A 1 340 ? 7.172 9.915 2.640 1.00 94.06 340 LYS A O 1
ATOM 2516 N N . ILE A 1 341 ? 6.079 8.698 1.092 1.00 95.62 341 ILE A N 1
ATOM 2517 C CA . ILE A 1 341 ? 5.871 7.498 1.914 1.00 95.62 341 ILE A CA 1
ATOM 2518 C C . ILE A 1 341 ? 7.060 6.550 1.725 1.00 95.62 341 ILE A C 1
ATOM 2520 O O . ILE A 1 341 ? 7.563 5.990 2.694 1.00 95.62 341 ILE A O 1
ATOM 2524 N N . LEU A 1 342 ? 7.536 6.390 0.487 1.00 96.81 342 LEU A N 1
ATOM 2525 C CA . LEU A 1 342 ? 8.654 5.508 0.147 1.00 96.81 342 LEU A CA 1
ATOM 2526 C C . LEU A 1 342 ? 9.331 5.998 -1.140 1.00 96.81 342 LEU A C 1
ATOM 2528 O O . LEU A 1 342 ? 8.639 6.391 -2.074 1.00 96.81 342 LEU A O 1
ATOM 2532 N N . SER A 1 343 ? 10.665 6.024 -1.199 1.00 95.38 343 SER A N 1
ATOM 2533 C CA . SER A 1 343 ? 11.430 6.641 -2.298 1.00 95.38 343 SER A CA 1
ATOM 2534 C C . SER A 1 343 ? 12.751 5.915 -2.565 1.00 95.38 343 SER A C 1
ATOM 2536 O O . SER A 1 343 ? 13.648 5.939 -1.725 1.00 95.38 343 SER A O 1
ATOM 2538 N N . LYS A 1 344 ? 12.915 5.333 -3.760 1.00 94.94 344 LYS A N 1
ATOM 2539 C CA . LYS A 1 344 ? 14.202 4.853 -4.308 1.00 94.94 344 LYS A CA 1
ATOM 2540 C C . LYS A 1 344 ? 14.663 5.798 -5.422 1.00 94.94 344 LYS A C 1
ATOM 2542 O O . LYS A 1 344 ? 14.952 5.365 -6.534 1.00 94.94 344 LYS A O 1
ATOM 2547 N N . ASN A 1 345 ? 14.708 7.095 -5.109 1.00 90.62 345 ASN A N 1
ATOM 2548 C CA . ASN A 1 345 ? 14.872 8.221 -6.037 1.00 90.62 345 ASN A CA 1
ATOM 2549 C C . ASN A 1 345 ? 13.697 8.400 -7.026 1.00 90.62 345 ASN A C 1
ATOM 2551 O O . ASN A 1 345 ? 13.321 7.501 -7.772 1.00 90.62 345 ASN A O 1
ATOM 2555 N N . ASP A 1 346 ? 13.148 9.614 -7.079 1.00 83.81 346 ASP A N 1
ATOM 2556 C CA . ASP A 1 346 ? 11.972 9.961 -7.885 1.00 83.81 346 ASP A CA 1
ATOM 2557 C C . ASP A 1 346 ? 12.291 10.440 -9.315 1.00 83.81 346 ASP A C 1
ATOM 2559 O O . ASP A 1 346 ? 11.365 10.652 -10.105 1.00 83.81 346 ASP A O 1
ATOM 2563 N N . ALA A 1 347 ? 13.567 10.611 -9.665 1.00 88.31 347 ALA A N 1
ATOM 2564 C CA . ALA A 1 347 ? 14.016 11.013 -10.997 1.00 88.31 347 ALA A CA 1
ATOM 2565 C C . ALA A 1 347 ? 14.479 9.822 -11.856 1.00 88.31 347 ALA A C 1
ATOM 2567 O O . ALA A 1 347 ? 14.337 9.873 -13.076 1.00 88.31 347 ALA A O 1
ATOM 2568 N N . TYR A 1 348 ? 15.012 8.764 -11.232 1.00 88.75 348 TYR A N 1
ATOM 2569 C CA . TYR A 1 348 ? 15.581 7.579 -11.894 1.00 88.75 348 TYR A CA 1
ATOM 2570 C C . TYR A 1 348 ? 15.321 6.288 -11.095 1.00 88.75 348 TYR A C 1
ATOM 2572 O O . TYR A 1 348 ? 16.238 5.502 -10.857 1.00 88.75 348 TYR A O 1
ATOM 2580 N N . GLY A 1 349 ? 14.086 6.103 -10.632 1.00 93.81 349 GLY A N 1
ATOM 2581 C CA . GLY A 1 349 ? 13.676 4.982 -9.784 1.00 93.81 349 GLY A CA 1
ATOM 2582 C C . GLY A 1 349 ? 12.167 4.975 -9.563 1.00 93.81 349 GLY A C 1
ATOM 2583 O O . GLY A 1 349 ? 11.409 5.165 -10.517 1.00 93.81 349 GLY A O 1
ATOM 2584 N N . TYR A 1 350 ? 11.730 4.776 -8.318 1.00 96.19 350 TYR A N 1
ATOM 2585 C CA . TYR A 1 350 ? 10.316 4.788 -7.935 1.00 96.19 350 TYR A CA 1
ATOM 2586 C C . TYR A 1 350 ? 10.048 5.560 -6.636 1.00 96.19 350 TYR A C 1
ATOM 2588 O O . TYR A 1 350 ? 10.925 5.709 -5.782 1.00 96.19 350 TYR A O 1
ATOM 2596 N N . VAL A 1 351 ? 8.815 6.050 -6.488 1.00 96.94 351 VAL A N 1
ATOM 2597 C CA . VAL A 1 351 ? 8.336 6.785 -5.311 1.00 96.94 351 VAL A CA 1
ATOM 2598 C C . VAL A 1 351 ? 6.833 6.575 -5.088 1.00 96.94 351 VAL A C 1
ATOM 2600 O O . VAL A 1 351 ? 6.050 6.615 -6.036 1.00 96.94 351 VAL A O 1
ATOM 2603 N N . VAL A 1 352 ? 6.430 6.411 -3.826 1.00 97.75 352 VAL A N 1
ATOM 2604 C CA . VAL A 1 352 ? 5.052 6.601 -3.351 1.00 97.75 352 VAL A CA 1
ATOM 2605 C C . VAL A 1 352 ? 4.968 7.950 -2.640 1.00 97.75 352 VAL A C 1
ATOM 2607 O O . VAL A 1 352 ? 5.758 8.231 -1.732 1.00 97.75 352 VAL A O 1
ATOM 2610 N N . TYR A 1 353 ? 3.997 8.776 -3.017 1.00 96.12 353 TYR A N 1
ATOM 2611 C CA . TYR A 1 353 ? 3.705 10.055 -2.364 1.00 96.12 353 TYR A CA 1
ATOM 2612 C C . TYR A 1 353 ? 2.195 10.310 -2.301 1.00 96.12 353 TYR A C 1
ATOM 2614 O O . TYR A 1 353 ? 1.436 9.799 -3.121 1.00 96.12 353 TYR A O 1
ATOM 2622 N N . TYR A 1 354 ? 1.750 11.133 -1.352 1.00 95.25 354 TYR A N 1
ATOM 2623 C CA . TYR A 1 354 ? 0.376 11.652 -1.340 1.00 95.25 354 TYR A CA 1
ATOM 2624 C C . TYR A 1 354 ? 0.334 13.025 -2.014 1.00 95.25 354 TYR A C 1
ATOM 2626 O O . TYR A 1 354 ? 1.196 13.857 -1.751 1.00 95.25 354 TYR A O 1
ATOM 2634 N N . ASN A 1 355 ? -0.658 13.300 -2.859 1.00 94.31 355 ASN A N 1
ATOM 2635 C CA . ASN A 1 355 ? -0.914 14.642 -3.375 1.00 94.31 355 ASN A CA 1
ATOM 2636 C C . ASN A 1 355 ? -2.016 15.315 -2.547 1.00 94.31 355 ASN A C 1
ATOM 2638 O O . ASN A 1 355 ? -3.200 15.014 -2.706 1.00 94.31 355 ASN A O 1
ATOM 2642 N N . VAL A 1 356 ? -1.634 16.282 -1.710 1.00 91.25 356 VAL A N 1
ATOM 2643 C CA . VAL A 1 356 ? -2.556 16.988 -0.801 1.00 91.25 356 VAL A CA 1
ATOM 2644 C C . VAL A 1 356 ? -3.630 17.788 -1.551 1.00 91.25 356 VAL A C 1
ATOM 2646 O O . VAL A 1 356 ? -4.749 17.925 -1.063 1.00 91.25 356 VAL A O 1
ATOM 2649 N N . ALA A 1 357 ? -3.329 18.285 -2.754 1.00 91.00 357 ALA A N 1
ATOM 2650 C CA . ALA A 1 357 ? -4.275 19.068 -3.552 1.00 91.00 357 ALA A CA 1
ATOM 2651 C C . ALA A 1 357 ? -5.296 18.202 -4.313 1.00 91.00 357 ALA A C 1
ATOM 2653 O O . ALA A 1 357 ? -6.383 18.687 -4.625 1.00 91.00 357 ALA A O 1
ATOM 2654 N N . GLN A 1 358 ? -4.955 16.945 -4.615 1.00 89.56 358 GLN A N 1
ATOM 2655 C CA . GLN A 1 358 ? -5.859 15.976 -5.252 1.00 89.56 358 GLN A CA 1
ATOM 2656 C C . GLN A 1 358 ? -6.531 15.027 -4.250 1.00 89.56 358 GLN A C 1
ATOM 2658 O O . GLN A 1 358 ? -7.494 14.370 -4.627 1.00 89.56 358 GLN A O 1
ATOM 2663 N N . ARG A 1 359 ? -6.042 14.979 -3.002 1.00 87.31 359 ARG A N 1
ATOM 2664 C CA . ARG A 1 359 ? -6.394 13.982 -1.983 1.00 87.31 359 ARG A CA 1
ATOM 2665 C C . ARG A 1 359 ? -6.248 12.547 -2.499 1.00 87.31 359 ARG A C 1
ATOM 2667 O O . ARG A 1 359 ? -7.224 11.824 -2.646 1.00 87.31 359 ARG A O 1
ATOM 2674 N N . MET A 1 360 ? -5.026 12.167 -2.865 1.00 91.00 360 MET A N 1
ATOM 2675 C CA . MET A 1 360 ? -4.774 10.863 -3.482 1.00 91.00 360 MET A CA 1
ATOM 2676 C C . MET A 1 360 ? -3.320 10.421 -3.295 1.00 91.00 360 MET A C 1
ATOM 2678 O O . MET A 1 360 ? -2.400 11.204 -3.542 1.00 91.00 360 MET A O 1
ATOM 2682 N N . LEU A 1 361 ? -3.109 9.170 -2.882 1.00 95.75 361 LEU A N 1
ATOM 2683 C CA . LEU A 1 361 ? -1.830 8.475 -3.007 1.00 95.75 361 LEU A CA 1
ATOM 2684 C C . LEU A 1 361 ? -1.541 8.184 -4.485 1.00 95.75 361 LEU A C 1
ATOM 2686 O O . LEU A 1 361 ? -2.417 7.737 -5.226 1.00 95.75 361 LEU A O 1
ATOM 2690 N N . TYR A 1 362 ? -0.289 8.374 -4.882 1.00 97.19 362 TYR A N 1
ATOM 2691 C CA . TYR A 1 362 ? 0.237 8.033 -6.197 1.00 97.19 362 TYR A CA 1
ATOM 2692 C C . TYR A 1 362 ? 1.497 7.188 -6.055 1.00 97.19 362 TYR A C 1
ATOM 2694 O O . TYR A 1 362 ? 2.389 7.505 -5.262 1.00 97.19 362 TYR A O 1
ATOM 2702 N N . PHE A 1 363 ? 1.592 6.152 -6.882 1.00 98.25 363 PHE A N 1
ATOM 2703 C CA . PHE A 1 363 ? 2.850 5.494 -7.193 1.00 98.25 363 PHE A CA 1
ATOM 2704 C C . PHE A 1 363 ? 3.404 6.043 -8.507 1.00 98.25 363 PHE A C 1
ATOM 2706 O O . PHE A 1 363 ? 2.666 6.233 -9.475 1.00 98.25 363 PHE A O 1
ATOM 2713 N N . LYS A 1 364 ? 4.716 6.268 -8.563 1.00 97.44 364 LYS A N 1
ATOM 2714 C CA . LYS A 1 364 ? 5.421 6.707 -9.767 1.00 97.44 364 LYS A CA 1
ATOM 2715 C C . LYS A 1 364 ? 6.702 5.904 -9.946 1.00 97.44 364 LYS A C 1
ATOM 2717 O O . LYS A 1 364 ? 7.509 5.835 -9.023 1.00 97.44 364 LYS A O 1
ATOM 2722 N N . MET A 1 365 ? 6.928 5.381 -11.147 1.00 96.44 365 MET A N 1
ATOM 2723 C CA . MET A 1 365 ? 8.140 4.662 -11.551 1.00 96.44 365 MET A CA 1
ATOM 2724 C C . MET A 1 365 ? 8.719 5.272 -12.834 1.00 96.44 365 MET A C 1
ATOM 2726 O O . MET A 1 365 ? 7.991 5.818 -13.663 1.00 96.44 365 MET A O 1
ATOM 2730 N N . VAL A 1 366 ? 10.032 5.162 -13.027 1.00 96.94 366 VAL A N 1
ATOM 2731 C CA . VAL A 1 366 ? 10.681 5.403 -14.320 1.00 96.94 366 VAL A CA 1
ATOM 2732 C C . VAL A 1 366 ? 10.998 4.062 -14.986 1.00 96.94 366 VAL A C 1
ATOM 2734 O O . VAL A 1 366 ? 11.776 3.273 -14.456 1.00 96.94 366 VAL A O 1
ATOM 2737 N N . ILE A 1 367 ? 10.403 3.812 -16.155 1.00 95.88 367 ILE A N 1
ATOM 2738 C CA . ILE A 1 367 ? 10.587 2.599 -16.966 1.00 95.88 367 ILE A CA 1
ATOM 2739 C C . ILE A 1 367 ? 11.238 3.012 -18.290 1.00 95.88 367 ILE A C 1
ATOM 2741 O O . ILE A 1 367 ? 10.668 3.764 -19.087 1.00 95.88 367 ILE A O 1
ATOM 2745 N N . GLY A 1 368 ? 12.472 2.560 -18.519 1.00 91.00 368 GLY A N 1
ATOM 2746 C CA . GLY A 1 368 ? 13.322 3.049 -19.607 1.00 91.00 368 GLY A CA 1
ATOM 2747 C C . GLY A 1 368 ? 13.555 4.564 -19.515 1.00 91.00 368 GLY A C 1
ATOM 2748 O O . GLY A 1 368 ? 14.198 5.043 -18.588 1.00 91.00 368 GLY A O 1
ATOM 2749 N N . GLU A 1 369 ? 13.026 5.316 -20.485 1.00 88.75 369 GLU A N 1
ATOM 2750 C CA . GLU A 1 369 ? 13.049 6.792 -20.513 1.00 88.75 369 GLU A CA 1
ATOM 2751 C C . GLU A 1 369 ? 11.682 7.424 -20.157 1.00 88.75 369 GLU A C 1
ATOM 2753 O O . GLU A 1 369 ? 11.502 8.637 -20.280 1.00 88.75 369 GLU A O 1
ATOM 2758 N N . ARG A 1 370 ? 10.686 6.620 -19.757 1.00 93.75 370 ARG A N 1
ATOM 2759 C CA . ARG A 1 370 ? 9.313 7.072 -19.481 1.00 93.75 370 ARG A CA 1
ATOM 2760 C C . ARG A 1 370 ? 9.049 7.156 -17.985 1.00 93.75 370 ARG A C 1
ATOM 2762 O O . ARG A 1 370 ? 9.320 6.209 -17.258 1.00 93.75 370 ARG A O 1
ATOM 2769 N N . ILE A 1 371 ? 8.417 8.244 -17.552 1.00 96.44 371 ILE A N 1
ATOM 2770 C CA . ILE A 1 371 ? 7.716 8.280 -16.264 1.00 96.44 371 ILE A CA 1
ATOM 2771 C C . ILE A 1 371 ? 6.369 7.569 -16.446 1.00 96.44 371 ILE A C 1
ATOM 2773 O O . ILE A 1 371 ? 5.672 7.800 -17.439 1.00 96.44 371 ILE A O 1
ATOM 2777 N N . VAL A 1 372 ? 6.030 6.705 -15.497 1.00 97.00 372 VAL A N 1
ATOM 2778 C CA . VAL A 1 372 ? 4.766 5.973 -15.389 1.00 97.00 372 VAL A CA 1
ATOM 2779 C C . VAL A 1 372 ? 4.204 6.258 -14.002 1.00 97.00 372 VAL A C 1
ATOM 2781 O O . VAL A 1 372 ? 4.945 6.245 -13.022 1.00 97.00 372 VAL A O 1
ATOM 2784 N N . GLU A 1 373 ? 2.917 6.575 -13.926 1.00 97.06 373 GLU A N 1
ATOM 2785 C CA . GLU A 1 373 ? 2.262 7.072 -12.716 1.00 97.06 373 GLU A CA 1
ATOM 2786 C C . GLU A 1 373 ? 0.899 6.387 -12.583 1.00 97.06 373 GLU A C 1
ATOM 2788 O O . GLU A 1 373 ? 0.130 6.356 -13.546 1.00 97.06 373 GLU A O 1
ATOM 2793 N N . ALA A 1 374 ? 0.636 5.802 -11.415 1.00 96.31 374 ALA A N 1
ATOM 2794 C CA . ALA A 1 374 ? -0.558 5.026 -11.102 1.00 96.31 374 ALA A CA 1
ATOM 2795 C C . ALA A 1 374 ? -1.235 5.609 -9.840 1.00 96.31 374 ALA A C 1
ATOM 2797 O O . ALA A 1 374 ? -0.574 5.732 -8.801 1.00 96.31 374 ALA A O 1
ATOM 2798 N N . PRO A 1 375 ? -2.516 6.019 -9.909 1.00 95.62 375 PRO A N 1
ATOM 2799 C CA . PRO A 1 375 ? -3.259 6.481 -8.740 1.00 95.62 375 PRO A CA 1
ATOM 2800 C C . PRO A 1 375 ? -3.620 5.298 -7.834 1.00 95.62 375 PRO A C 1
ATOM 2802 O O . PRO A 1 375 ? -4.298 4.375 -8.269 1.00 95.62 375 PRO A O 1
ATOM 2805 N N . ILE A 1 376 ? -3.210 5.352 -6.566 1.00 93.44 376 ILE A N 1
ATOM 2806 C CA . ILE A 1 376 ? -3.546 4.329 -5.564 1.00 93.44 376 ILE A CA 1
ATOM 2807 C C . ILE A 1 376 ? -4.941 4.592 -4.970 1.00 93.44 376 ILE A C 1
ATOM 2809 O O . ILE A 1 376 ? -5.689 3.646 -4.764 1.00 93.44 376 ILE A O 1
ATOM 2813 N N . GLY A 1 377 ? -5.313 5.855 -4.717 1.00 89.00 377 GLY A N 1
ATOM 2814 C CA . GLY A 1 377 ? -6.628 6.243 -4.166 1.00 89.00 377 GLY A CA 1
ATOM 2815 C C . GLY A 1 377 ? -6.546 7.311 -3.066 1.00 89.00 377 GLY A C 1
ATOM 2816 O O . GLY A 1 377 ? -5.448 7.668 -2.636 1.00 89.00 377 GLY A O 1
ATOM 2817 N N . ASP A 1 378 ? -7.683 7.856 -2.612 1.00 85.94 378 ASP A N 1
ATOM 2818 C CA . ASP A 1 378 ? -7.704 8.641 -1.362 1.00 85.94 378 ASP A CA 1
ATOM 2819 C C . ASP A 1 378 ? -7.653 7.698 -0.153 1.00 85.94 378 ASP A C 1
ATOM 2821 O O . ASP A 1 378 ? -8.112 6.560 -0.218 1.00 85.94 378 ASP A O 1
ATOM 2825 N N . ILE A 1 379 ? -7.113 8.180 0.962 1.00 82.75 379 ILE A N 1
ATOM 2826 C CA . ILE A 1 379 ? -6.951 7.414 2.200 1.00 82.75 379 ILE A CA 1
ATOM 2827 C C . ILE A 1 379 ? -7.565 8.179 3.370 1.00 82.75 379 ILE A C 1
ATOM 2829 O O . ILE A 1 379 ? -7.307 9.367 3.575 1.00 82.75 379 ILE A O 1
ATOM 2833 N N . ALA A 1 380 ? -8.393 7.491 4.155 1.00 78.44 380 ALA A N 1
ATOM 2834 C CA . ALA A 1 380 ? -9.042 8.087 5.312 1.00 78.44 380 ALA A CA 1
ATOM 2835 C C . ALA A 1 380 ? -8.011 8.441 6.400 1.00 78.44 380 ALA A C 1
ATOM 2837 O O . ALA A 1 380 ? -7.231 7.598 6.842 1.00 78.44 380 ALA A O 1
ATOM 2838 N N . MET A 1 381 ? -8.035 9.696 6.857 1.00 80.81 381 MET A N 1
ATOM 2839 C CA . MET A 1 381 ? -7.214 10.147 7.985 1.00 80.81 381 MET A CA 1
ATOM 2840 C C . MET A 1 381 ? -7.494 9.318 9.241 1.00 80.81 381 MET A C 1
ATOM 2842 O O . MET A 1 381 ? -8.642 9.006 9.550 1.00 80.81 381 MET A O 1
ATOM 2846 N N . ASP A 1 382 ? -6.429 9.003 9.975 1.00 81.69 382 ASP A N 1
ATOM 2847 C CA . ASP A 1 382 ? -6.429 8.180 11.190 1.00 81.69 382 ASP A CA 1
ATOM 2848 C C . ASP A 1 382 ? -6.996 6.749 11.033 1.00 81.69 382 ASP A C 1
ATOM 2850 O O . ASP A 1 382 ? -7.263 6.058 12.018 1.00 81.69 382 ASP A O 1
ATOM 2854 N N . ARG A 1 383 ? -7.128 6.253 9.798 1.00 81.94 383 ARG A N 1
ATOM 2855 C CA . ARG A 1 383 ? -7.428 4.845 9.505 1.00 81.94 383 ARG A CA 1
ATOM 2856 C C . ARG A 1 383 ? -6.189 4.150 8.954 1.00 81.94 383 ARG A C 1
ATOM 2858 O O . ARG A 1 383 ? -5.347 4.783 8.321 1.00 81.94 383 ARG A O 1
ATOM 2865 N N . TRP A 1 384 ? -6.091 2.850 9.205 1.00 81.75 384 TRP A N 1
ATOM 2866 C CA . TRP A 1 384 ? -5.159 1.991 8.484 1.00 81.75 384 TRP A CA 1
ATOM 2867 C C . TRP A 1 384 ? -5.634 1.797 7.042 1.00 81.75 384 TRP A C 1
ATOM 2869 O O . TRP A 1 384 ? -6.833 1.663 6.797 1.00 81.75 384 TRP A O 1
ATOM 2879 N N . ALA A 1 385 ? -4.680 1.766 6.119 1.00 82.12 385 ALA A N 1
ATOM 2880 C CA . ALA A 1 385 ? -4.851 1.342 4.739 1.00 82.12 385 ALA A CA 1
ATOM 2881 C C . ALA A 1 385 ? -3.695 0.407 4.362 1.00 82.12 385 ALA A C 1
ATOM 2883 O O . ALA A 1 385 ? -2.552 0.661 4.756 1.00 82.12 385 ALA A O 1
ATOM 2884 N N . SER A 1 386 ? -3.998 -0.637 3.594 1.00 86.31 386 SER A N 1
ATOM 2885 C CA . SER A 1 386 ? -3.010 -1.539 2.999 1.00 86.31 386 SER A CA 1
ATOM 2886 C C . SER A 1 386 ? -2.796 -1.169 1.536 1.00 86.31 386 SER A C 1
ATOM 2888 O O . SER A 1 386 ? -3.765 -0.905 0.821 1.00 86.31 386 SER A O 1
ATOM 2890 N N . ILE A 1 387 ? -1.542 -1.080 1.096 1.00 92.75 387 ILE A N 1
ATOM 2891 C CA . ILE A 1 387 ? -1.184 -0.704 -0.271 1.00 92.75 387 ILE A CA 1
ATOM 2892 C C . ILE A 1 387 ? -0.259 -1.772 -0.849 1.00 92.75 387 ILE A C 1
ATOM 2894 O O . ILE A 1 387 ? 0.785 -2.067 -0.265 1.00 92.75 387 ILE A O 1
ATOM 2898 N N . ALA A 1 388 ? -0.594 -2.256 -2.046 1.00 92.88 388 ALA A N 1
ATOM 2899 C CA . ALA A 1 388 ? 0.305 -3.041 -2.886 1.00 92.88 388 ALA A CA 1
ATOM 2900 C C . ALA A 1 388 ? 0.469 -2.386 -4.268 1.00 92.88 388 ALA A C 1
ATOM 2902 O O . ALA A 1 388 ? -0.450 -1.753 -4.797 1.00 92.88 388 ALA A O 1
ATOM 2903 N N . ILE A 1 389 ? 1.652 -2.525 -4.862 1.00 97.38 389 ILE A N 1
ATOM 2904 C CA . ILE A 1 389 ? 1.973 -2.106 -6.231 1.00 97.38 389 ILE A CA 1
ATOM 2905 C C . ILE A 1 389 ? 2.740 -3.233 -6.912 1.00 97.38 389 ILE A C 1
ATOM 2907 O O . ILE A 1 389 ? 3.725 -3.710 -6.352 1.00 97.38 389 ILE A O 1
ATOM 2911 N N . THR A 1 390 ? 2.346 -3.596 -8.134 1.00 95.50 390 THR A N 1
ATOM 2912 C CA . THR A 1 390 ? 3.007 -4.637 -8.939 1.00 95.50 390 THR A CA 1
ATOM 2913 C C . THR A 1 390 ? 3.492 -4.077 -10.273 1.00 95.50 390 THR A C 1
ATOM 2915 O O . THR A 1 390 ? 2.893 -3.155 -10.835 1.00 95.50 390 THR A O 1
ATOM 2918 N N . TYR A 1 391 ? 4.591 -4.625 -10.789 1.00 96.31 391 TYR A N 1
ATOM 2919 C CA . TYR A 1 391 ? 5.056 -4.404 -12.154 1.00 96.31 391 TYR A CA 1
ATOM 2920 C C . TYR A 1 391 ? 5.551 -5.716 -12.762 1.00 96.31 391 TYR A C 1
ATOM 2922 O O . TYR A 1 391 ? 6.547 -6.255 -12.291 1.00 96.31 391 TYR A O 1
ATOM 2930 N N . ASP A 1 392 ? 4.879 -6.189 -13.813 1.00 92.19 392 ASP A N 1
ATOM 2931 C CA . ASP A 1 392 ? 5.113 -7.481 -14.491 1.00 92.19 392 ASP A CA 1
ATOM 2932 C C . ASP A 1 392 ? 5.901 -7.363 -15.816 1.00 92.19 392 ASP A C 1
ATOM 2934 O O . ASP A 1 392 ? 5.981 -8.304 -16.602 1.00 92.19 392 ASP A O 1
ATOM 2938 N N . GLY A 1 393 ? 6.464 -6.185 -16.102 1.00 90.81 393 GLY A N 1
ATOM 2939 C CA . GLY A 1 393 ? 7.133 -5.902 -17.374 1.00 90.81 393 GLY A CA 1
ATOM 2940 C C . GLY A 1 393 ? 6.214 -5.408 -18.504 1.00 90.81 393 GLY A C 1
ATOM 2941 O O . GLY A 1 393 ? 6.740 -4.937 -19.519 1.00 90.81 393 GLY A O 1
ATOM 2942 N N . GLU A 1 394 ? 4.884 -5.464 -18.340 1.00 91.38 394 GLU A N 1
ATOM 2943 C CA . GLU A 1 394 ? 3.884 -4.934 -19.286 1.00 91.38 394 GLU A CA 1
ATOM 2944 C C . GLU A 1 394 ? 2.896 -3.931 -18.654 1.00 91.38 394 GLU A C 1
ATOM 2946 O O . GLU A 1 394 ? 2.456 -2.993 -19.330 1.00 91.38 394 GLU A O 1
ATOM 2951 N N . TYR A 1 395 ? 2.596 -4.053 -17.360 1.00 90.81 395 TYR A N 1
ATOM 2952 C CA . TYR A 1 395 ? 1.659 -3.220 -16.608 1.00 90.81 395 TYR A CA 1
ATOM 2953 C C . TYR A 1 395 ? 2.192 -2.869 -15.219 1.00 90.81 395 TYR A C 1
ATOM 2955 O O . TYR A 1 395 ? 2.615 -3.736 -14.460 1.00 90.81 395 TYR A O 1
ATOM 2963 N N . VAL A 1 396 ? 2.083 -1.592 -14.843 1.00 97.06 396 VAL A N 1
ATOM 2964 C CA . VAL A 1 396 ? 2.107 -1.172 -13.434 1.00 97.06 396 VAL A CA 1
ATOM 2965 C C . VAL A 1 396 ? 0.676 -1.234 -12.903 1.00 97.06 396 VAL A C 1
ATOM 2967 O O . VAL A 1 396 ? -0.202 -0.582 -13.476 1.00 97.06 396 VAL A O 1
ATOM 2970 N N . ARG A 1 397 ? 0.432 -1.969 -11.816 1.00 93.56 397 ARG A N 1
ATOM 2971 C CA . ARG A 1 397 ? -0.857 -1.982 -11.103 1.00 93.56 397 ARG A CA 1
ATOM 2972 C C . ARG A 1 397 ? -0.699 -1.412 -9.702 1.00 93.56 397 ARG A C 1
ATOM 2974 O O . ARG A 1 397 ? 0.372 -1.516 -9.107 1.00 93.56 397 ARG A O 1
ATOM 2981 N N . SER A 1 398 ? -1.767 -0.828 -9.174 1.00 91.44 398 SER A N 1
ATOM 2982 C CA . SER A 1 398 ? -1.850 -0.404 -7.776 1.00 91.44 398 SER A CA 1
ATOM 2983 C C . SER A 1 398 ? -3.135 -0.899 -7.138 1.00 91.44 398 SER A C 1
ATOM 2985 O O . SER A 1 398 ? -4.175 -0.960 -7.794 1.00 91.44 398 SER A O 1
ATOM 2987 N N . TYR A 1 399 ? -3.037 -1.213 -5.852 1.00 87.19 399 TYR A N 1
ATOM 2988 C CA . TYR A 1 399 ? -4.089 -1.801 -5.041 1.00 87.19 399 TYR A CA 1
ATOM 2989 C C . TYR A 1 399 ? -4.220 -1.022 -3.731 1.00 87.19 399 TYR A C 1
ATOM 2991 O O . TYR A 1 399 ? -3.218 -0.574 -3.163 1.00 87.19 399 TYR A O 1
A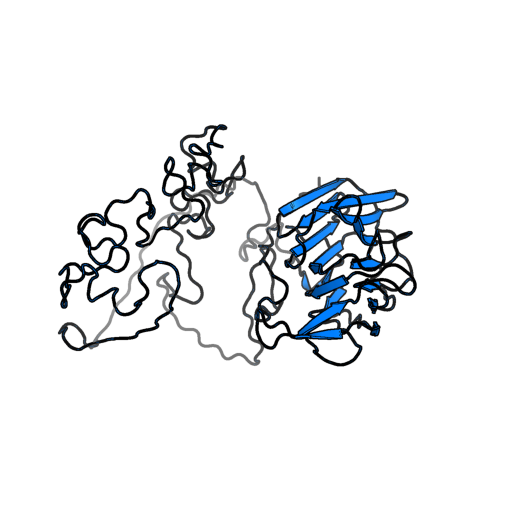TOM 2999 N N . LEU A 1 400 ? -5.451 -0.867 -3.248 1.00 84.69 400 LEU A N 1
ATOM 3000 C CA . LEU A 1 400 ? -5.775 -0.210 -1.985 1.00 84.69 400 LEU A CA 1
ATOM 3001 C C . LEU A 1 400 ? -6.778 -1.078 -1.225 1.00 84.69 400 LEU A C 1
ATOM 3003 O O . LEU A 1 400 ? -7.911 -1.242 -1.666 1.00 84.69 400 LEU A O 1
ATOM 3007 N N . ASN A 1 401 ? -6.354 -1.623 -0.083 1.00 81.06 401 ASN A N 1
ATOM 3008 C CA . ASN A 1 401 ? -7.103 -2.609 0.703 1.00 81.06 401 ASN A CA 1
ATOM 3009 C C . ASN A 1 401 ? -7.564 -3.811 -0.150 1.00 81.06 401 ASN A C 1
ATOM 3011 O O . ASN A 1 401 ? -8.724 -4.199 -0.095 1.00 81.06 401 ASN A O 1
ATOM 3015 N N . GLY A 1 402 ? -6.675 -4.349 -0.991 1.00 72.88 402 GLY A N 1
ATOM 3016 C CA . GLY A 1 402 ? -6.977 -5.453 -1.916 1.00 72.88 402 GLY A CA 1
ATOM 3017 C C . GLY A 1 402 ? -7.589 -5.021 -3.244 1.00 72.88 402 GLY A C 1
ATOM 3018 O O . GLY A 1 402 ? -7.226 -5.564 -4.277 1.00 72.88 402 GLY A O 1
ATOM 3019 N N . MET A 1 403 ? -8.422 -3.980 -3.268 1.00 72.62 403 MET A N 1
ATOM 3020 C CA . MET A 1 403 ? -9.068 -3.552 -4.511 1.00 72.62 403 MET A CA 1
ATOM 3021 C C . MET A 1 403 ? -8.060 -2.932 -5.488 1.00 72.62 403 MET A C 1
ATOM 3023 O O . MET A 1 403 ? -7.358 -1.973 -5.153 1.00 72.62 403 MET A O 1
ATOM 3027 N N . ARG A 1 404 ? -8.009 -3.449 -6.722 1.00 85.25 404 ARG A N 1
ATOM 3028 C CA . ARG A 1 404 ? -7.156 -2.957 -7.820 1.00 85.25 404 ARG A CA 1
ATOM 3029 C C . ARG A 1 404 ? -7.635 -1.589 -8.320 1.00 85.25 404 ARG A C 1
ATOM 3031 O O . ARG A 1 404 ? -8.581 -1.497 -9.098 1.00 85.25 404 ARG A O 1
ATOM 3038 N N . THR A 1 405 ? -6.955 -0.516 -7.927 1.00 83.62 405 THR A N 1
ATOM 3039 C CA . THR A 1 405 ? -7.360 0.869 -8.225 1.00 83.62 405 THR A CA 1
ATOM 3040 C C . THR A 1 405 ? -6.798 1.438 -9.527 1.00 83.62 405 THR A C 1
ATOM 3042 O O . THR A 1 405 ? -7.367 2.387 -10.070 1.00 83.62 405 THR A O 1
ATOM 3045 N N . ALA A 1 406 ? -5.721 0.862 -10.075 1.00 88.19 406 ALA A N 1
ATOM 3046 C CA . ALA A 1 406 ? -5.234 1.216 -11.408 1.00 88.19 406 ALA A CA 1
ATOM 3047 C C . ALA A 1 406 ? -4.482 0.074 -12.106 1.00 88.19 406 ALA A C 1
ATOM 3049 O O . ALA A 1 406 ? -3.856 -0.768 -11.466 1.00 88.19 406 ALA A O 1
ATOM 3050 N N . GLN A 1 407 ? -4.476 0.120 -13.442 1.00 93.69 407 GLN A N 1
ATOM 3051 C CA . GLN A 1 407 ? -3.619 -0.680 -14.318 1.00 93.69 407 GLN A CA 1
ATOM 3052 C C . GLN A 1 407 ? -3.110 0.207 -15.465 1.00 93.69 407 GLN A C 1
ATOM 3054 O O . GLN A 1 407 ? -3.899 0.764 -16.230 1.00 93.69 407 GLN A O 1
ATOM 3059 N N . VAL A 1 408 ? -1.790 0.363 -15.587 1.00 95.06 408 VAL A N 1
ATOM 3060 C CA . VAL A 1 408 ? -1.141 1.304 -16.514 1.00 95.06 408 VAL A CA 1
ATOM 3061 C C . VAL A 1 408 ? -0.102 0.576 -17.364 1.00 95.06 408 VAL A C 1
ATOM 3063 O O . VAL A 1 408 ? 0.943 0.167 -16.865 1.00 95.06 408 VAL A O 1
ATOM 3066 N N . ALA A 1 409 ? -0.376 0.445 -18.664 1.00 94.94 409 ALA A N 1
ATOM 3067 C CA . ALA A 1 409 ? 0.507 -0.247 -19.603 1.00 94.94 409 ALA A CA 1
ATOM 3068 C C . ALA A 1 409 ? 1.867 0.465 -19.759 1.00 94.94 409 ALA A C 1
ATOM 3070 O O . ALA A 1 409 ? 1.944 1.634 -20.166 1.00 94.94 409 ALA A O 1
ATOM 3071 N N . ALA A 1 410 ? 2.946 -0.258 -19.474 1.00 93.50 410 ALA A N 1
ATOM 3072 C CA . ALA A 1 410 ? 4.324 0.199 -19.543 1.00 93.50 410 ALA A CA 1
ATOM 3073 C C . ALA A 1 410 ? 5.264 -0.983 -19.806 1.00 93.50 410 ALA A C 1
ATOM 3075 O O . ALA A 1 410 ? 5.284 -1.931 -19.041 1.00 93.50 410 ALA A O 1
ATOM 3076 N N . THR A 1 411 ? 6.075 -0.908 -20.863 1.00 94.19 411 THR A N 1
ATOM 3077 C CA . THR A 1 411 ? 7.039 -1.962 -21.210 1.00 94.19 411 THR A CA 1
ATOM 3078 C C . THR A 1 411 ? 8.476 -1.454 -21.161 1.00 94.19 411 THR A C 1
ATOM 3080 O O . THR A 1 411 ? 8.797 -0.382 -21.684 1.00 94.19 411 THR A O 1
ATOM 3083 N N . GLY A 1 412 ? 9.362 -2.243 -20.551 1.00 94.81 412 GLY A N 1
ATOM 3084 C CA . GLY A 1 412 ? 10.793 -1.956 -20.444 1.00 94.81 412 GLY A CA 1
ATOM 3085 C C . GLY A 1 412 ? 11.381 -2.349 -19.089 1.00 94.81 412 GLY A C 1
ATOM 3086 O O . GLY A 1 412 ? 10.708 -2.946 -18.257 1.00 94.81 412 GLY A O 1
ATOM 3087 N N . SER A 1 413 ? 12.646 -1.992 -18.861 1.00 95.38 413 SER A N 1
ATOM 3088 C CA . SER A 1 413 ? 13.292 -2.178 -17.556 1.00 95.38 413 SER A CA 1
ATOM 3089 C C . SER A 1 413 ? 13.047 -0.990 -16.631 1.00 95.38 413 SER A C 1
ATOM 3091 O O . SER A 1 413 ? 13.110 0.163 -17.072 1.00 95.38 413 SER A O 1
ATOM 3093 N N . ILE A 1 414 ? 12.872 -1.273 -15.343 1.00 95.31 414 ILE A N 1
ATOM 3094 C CA . ILE A 1 414 ? 12.885 -0.281 -14.265 1.00 95.31 414 ILE A CA 1
ATOM 3095 C C . ILE A 1 414 ? 14.232 0.463 -14.295 1.00 95.31 414 ILE A C 1
ATOM 3097 O O . ILE A 1 414 ? 15.302 -0.149 -14.422 1.00 95.31 414 ILE A O 1
ATOM 3101 N N . ALA A 1 415 ? 14.195 1.792 -14.207 1.00 93.94 415 ALA A N 1
ATOM 3102 C CA . ALA A 1 415 ? 15.397 2.600 -14.062 1.00 93.94 415 ALA A CA 1
ATOM 3103 C C . ALA A 1 415 ? 16.005 2.379 -12.670 1.00 93.94 415 ALA A C 1
ATOM 3105 O O . ALA A 1 415 ? 15.318 2.509 -11.659 1.00 93.94 415 ALA A O 1
ATOM 3106 N N . ILE A 1 416 ? 17.304 2.071 -12.623 1.00 90.50 416 ILE A N 1
ATOM 3107 C CA . ILE A 1 416 ? 18.041 1.937 -11.363 1.00 90.50 416 ILE A CA 1
ATOM 3108 C C . ILE A 1 416 ? 18.980 3.117 -11.133 1.00 90.50 416 ILE A C 1
ATOM 3110 O O . ILE A 1 416 ? 19.428 3.790 -12.062 1.00 90.50 416 ILE A O 1
ATOM 3114 N N . ASN A 1 417 ? 19.341 3.285 -9.870 1.00 89.25 417 ASN A N 1
ATOM 3115 C CA . ASN A 1 417 ? 20.240 4.304 -9.361 1.00 89.25 417 ASN A CA 1
ATOM 3116 C C . ASN A 1 417 ? 21.071 3.732 -8.202 1.00 89.25 417 ASN A C 1
ATOM 3118 O O . ASN A 1 417 ? 20.783 2.645 -7.695 1.00 89.25 417 ASN A O 1
ATOM 3122 N N . ASP A 1 418 ? 22.069 4.502 -7.774 1.00 92.50 418 ASP A N 1
ATOM 3123 C CA . ASP A 1 418 ? 22.964 4.174 -6.657 1.00 92.50 418 ASP A CA 1
ATOM 3124 C C . ASP A 1 418 ? 22.550 4.890 -5.354 1.00 92.50 418 ASP A C 1
ATOM 3126 O O . ASP A 1 418 ? 23.274 4.844 -4.361 1.00 92.50 418 ASP A O 1
ATOM 3130 N N . GLU A 1 419 ? 21.392 5.558 -5.354 1.00 94.81 419 GLU A N 1
ATOM 3131 C CA . GLU A 1 419 ? 20.885 6.340 -4.223 1.00 94.81 419 GLU A CA 1
ATOM 3132 C C . GLU A 1 419 ? 20.238 5.436 -3.156 1.00 94.81 419 GLU A C 1
ATOM 3134 O O . GLU A 1 419 ? 19.727 4.362 -3.489 1.00 94.81 419 GLU A O 1
ATOM 3139 N N . PRO A 1 420 ? 20.203 5.843 -1.876 1.00 96.81 420 PRO A N 1
ATOM 3140 C CA . PRO A 1 420 ? 19.519 5.091 -0.823 1.00 96.81 420 PRO A CA 1
ATOM 3141 C C . PRO A 1 420 ? 18.014 4.913 -1.092 1.00 96.81 420 PRO A C 1
ATOM 3143 O O . PRO A 1 420 ? 17.383 5.739 -1.756 1.00 96.81 420 PRO A O 1
ATOM 3146 N N . LEU A 1 421 ? 17.429 3.854 -0.530 1.00 97.44 421 LEU A N 1
ATOM 3147 C CA . LEU A 1 421 ? 15.982 3.772 -0.317 1.00 97.44 421 LEU A CA 1
ATOM 3148 C C . LEU A 1 421 ? 15.632 4.582 0.938 1.00 97.44 421 LEU A C 1
ATOM 3150 O O . LEU A 1 421 ? 16.343 4.510 1.942 1.00 97.44 421 LEU A O 1
ATOM 3154 N N . TYR A 1 422 ? 14.516 5.303 0.903 1.00 97.81 422 TYR A N 1
ATOM 3155 C CA . TYR A 1 422 ? 13.945 5.966 2.070 1.00 97.81 422 TYR A CA 1
ATOM 3156 C C . TYR A 1 422 ? 12.489 5.549 2.299 1.00 97.81 422 TYR A C 1
ATOM 3158 O O . TYR A 1 422 ? 11.755 5.318 1.338 1.00 97.81 422 TYR A O 1
ATOM 3166 N N . ILE A 1 423 ? 12.076 5.484 3.567 1.00 97.88 423 ILE A N 1
ATOM 3167 C CA . ILE A 1 423 ? 10.704 5.187 4.015 1.00 97.88 423 ILE A CA 1
ATOM 3168 C C . ILE A 1 423 ? 10.274 6.263 5.020 1.00 97.88 423 ILE A C 1
ATOM 3170 O O . ILE A 1 423 ? 11.074 6.675 5.861 1.00 97.88 423 ILE A O 1
ATOM 3174 N N . GLY A 1 424 ? 9.030 6.730 4.924 1.00 94.38 424 GLY A N 1
ATOM 3175 C CA . GLY A 1 424 ? 8.433 7.780 5.756 1.00 94.38 424 GLY A CA 1
ATOM 3176 C C . GLY A 1 424 ? 8.926 9.205 5.477 1.00 94.38 424 GLY A C 1
ATOM 3177 O O . GLY A 1 424 ? 8.421 10.153 6.069 1.00 94.38 424 GLY A O 1
ATOM 3178 N N . GLY A 1 425 ? 9.876 9.378 4.559 1.00 91.56 425 GLY A N 1
ATOM 3179 C CA . GLY A 1 425 ? 10.373 10.675 4.110 1.00 91.56 425 GLY A CA 1
ATOM 3180 C C . GLY A 1 425 ? 11.601 10.529 3.222 1.00 91.56 425 GLY A C 1
ATOM 3181 O O . GLY A 1 425 ? 11.804 9.474 2.626 1.00 91.56 425 GLY A O 1
ATOM 3182 N N . GLN A 1 426 ? 12.424 11.574 3.122 1.00 89.81 426 GLN A N 1
ATOM 3183 C CA . GLN A 1 426 ? 13.717 11.541 2.428 1.00 89.81 426 GLN A CA 1
ATOM 3184 C C . GLN A 1 426 ? 14.652 12.625 2.998 1.00 89.81 426 GLN A C 1
ATOM 3186 O O . GLN A 1 426 ? 14.204 13.721 3.334 1.00 89.81 426 GLN A O 1
ATOM 3191 N N . GLU A 1 427 ? 15.953 12.332 3.110 1.00 89.44 427 GLU A N 1
ATOM 3192 C CA . GLU A 1 427 ? 16.944 13.221 3.740 1.00 89.44 427 GLU A CA 1
ATOM 3193 C C . GLU A 1 427 ? 17.013 14.605 3.060 1.00 89.44 427 GLU A C 1
ATOM 3195 O O . GLU A 1 427 ? 17.508 14.742 1.943 1.00 89.44 427 GLU A O 1
ATOM 3200 N N . GLY A 1 428 ? 16.530 15.641 3.757 1.00 86.06 428 GLY A N 1
ATOM 3201 C CA . GLY A 1 428 ? 16.506 17.025 3.266 1.00 86.06 428 GLY A CA 1
ATOM 3202 C C . GLY A 1 428 ? 15.337 17.376 2.333 1.00 86.06 428 GLY A C 1
ATOM 3203 O O . GLY A 1 428 ? 15.358 18.454 1.737 1.00 86.06 428 GLY A O 1
ATOM 3204 N N . GLU A 1 429 ? 14.339 16.499 2.201 1.00 86.94 429 GLU A N 1
ATOM 3205 C CA . GLU A 1 429 ? 13.150 16.699 1.362 1.00 86.94 429 GLU A CA 1
ATOM 3206 C C . GLU A 1 429 ? 11.847 16.512 2.170 1.00 86.94 429 GLU A C 1
ATOM 3208 O O . GLU A 1 429 ? 11.762 16.978 3.300 1.00 86.94 429 GLU A O 1
ATOM 3213 N N . THR A 1 430 ? 10.793 15.927 1.590 1.00 86.12 430 THR A N 1
ATOM 3214 C CA . THR A 1 430 ? 9.444 15.906 2.170 1.00 86.12 430 THR A CA 1
ATOM 3215 C C . THR A 1 430 ? 9.150 14.603 2.911 1.00 86.12 430 THR A C 1
ATOM 3217 O O . THR A 1 430 ? 9.345 13.515 2.368 1.00 86.12 430 THR A O 1
ATOM 3220 N N . ALA A 1 431 ? 8.620 14.711 4.130 1.00 89.25 431 ALA A N 1
ATOM 3221 C CA . ALA A 1 431 ? 8.315 13.579 5.004 1.00 89.25 431 ALA A CA 1
ATOM 3222 C C . ALA A 1 431 ? 6.808 13.330 5.180 1.00 89.25 431 ALA A C 1
ATOM 3224 O O . ALA A 1 431 ? 5.989 14.235 5.024 1.00 89.25 431 ALA A O 1
ATOM 3225 N N . PHE A 1 432 ? 6.456 12.084 5.488 1.00 93.81 432 PHE A N 1
ATOM 3226 C CA . PHE A 1 432 ? 5.113 11.607 5.814 1.00 93.81 432 PHE A CA 1
ATOM 3227 C C . PHE A 1 432 ? 4.831 11.741 7.319 1.00 93.81 432 PHE A C 1
ATOM 3229 O O . PHE A 1 432 ? 5.744 11.696 8.141 1.00 93.81 432 PHE A O 1
ATOM 3236 N N . GLN A 1 433 ? 3.557 11.913 7.682 1.00 94.38 433 GLN A N 1
ATOM 3237 C CA . GLN A 1 433 ? 3.123 12.099 9.066 1.00 94.38 433 GLN A CA 1
ATOM 3238 C C . GLN A 1 433 ? 2.102 11.031 9.469 1.00 94.38 433 GLN A C 1
ATOM 3240 O O . GLN A 1 433 ? 0.964 11.026 8.988 1.00 94.38 433 GLN A O 1
ATOM 3245 N N . GLY A 1 434 ? 2.491 10.155 10.391 1.00 94.00 434 GLY A N 1
ATOM 3246 C CA . GLY A 1 434 ? 1.689 9.016 10.833 1.00 94.00 434 GLY A CA 1
ATOM 3247 C C . GLY A 1 434 ? 2.518 7.747 10.975 1.00 94.00 434 GLY A C 1
ATOM 3248 O O . GLY A 1 434 ? 3.726 7.812 11.186 1.00 94.00 434 GLY A O 1
ATOM 3249 N N . HIS A 1 435 ? 1.873 6.590 10.856 1.00 92.56 435 HIS A N 1
ATOM 3250 C CA . HIS A 1 435 ? 2.516 5.286 11.038 1.00 92.56 435 HIS A CA 1
ATOM 3251 C C . HIS A 1 435 ? 2.675 4.546 9.706 1.00 92.56 435 HIS A C 1
ATOM 3253 O O . HIS A 1 435 ? 1.843 4.714 8.810 1.00 92.56 435 HIS A O 1
ATOM 3259 N N . ILE A 1 436 ? 3.716 3.719 9.600 1.00 93.31 436 ILE A N 1
ATOM 3260 C CA . ILE A 1 436 ? 3.912 2.735 8.524 1.00 93.31 436 ILE A CA 1
ATOM 3261 C C . ILE A 1 436 ? 4.251 1.396 9.190 1.00 93.31 436 ILE A C 1
ATOM 3263 O O . ILE A 1 436 ? 4.963 1.393 10.195 1.00 93.31 436 ILE A O 1
ATOM 3267 N N . ASP A 1 437 ? 3.754 0.291 8.640 1.00 90.00 437 ASP A N 1
ATOM 3268 C CA . ASP A 1 437 ? 4.062 -1.077 9.071 1.00 90.00 437 ASP A CA 1
ATOM 3269 C C . ASP A 1 437 ? 4.182 -2.030 7.863 1.00 90.00 437 ASP A C 1
ATOM 3271 O O . ASP A 1 437 ? 3.772 -1.679 6.754 1.00 90.00 437 ASP A O 1
ATOM 3275 N N . GLU A 1 438 ? 4.736 -3.226 8.076 1.00 89.06 438 GLU A N 1
ATOM 3276 C CA . GLU A 1 438 ? 4.768 -4.349 7.121 1.00 89.06 438 GLU A CA 1
ATOM 3277 C C . GLU A 1 438 ? 5.336 -3.994 5.733 1.00 89.06 438 GLU A C 1
ATOM 3279 O O . GLU A 1 438 ? 4.776 -4.350 4.698 1.00 89.06 438 GLU A O 1
ATOM 3284 N N . VAL A 1 439 ? 6.450 -3.255 5.682 1.00 96.12 439 VAL A N 1
ATOM 3285 C CA . VAL A 1 439 ? 7.027 -2.812 4.400 1.00 96.12 439 VAL A CA 1
ATOM 3286 C C . VAL A 1 439 ? 7.779 -3.961 3.736 1.00 96.12 439 VAL A C 1
ATOM 3288 O O . VAL A 1 439 ? 8.805 -4.392 4.272 1.00 96.12 439 VAL A O 1
ATOM 3291 N N . ARG A 1 440 ? 7.328 -4.406 2.556 1.00 95.62 440 ARG A N 1
ATOM 3292 C CA . ARG A 1 440 ? 7.958 -5.487 1.773 1.00 95.62 440 ARG A CA 1
ATOM 3293 C C . ARG A 1 440 ? 8.303 -5.053 0.355 1.00 95.62 440 ARG A C 1
ATOM 3295 O O . ARG A 1 440 ? 7.568 -4.290 -0.266 1.00 95.62 440 ARG A O 1
ATOM 3302 N N . ILE A 1 441 ? 9.430 -5.537 -0.169 1.00 97.19 441 ILE A N 1
ATOM 3303 C CA . ILE A 1 441 ? 9.839 -5.319 -1.567 1.00 97.19 441 ILE A CA 1
ATOM 3304 C C . ILE A 1 441 ? 10.324 -6.637 -2.169 1.00 97.19 441 ILE A C 1
ATOM 3306 O O . ILE A 1 441 ? 11.233 -7.259 -1.620 1.00 97.19 441 ILE A O 1
ATOM 3310 N N . TYR A 1 442 ? 9.774 -7.011 -3.324 1.00 95.94 442 TYR A N 1
ATOM 3311 C CA . TYR A 1 442 ? 10.094 -8.229 -4.076 1.00 95.94 442 TYR A CA 1
ATOM 3312 C C . TYR A 1 442 ? 10.694 -7.886 -5.451 1.00 95.94 442 TYR A C 1
ATOM 3314 O O . TYR A 1 442 ? 10.313 -6.875 -6.044 1.00 95.94 442 TYR A O 1
ATOM 3322 N N . ASP A 1 443 ? 11.595 -8.722 -5.988 1.00 94.44 443 ASP A N 1
ATOM 3323 C CA . ASP A 1 443 ? 12.161 -8.570 -7.352 1.00 94.44 443 ASP A CA 1
ATOM 3324 C C . ASP A 1 443 ? 11.427 -9.353 -8.457 1.00 94.44 443 ASP A C 1
ATOM 3326 O O . ASP A 1 443 ? 11.990 -9.606 -9.523 1.00 94.44 443 ASP A O 1
ATOM 3330 N N . ALA A 1 444 ? 10.169 -9.699 -8.190 1.00 88.56 444 ALA A N 1
ATOM 3331 C CA . ALA A 1 444 ? 9.225 -10.354 -9.088 1.00 88.56 444 ALA A CA 1
ATOM 3332 C C . ALA A 1 444 ? 7.835 -9.720 -8.931 1.00 88.56 444 ALA A C 1
ATOM 3334 O O . ALA A 1 444 ? 7.579 -9.042 -7.931 1.00 88.56 444 ALA A O 1
ATOM 3335 N N . ALA A 1 445 ? 6.947 -9.941 -9.900 1.00 87.06 445 ALA A N 1
ATOM 3336 C CA . ALA A 1 445 ? 5.552 -9.527 -9.804 1.00 87.06 445 ALA A CA 1
ATOM 3337 C C . ALA A 1 445 ? 4.716 -10.577 -9.057 1.00 87.06 445 ALA A C 1
ATOM 3339 O O . ALA A 1 445 ? 4.439 -11.653 -9.581 1.00 87.06 445 ALA A O 1
ATOM 3340 N N . LEU A 1 446 ? 4.286 -10.236 -7.843 1.00 81.38 446 LEU A N 1
ATOM 3341 C CA . LEU A 1 446 ? 3.166 -10.918 -7.187 1.00 81.38 446 LEU A CA 1
ATOM 3342 C C . LEU A 1 446 ? 1.843 -10.545 -7.880 1.00 81.38 446 LEU A C 1
ATOM 3344 O O . LEU A 1 446 ? 1.768 -9.526 -8.575 1.00 81.38 446 LEU A O 1
ATOM 3348 N N . VAL A 1 447 ? 0.804 -11.355 -7.679 1.00 68.69 447 VAL A N 1
ATOM 3349 C CA . VAL A 1 447 ? -0.530 -11.157 -8.262 1.00 68.69 447 VAL A CA 1
ATOM 3350 C C . VAL A 1 447 ? -1.559 -11.049 -7.136 1.00 68.69 447 VAL A C 1
ATOM 3352 O O . VAL A 1 447 ? -1.486 -11.789 -6.159 1.00 68.69 447 VAL A O 1
ATOM 3355 N N . TYR A 1 448 ? -2.469 -10.088 -7.289 1.00 55.81 448 TYR A N 1
ATOM 3356 C CA . TYR A 1 448 ? -3.598 -9.758 -6.416 1.00 55.81 448 TYR A CA 1
ATOM 3357 C C . TYR A 1 448 ? -4.770 -9.316 -7.308 1.00 55.81 448 TYR A C 1
ATOM 3359 O O . TYR A 1 448 ? -4.482 -8.839 -8.442 1.00 55.81 448 TYR A O 1
#